Protein AF-0000000080281678 (afdb_homodimer)

Solvent-accessible surface area (backbone atoms only — not comparable to full-atom values): 26215 Å² total; per-residue (Å²): 134,61,71,73,48,58,70,45,34,63,73,30,36,55,50,55,72,66,50,65,72,74,73,66,95,68,79,81,73,90,63,51,73,65,56,53,36,52,50,45,46,53,45,26,66,74,64,28,55,88,56,67,42,64,61,53,45,18,54,74,72,72,48,52,49,71,63,50,48,71,78,35,90,42,66,60,26,49,51,45,43,33,48,44,59,61,64,36,70,52,74,81,80,40,79,96,38,42,70,60,20,51,49,52,50,47,52,52,53,38,48,37,35,68,73,35,60,42,58,71,72,55,80,54,48,56,67,76,76,35,62,32,56,42,40,37,51,28,44,52,50,60,20,40,60,86,52,77,63,52,71,66,56,50,51,48,49,49,52,43,51,50,31,42,35,48,36,49,47,48,41,58,70,43,26,44,58,45,52,67,68,33,43,51,33,43,47,64,60,43,49,64,56,28,58,74,70,64,33,58,67,43,46,52,51,55,70,41,73,65,52,41,47,56,38,78,47,71,67,60,52,50,49,44,53,48,28,43,52,44,7,50,49,50,55,41,66,73,102,132,62,72,72,49,59,71,46,35,62,74,31,36,55,51,55,71,64,49,63,73,74,71,65,95,64,79,81,72,92,63,50,71,65,56,52,36,52,51,46,47,54,45,26,66,74,62,28,56,87,56,67,41,64,60,54,45,17,54,75,70,72,47,52,50,72,62,48,46,70,80,36,90,42,64,61,26,49,50,45,41,32,48,45,60,62,62,36,68,53,73,81,81,41,79,97,37,42,69,58,21,52,50,51,49,47,53,52,51,39,49,37,34,69,73,33,63,43,58,72,73,54,81,54,48,57,66,74,74,34,61,31,56,40,40,36,50,28,43,52,50,60,21,40,60,86,52,78,64,52,71,66,56,48,50,48,49,50,52,44,52,50,30,42,37,46,36,50,45,49,41,58,70,45,26,44,58,45,54,69,68,34,44,51,33,41,47,64,62,43,48,65,56,30,56,74,69,64,34,58,67,44,47,52,51,55,70,40,73,65,51,42,49,54,38,78,48,68,68,58,52,51,50,44,51,48,28,44,52,43,8,50,48,52,56,42,67,72,100

Organism: Amycolatopsis orientalis (NCBI:txid31958)

Nearest PDB structures (foldseek):
  5ojx-assembly1_A-2  TM=7.709E-01  e=8.570E-07  Streptomyces alboniger
  5ojy-assembly1_A-2  TM=7.284E-01  e=4.891E-07  Streptomyces alboniger
  5yej-assembly2_B  TM=8.514E-01  e=2.336E-04  Mycolicibacterium smegmatis MC2 155
  2g7l-assembly1_A-2  TM=6.888E-01  e=4.343E-05  Streptomyces coelicolor
  2hxo-assembly1_B  TM=7.705E-01  e=1.764E-04  Streptomyces coelicolor A3(2)

Secondary structure (DSSP, 8-state):
--HHHHHTSPTTHHHHTT------SSS--SS-HHHHHHHHHHHHHHH-GGG--HHHHHHHHTS-HHHHTTT-S-HHHHHHHHHHHHH-PPPPPPPS-HHHHHHHHHHHHHHHHHH-GGGGGS---SS--SHHHHHHHHHHHHHTGGG---HHHHHHHHHHHHHHHHHHHHHHHH--PPPHHHHHHHHHHHHHHHHHHT-HHHHHHHHSTTTTTS---HHHHHHHHHHHHHHHHHHHHH-/--HHHHHTSPTTHHHHTT------SSS--SS-HHHHHHHHHHHHHHH-GGG--HHHHHHHHTS-HHHHTTT-S-HHHHHHHHHHHHH-PPPPPPPS-HHHHHHHHHHHHHHHHHHSGGGGGS---SS--SHHHHHHHHHHHHHTGGG---HHHHHHHHHHHHHHHHHHHHHHHH--PPPHHHHHHHHHHHHHHHHHHT-HHHHHHHHSTTTTTS---HHHHHHHHHHHHHHHHHHHHH-

InterPro domains:
  IPR001647 DNA-binding HTH domain, TetR-type [PF00440] (36-79)
  IPR001647 DNA-binding HTH domain, TetR-type [PR00455] (36-49)
  IPR001647 DNA-binding HTH domain, TetR-type [PR00455] (57-80)
  IPR001647 DNA-binding HTH domain, TetR-type [PS50977] (30-90)
  IPR004111 Tetracycline repressor TetR, C-terminal [PF02909] (91-235)
  IPR009057 Homedomain-like superfamily [SSF46689] (24-87)
  IPR036271 Tetracyclin repressor-like, C-terminal domain superfamily [SSF48498] (96-238)
  IPR050109 HTH-type, TetR-like transcriptional regulator [PTHR30055] (22-196)

Structure (mmCIF, N/CA/C/O backbone):
data_AF-0000000080281678-model_v1
#
loop_
_entity.id
_entity.type
_entity.pdbx_description
1 polymer 'TetR family transcriptional regulator'
#
loop_
_atom_site.group_PDB
_atom_site.id
_atom_site.type_symbol
_atom_site.label_atom_id
_atom_site.label_alt_id
_atom_site.label_comp_id
_atom_site.label_asym_id
_atom_site.label_entity_id
_atom_site.label_seq_id
_atom_site.pdbx_PDB_ins_code
_atom_site.Cartn_x
_atom_site.Cartn_y
_atom_site.Cartn_z
_atom_site.occupancy
_atom_site.B_iso_or_equiv
_atom_site.auth_seq_id
_atom_site.auth_comp_id
_atom_site.auth_asym_id
_atom_site.auth_atom_id
_atom_site.pdbx_PDB_model_num
ATOM 1 N N . MET A 1 1 ? -5.234 35.219 10.688 1 54.84 1 MET A N 1
ATOM 2 C CA . MET A 1 1 ? -5.789 34.594 9.492 1 54.84 1 MET A CA 1
ATOM 3 C C . MET A 1 1 ? -7.312 34.656 9.508 1 54.84 1 MET A C 1
ATOM 5 O O . MET A 1 1 ? -7.941 34.375 10.531 1 54.84 1 MET A O 1
ATOM 9 N N . ASP A 1 2 ? -7.879 35.188 8.492 1 63.34 2 ASP A N 1
ATOM 10 C CA . ASP A 1 2 ? -9.312 35.438 8.398 1 63.34 2 ASP A CA 1
ATOM 11 C C . ASP A 1 2 ? -10.094 34.156 8.242 1 63.34 2 ASP A C 1
ATOM 13 O O . ASP A 1 2 ? -9.555 33.156 7.762 1 63.34 2 ASP A O 1
ATOM 17 N N . ASP A 1 3 ? -11.25 34.062 8.75 1 61.81 3 ASP A N 1
ATOM 18 C CA . ASP A 1 3 ? -12.195 32.938 8.766 1 61.81 3 ASP A CA 1
ATOM 19 C C . ASP A 1 3 ? -12.367 32.375 7.359 1 61.81 3 ASP A C 1
ATOM 21 O O . ASP A 1 3 ? -12.508 31.156 7.203 1 61.81 3 ASP A O 1
ATOM 25 N N . VAL A 1 4 ? -12.359 33.25 6.367 1 60.53 4 VAL A N 1
ATOM 26 C CA . VAL A 1 4 ? -12.562 32.875 4.973 1 60.53 4 VAL A CA 1
ATOM 27 C C . VAL A 1 4 ? -11.414 31.984 4.504 1 60.53 4 VAL A C 1
ATOM 29 O O . VAL A 1 4 ? -11.625 31 3.781 1 60.53 4 VAL A O 1
ATOM 32 N N . GLU A 1 5 ? -10.25 32.156 5.047 1 74.44 5 GLU A N 1
ATOM 33 C CA . GLU A 1 5 ? -9.078 31.375 4.621 1 74.44 5 GLU A CA 1
ATOM 34 C C . GLU A 1 5 ? -9.078 29.984 5.238 1 74.44 5 GLU A C 1
ATOM 36 O O . GLU A 1 5 ? -8.672 29.016 4.59 1 74.44 5 GLU A O 1
ATOM 41 N N . ILE A 1 6 ? -9.781 29.922 6.273 1 79.5 6 ILE A N 1
ATOM 42 C CA . ILE A 1 6 ? -9.828 28.641 6.969 1 79.5 6 ILE A CA 1
ATOM 43 C C . ILE A 1 6 ? -10.789 27.703 6.25 1 79.5 6 ILE A C 1
ATOM 45 O O . ILE A 1 6 ? -10.555 26.484 6.199 1 79.5 6 ILE A O 1
ATOM 49 N N . GLU A 1 7 ? -11.766 28.297 5.609 1 81.75 7 GLU A N 1
ATOM 50 C CA . GLU A 1 7 ? -12.766 27.516 4.895 1 81.75 7 GLU A CA 1
ATOM 51 C C . GLU A 1 7 ? -12.172 26.859 3.643 1 81.75 7 GLU A C 1
ATOM 53 O O . GLU A 1 7 ? -12.711 25.875 3.135 1 81.75 7 GLU A O 1
ATOM 58 N N . LEU A 1 8 ? -11.086 27.438 3.234 1 87.31 8 LEU A N 1
ATOM 59 C CA . LEU A 1 8 ? -10.469 26.938 2.012 1 87.31 8 LEU A CA 1
ATOM 60 C C . LEU A 1 8 ? -9.508 25.797 2.32 1 87.31 8 LEU A C 1
ATOM 62 O O . LEU A 1 8 ? -9.086 25.078 1.415 1 87.31 8 LEU A O 1
ATOM 66 N N . LEU A 1 9 ? -9.32 25.625 3.582 1 90.25 9 LEU A N 1
ATOM 67 C CA . LEU A 1 9 ? -8.375 24.578 3.967 1 90.25 9 LEU A CA 1
ATOM 68 C C . LEU A 1 9 ? -9.008 23.203 3.816 1 90.25 9 LEU A C 1
ATOM 70 O O . LEU A 1 9 ? -10.219 23.047 3.947 1 90.25 9 LEU A O 1
ATOM 74 N N . PRO A 1 10 ? -8.18 22.234 3.512 1 89.06 10 PRO A N 1
ATOM 75 C CA . PRO A 1 10 ? -8.711 20.875 3.562 1 89.06 10 PRO A CA 1
ATOM 76 C C . PRO A 1 10 ? -9.359 20.531 4.906 1 89.06 10 PRO A C 1
ATOM 78 O O . PRO A 1 10 ? -8.875 20.984 5.953 1 89.06 10 PRO A O 1
ATOM 81 N N . PRO A 1 11 ? -10.391 19.797 4.848 1 88.38 11 PRO A N 1
ATOM 82 C CA . PRO A 1 11 ? -11.102 19.453 6.082 1 88.38 11 PRO A CA 1
ATOM 83 C C . PRO A 1 11 ? -10.172 18.891 7.156 1 88.38 11 PRO A C 1
ATOM 85 O O . PRO A 1 11 ? -9.297 18.078 6.859 1 88.38 11 PRO A O 1
ATOM 88 N N . GLY A 1 12 ? -10.266 19.391 8.359 1 92.38 12 GLY A N 1
ATOM 89 C CA . GLY A 1 12 ? -9.547 18.859 9.5 1 92.38 12 GLY A CA 1
ATOM 90 C C . GLY A 1 12 ? -8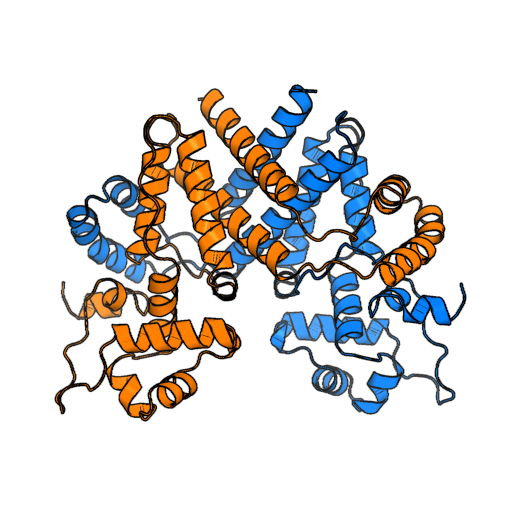.203 19.516 9.727 1 92.38 12 GLY A C 1
ATOM 91 O O . GLY A 1 12 ? -7.609 19.375 10.805 1 92.38 12 GLY A O 1
ATOM 92 N N . THR A 1 13 ? -7.723 20.266 8.742 1 93.75 13 THR A N 1
ATOM 93 C CA . THR A 1 13 ? -6.391 20.844 8.844 1 93.75 13 THR A CA 1
ATOM 94 C C . THR A 1 13 ? -6.328 21.859 9.977 1 93.75 13 THR A C 1
ATOM 96 O O . THR A 1 13 ? -5.477 21.766 10.859 1 93.75 13 THR A O 1
ATOM 99 N N . ALA A 1 14 ? -7.246 22.797 9.945 1 92.75 14 ALA A N 1
ATOM 100 C CA . ALA A 1 14 ? -7.258 23.828 10.969 1 92.75 14 ALA A CA 1
ATOM 101 C C . ALA A 1 14 ? -7.426 23.219 12.359 1 92.75 14 AL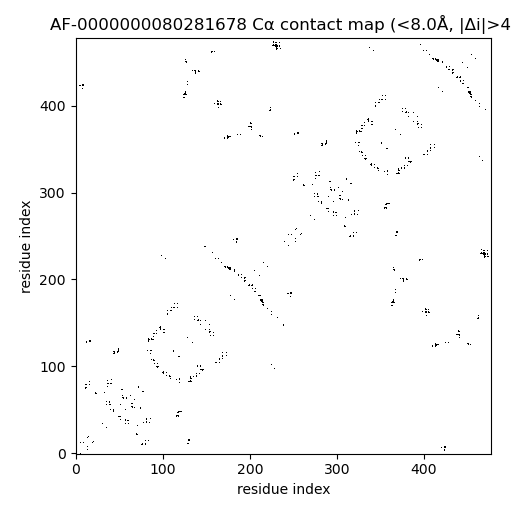A A C 1
ATOM 103 O O . ALA A 1 14 ? -6.758 23.641 13.312 1 92.75 14 ALA A O 1
ATOM 104 N N . LEU A 1 15 ? -8.25 22.219 12.508 1 91.75 15 LEU A N 1
ATOM 105 C CA . LEU A 1 15 ? -8.492 21.562 13.789 1 91.75 15 LEU A CA 1
ATOM 106 C C . LEU A 1 15 ? -7.242 20.828 14.266 1 91.75 15 LEU A C 1
ATOM 108 O O . LEU A 1 15 ? -6.922 20.859 15.453 1 91.75 15 LEU A O 1
ATOM 112 N N . ALA A 1 16 ? -6.566 20.234 13.336 1 94.56 16 ALA A N 1
ATOM 113 C CA . ALA A 1 16 ? -5.348 19.5 13.672 1 94.56 16 ALA A CA 1
ATOM 114 C C . ALA A 1 16 ? -4.285 20.438 14.234 1 94.56 16 ALA A C 1
ATOM 116 O O . ALA A 1 16 ? -3.438 20.031 15.031 1 94.56 16 ALA A O 1
ATOM 117 N N . TRP A 1 17 ? -4.371 21.672 13.82 1 94.62 17 TRP A N 1
ATOM 118 C CA . TRP A 1 17 ? -3.4 22.672 14.273 1 94.62 17 TRP A CA 1
ATOM 119 C C . TRP A 1 17 ? -3.922 23.438 15.484 1 94.62 17 TRP A C 1
ATOM 121 O O . TRP A 1 17 ? -3.318 24.422 15.906 1 94.62 17 TRP A O 1
ATOM 131 N N . GLY A 1 18 ? -5.109 23.047 15.984 1 89.12 18 GLY A N 1
ATOM 132 C CA . GLY A 1 18 ? -5.621 23.578 17.234 1 89.12 18 GLY A CA 1
ATOM 133 C C . GLY A 1 18 ? -6.613 24.719 17.047 1 89.12 18 GLY A C 1
ATOM 134 O O . GLY A 1 18 ? -6.992 25.391 18 1 89.12 18 GLY A O 1
ATOM 135 N N . HIS A 1 19 ? -6.906 24.938 15.805 1 82.5 19 HIS A N 1
ATOM 136 C CA . HIS A 1 19 ? -7.883 26 15.57 1 82.5 19 HIS A CA 1
ATOM 137 C C . HIS A 1 19 ? -9.312 25.469 15.695 1 82.5 19 HIS A C 1
ATOM 139 O O . HIS A 1 19 ? -9.766 24.688 14.859 1 82.5 19 HIS A O 1
ATOM 145 N N . ALA A 1 20 ? -9.75 25.469 16.906 1 67.62 20 ALA A N 1
ATOM 146 C CA . ALA A 1 20 ? -11.109 24.984 17.156 1 67.62 20 ALA A CA 1
ATOM 147 C C . ALA A 1 20 ? -12.141 26.031 16.766 1 67.62 20 ALA A C 1
ATOM 149 O O . ALA A 1 20 ? -11.891 27.234 16.891 1 67.62 20 ALA A O 1
ATOM 150 N N . PRO A 1 21 ? -13.086 25.531 16 1 59.28 21 PRO A N 1
ATOM 151 C CA . PRO A 1 21 ? -14.164 26.5 15.766 1 59.28 21 PRO A CA 1
ATOM 152 C C . PRO A 1 21 ? -14.758 27.047 17.062 1 59.28 21 PRO A C 1
ATOM 154 O O . PRO A 1 21 ? -14.664 26.406 18.109 1 59.28 21 PRO A O 1
ATOM 157 N N . GLU A 1 22 ? -14.977 28.281 17.172 1 56.16 22 GLU A N 1
ATOM 158 C CA . GLU A 1 22 ? -15.672 28.844 18.328 1 56.16 22 GLU A CA 1
ATOM 159 C C . GLU A 1 22 ? -16.875 28 18.719 1 56.16 22 GLU A C 1
ATOM 161 O O . GLU A 1 22 ? -17.672 27.594 17.859 1 56.16 22 GLU A O 1
ATOM 166 N N . PRO A 1 23 ? -16.719 27.375 19.891 1 54.31 23 PRO A N 1
ATOM 167 C CA . PRO A 1 23 ? -17.859 26.578 20.328 1 54.31 23 PRO A CA 1
ATOM 168 C C . PRO A 1 23 ? -19.203 27.281 20.078 1 54.31 23 PRO A C 1
ATOM 170 O O . PRO A 1 23 ? -19.266 28.516 20.125 1 54.31 23 PRO A O 1
ATOM 173 N N . ARG A 1 24 ? -19.938 26.719 19.25 1 52.94 24 ARG A N 1
ATOM 174 C CA . ARG A 1 24 ? -21.281 27.25 19.172 1 52.94 24 ARG A CA 1
ATOM 175 C C . ARG A 1 24 ? -21.859 27.484 20.562 1 52.94 24 ARG A C 1
ATOM 177 O O . ARG A 1 24 ? -21.453 26.828 21.531 1 52.94 24 ARG A O 1
ATOM 184 N N . ARG A 1 25 ? -22.406 28.594 20.688 1 50.5 25 ARG A N 1
ATOM 185 C CA . ARG A 1 25 ? -23.203 29.047 21.828 1 50.5 25 ARG A CA 1
ATOM 186 C C . ARG A 1 25 ? -24.047 27.906 22.391 1 50.5 25 ARG A C 1
ATOM 188 O O . ARG A 1 25 ? -24.672 27.141 21.641 1 50.5 25 ARG A O 1
ATOM 195 N N . GLY A 1 26 ? -23.453 27.062 23.531 1 53.53 26 GLY A N 1
ATOM 196 C CA . GLY A 1 26 ? -24.266 26.125 24.312 1 53.53 26 GLY A CA 1
ATOM 197 C C . GLY A 1 26 ? -23.516 25.531 25.484 1 53.53 26 GLY A C 1
ATOM 198 O O . GLY A 1 26 ? -22.422 25.984 25.828 1 53.53 26 GLY A O 1
ATOM 199 N N . PRO A 1 27 ? -24.281 24.719 26.234 1 56.66 27 PRO A N 1
ATOM 200 C CA . PRO A 1 27 ? -23.734 24.109 27.453 1 56.66 27 PRO A CA 1
ATOM 201 C C . PRO A 1 27 ? -22.344 23.531 27.25 1 56.66 27 PRO A C 1
ATOM 203 O O . PRO A 1 27 ? -21.969 23.203 26.125 1 56.66 27 PRO A O 1
ATOM 206 N N . LYS A 1 28 ? -21.5 23.656 28.328 1 58.59 28 LYS A N 1
ATOM 207 C CA . LYS A 1 28 ? -20.094 23.219 28.312 1 58.59 28 LYS A CA 1
ATOM 208 C C . LYS A 1 28 ? -19.969 21.844 27.656 1 58.59 28 LYS A C 1
ATOM 210 O O . LYS A 1 28 ? -20.703 20.922 28 1 58.59 28 LYS A O 1
ATOM 215 N N . PRO A 1 29 ? -19.203 21.703 26.562 1 63.69 29 PRO A N 1
ATOM 216 C CA . PRO A 1 29 ? -19.062 20.422 25.859 1 63.69 29 PRO A CA 1
ATOM 217 C C . PRO A 1 29 ? -18.5 19.328 26.766 1 63.69 29 PRO A C 1
ATOM 219 O O . PRO A 1 29 ? -17.609 19.578 27.578 1 63.69 29 PRO A O 1
ATOM 222 N N . GLY A 1 30 ? -19.297 18.281 27 1 76.25 30 GLY A N 1
ATOM 223 C CA . GLY A 1 30 ? -18.938 17.141 27.828 1 76.25 30 GLY A CA 1
ATOM 224 C C . GLY A 1 30 ? -17.672 16.453 27.391 1 76.25 30 GLY A C 1
ATOM 225 O O . GLY A 1 30 ? -17 15.789 28.188 1 76.25 30 GLY A O 1
ATOM 226 N N . TYR A 1 31 ? -17.281 16.609 26.188 1 84.94 31 TYR A N 1
ATOM 227 C CA . TYR A 1 31 ? -16.078 15.953 25.703 1 84.94 31 TYR A CA 1
ATOM 228 C C . TYR A 1 31 ? -15.148 16.953 25.016 1 84.94 31 TYR A C 1
ATOM 230 O O . TYR A 1 31 ? -15.609 17.969 24.5 1 84.94 31 TYR A O 1
ATOM 238 N N . SER A 1 32 ? -13.953 16.641 25.156 1 88.75 32 SER A N 1
ATOM 239 C CA . SER A 1 32 ? -12.977 17.375 24.344 1 88.75 32 SER A CA 1
ATOM 240 C C . SER A 1 32 ? -12.742 16.688 23 1 88.75 32 SER A C 1
ATOM 242 O O . SER A 1 32 ? -13.086 15.516 22.828 1 88.75 32 SER A O 1
ATOM 244 N N . LEU A 1 33 ? -12.242 17.391 22.094 1 90.69 33 LEU A N 1
ATOM 245 C CA . LEU A 1 33 ? -11.867 16.812 20.797 1 90.69 33 LEU A CA 1
ATOM 246 C C . LEU A 1 33 ? -10.891 15.664 20.984 1 90.69 33 LEU A C 1
ATOM 248 O O . LEU A 1 33 ? -10.977 14.648 20.281 1 90.69 33 LEU A O 1
ATOM 252 N N . GLU A 1 34 ? -10.047 15.828 21.938 1 93.38 34 GLU A N 1
ATOM 253 C CA . GLU A 1 34 ? -9.062 14.797 22.234 1 93.38 34 GLU A CA 1
ATOM 254 C C . GLU A 1 34 ? -9.734 13.508 22.703 1 93.38 34 GLU A C 1
ATOM 256 O O . GLU A 1 34 ? -9.344 12.414 22.297 1 93.38 34 GLU A O 1
ATOM 261 N N . GLN A 1 35 ? -10.688 13.633 23.438 1 94.06 35 GLN A N 1
ATOM 262 C CA . GLN A 1 35 ? -11.414 12.469 23.922 1 94.06 35 GLN A CA 1
ATOM 263 C C . GLN A 1 35 ? -12.164 11.773 22.797 1 94.06 35 GLN A C 1
ATOM 265 O O . GLN A 1 35 ? -12.242 10.539 22.766 1 94.06 35 GLN A O 1
ATOM 270 N N . ILE A 1 36 ? -12.68 12.57 21.922 1 94.75 36 ILE A N 1
ATOM 271 C CA . ILE A 1 36 ? -13.391 12.031 20.781 1 94.75 36 ILE A CA 1
ATOM 272 C C . ILE A 1 36 ? -12.414 11.273 19.875 1 94.75 36 ILE A C 1
ATOM 274 O O . ILE A 1 36 ? -12.703 10.148 19.453 1 94.75 36 ILE A O 1
ATOM 278 N N . VAL A 1 37 ? -11.312 11.836 19.688 1 96.75 37 VAL A N 1
ATOM 279 C CA . VAL A 1 37 ? -10.281 11.234 18.844 1 96.75 37 VAL A CA 1
ATOM 280 C C . VAL A 1 37 ? -9.781 9.945 19.484 1 96.75 37 VAL A C 1
ATOM 282 O O . VAL A 1 37 ? -9.625 8.922 18.797 1 96.75 37 VAL A O 1
ATOM 285 N N . ASP A 1 38 ? -9.625 9.961 20.766 1 97.19 38 ASP A N 1
ATOM 286 C CA . ASP A 1 38 ? -9.172 8.773 21.484 1 97.19 38 ASP A CA 1
ATOM 287 C C . ASP A 1 38 ? -10.188 7.641 21.375 1 97.19 38 ASP A C 1
ATOM 289 O O . ASP A 1 38 ? -9.812 6.48 21.188 1 97.19 38 ASP A O 1
ATOM 293 N N . ALA A 1 39 ? -11.398 8 21.438 1 96.75 39 ALA A N 1
ATOM 294 C CA . ALA A 1 39 ? -12.461 7.012 21.312 1 96.75 39 ALA A CA 1
ATOM 295 C C . ALA A 1 39 ? -12.477 6.41 19.906 1 96.75 39 ALA A C 1
ATOM 297 O O . ALA A 1 39 ? -12.68 5.207 19.734 1 96.75 39 ALA A O 1
ATOM 298 N N . ALA A 1 40 ? -12.305 7.242 18.969 1 97.5 40 ALA A N 1
ATOM 299 C CA . ALA A 1 40 ? -12.281 6.793 17.578 1 97.5 40 ALA A CA 1
ATOM 300 C C . ALA A 1 40 ? -11.102 5.859 17.312 1 97.5 40 ALA A C 1
ATOM 302 O O . ALA A 1 40 ? -11.25 4.844 16.641 1 97.5 40 ALA A O 1
ATOM 303 N N . ILE A 1 41 ? -9.93 6.168 17.844 1 98 41 ILE A N 1
ATOM 304 C CA . ILE A 1 41 ? -8.742 5.324 17.703 1 98 41 ILE A CA 1
ATOM 305 C C . ILE A 1 41 ? -8.992 3.967 18.344 1 98 41 ILE A C 1
ATOM 307 O O . ILE A 1 41 ? -8.695 2.926 17.766 1 98 41 ILE A O 1
ATOM 311 N N . ALA A 1 42 ? -9.578 3.998 19.516 1 97.44 42 ALA A N 1
ATOM 312 C CA . ALA A 1 42 ? -9.875 2.752 20.203 1 97.44 42 ALA A CA 1
ATOM 313 C C . ALA A 1 42 ? -10.828 1.883 19.391 1 97.44 42 ALA A C 1
ATOM 315 O O . ALA A 1 42 ? -10.656 0.665 19.312 1 97.44 42 ALA A O 1
ATOM 316 N N . GLN A 1 43 ? -11.781 2.514 18.812 1 97.12 43 GLN A N 1
ATOM 317 C CA . GLN A 1 43 ? -12.727 1.775 17.984 1 97.12 43 GLN A CA 1
ATOM 318 C C . GLN A 1 43 ? -12.039 1.19 16.75 1 97.12 43 GLN A C 1
ATOM 320 O O . GLN A 1 43 ? -12.25 0.026 16.406 1 97.12 43 GLN A O 1
ATOM 325 N N . ALA A 1 44 ? -11.25 1.97 16.125 1 97.06 44 ALA A N 1
ATOM 326 C CA . ALA A 1 44 ? -10.539 1.508 14.938 1 97.06 44 ALA A CA 1
ATOM 327 C C . ALA A 1 44 ? -9.578 0.371 15.281 1 97.06 44 ALA A C 1
ATOM 329 O O . ALA A 1 44 ? -9.453 -0.596 14.523 1 97.06 44 ALA A O 1
ATOM 330 N N . ASP A 1 45 ? -8.922 0.474 16.438 1 97.44 45 ASP A N 1
ATOM 331 C CA . ASP A 1 45 ? -8.008 -0.57 16.875 1 97.44 45 ASP A CA 1
ATOM 332 C C . ASP A 1 45 ? -8.75 -1.886 17.109 1 97.44 45 ASP A C 1
ATOM 334 O O . ASP A 1 45 ? -8.219 -2.961 16.812 1 97.44 45 ASP A O 1
ATOM 338 N N . ALA A 1 46 ? -9.977 -1.787 17.547 1 96.06 46 ALA A N 1
ATOM 339 C CA . ALA A 1 46 ? -10.758 -2.965 17.938 1 96.06 46 ALA A CA 1
ATOM 340 C C . ALA A 1 46 ? -11.508 -3.533 16.734 1 96.06 46 ALA A C 1
ATOM 342 O O . ALA A 1 46 ? -11.617 -4.754 16.578 1 96.06 46 ALA A O 1
ATOM 343 N N . GLU A 1 47 ? -12.008 -2.588 15.867 1 95.44 47 GLU A N 1
ATOM 344 C CA . GLU A 1 47 ? -13 -3.025 14.891 1 95.44 47 GLU A CA 1
ATOM 345 C C . GLU A 1 47 ? -12.539 -2.707 13.469 1 95.44 47 GLU A C 1
ATOM 347 O O . GLU A 1 47 ? -13.195 -3.104 12.5 1 95.44 47 GLU A O 1
ATOM 352 N N . GLY A 1 48 ? -11.477 -1.984 13.312 1 94.56 48 GLY A N 1
ATOM 353 C CA . GLY A 1 48 ? -10.969 -1.648 11.992 1 94.56 48 GLY A CA 1
ATOM 354 C C . GLY A 1 48 ? -11.469 -0.309 11.484 1 94.56 48 GLY A C 1
ATOM 355 O O . GLY A 1 48 ? -12.375 0.288 12.07 1 94.56 48 GLY A O 1
ATOM 356 N N . TYR A 1 49 ? -10.93 0.059 10.336 1 91.88 49 TYR A N 1
ATOM 357 C CA . TYR A 1 49 ? -11.203 1.349 9.711 1 91.88 49 TYR A CA 1
ATOM 358 C C . TYR A 1 49 ? -12.656 1.443 9.266 1 91.88 49 TYR A C 1
ATOM 360 O O . TYR A 1 49 ? -13.289 2.49 9.422 1 91.88 49 TYR A O 1
ATOM 368 N N . ALA A 1 50 ? -13.172 0.447 8.727 1 87.81 50 ALA A N 1
ATOM 369 C CA . ALA A 1 50 ? -14.508 0.426 8.148 1 87.81 50 ALA A CA 1
ATOM 370 C C . ALA A 1 50 ? -15.57 0.668 9.211 1 87.81 50 ALA A C 1
ATOM 372 O O . ALA A 1 50 ? -16.688 1.081 8.898 1 87.81 50 ALA A O 1
ATOM 373 N N . ALA A 1 51 ? -15.203 0.518 10.414 1 91.69 51 ALA A N 1
ATOM 374 C CA . ALA A 1 51 ? -16.156 0.645 11.508 1 91.69 51 ALA A CA 1
ATOM 375 C C . ALA A 1 51 ? -16.297 2.1 11.953 1 91.69 51 ALA A C 1
ATOM 377 O O . ALA A 1 51 ? -17.219 2.443 12.695 1 91.69 51 ALA A O 1
ATOM 378 N N . LEU A 1 52 ? -15.43 2.914 11.523 1 93.69 52 LEU A N 1
ATOM 379 C CA . LEU A 1 52 ? -15.422 4.305 11.969 1 93.69 52 LEU A CA 1
ATOM 380 C C . LEU A 1 52 ? -16.531 5.098 11.297 1 93.69 52 LEU A C 1
ATOM 382 O O . LEU A 1 52 ? -16.578 5.203 10.07 1 93.69 52 LEU A O 1
ATOM 386 N N . SER A 1 53 ? -17.438 5.562 12.047 1 94.12 53 SER A N 1
ATOM 387 C CA . SER A 1 53 ? -18.5 6.461 11.609 1 94.12 53 SER A CA 1
ATOM 388 C C . SER A 1 53 ? -18.922 7.41 12.727 1 94.12 53 SER A C 1
ATOM 390 O O . SER A 1 53 ? -18.672 7.141 13.898 1 94.12 53 SER A O 1
ATOM 392 N N . MET A 1 54 ? -19.5 8.539 12.258 1 93.94 54 MET A N 1
ATOM 393 C CA . MET A 1 54 ? -19.938 9.508 13.258 1 93.94 54 MET A CA 1
ATOM 394 C C . MET A 1 54 ? -20.953 8.883 14.211 1 93.94 54 MET A C 1
ATOM 396 O O . MET A 1 54 ? -20.812 8.977 15.43 1 93.94 54 MET A O 1
ATOM 400 N N . PRO A 1 55 ? -21.906 8.094 13.711 1 94.88 55 PRO A N 1
ATOM 401 C CA . PRO A 1 55 ? -22.859 7.461 14.625 1 94.88 55 PRO A CA 1
ATOM 402 C C . PRO A 1 55 ? -22.219 6.426 15.531 1 94.88 55 PRO A C 1
ATOM 404 O O . PRO A 1 55 ? -22.531 6.352 16.719 1 94.88 55 PRO A O 1
ATOM 407 N N . SER A 1 56 ? -21.297 5.664 15.047 1 95.19 56 SER A N 1
ATOM 408 C CA . SER A 1 56 ? -20.672 4.621 15.852 1 95.19 56 SER A CA 1
ATOM 409 C C . SER A 1 56 ? -19.828 5.223 16.969 1 95.19 56 SER A C 1
ATOM 411 O O . SER A 1 56 ? -19.797 4.703 18.078 1 95.19 56 SER A O 1
ATOM 413 N N . ILE A 1 57 ? -19.141 6.301 16.703 1 95 57 ILE A N 1
ATOM 414 C CA . ILE A 1 57 ? -18.297 6.957 17.688 1 95 57 ILE A CA 1
ATOM 415 C C . ILE A 1 57 ? -19.156 7.613 18.766 1 95 57 ILE A C 1
ATOM 417 O O . ILE A 1 57 ? -18.844 7.543 19.953 1 95 57 ILE A O 1
ATOM 421 N N . ALA A 1 58 ? -20.234 8.266 18.328 1 95 58 ALA A N 1
ATOM 422 C CA . ALA A 1 58 ? -21.172 8.859 19.266 1 95 58 ALA A CA 1
ATOM 423 C C . ALA A 1 58 ? -21.703 7.812 20.234 1 95 58 ALA A C 1
ATOM 425 O O . ALA A 1 58 ? -21.75 8.047 21.453 1 95 58 ALA A O 1
ATOM 426 N N . LYS A 1 59 ? -22.031 6.684 19.688 1 95.06 59 LYS A N 1
ATOM 427 C CA . LYS A 1 59 ? -22.531 5.578 20.5 1 95.06 59 LYS A CA 1
ATOM 428 C C . LYS A 1 59 ? -21.484 5.137 21.516 1 95.06 59 LYS A C 1
ATOM 430 O O . LYS A 1 59 ? -21.812 4.918 22.688 1 95.06 59 LYS A O 1
ATOM 435 N N . ARG A 1 60 ? -20.297 5.047 21.109 1 93.56 60 ARG A N 1
ATOM 436 C CA . ARG A 1 60 ? -19.219 4.637 22 1 93.56 60 ARG A CA 1
ATOM 437 C C . ARG A 1 60 ? -19.031 5.633 23.141 1 93.56 60 ARG A C 1
ATOM 439 O O . ARG A 1 60 ? -18.672 5.25 24.25 1 93.56 60 ARG A O 1
ATOM 446 N N . LEU A 1 61 ? -19.281 6.895 22.875 1 93.94 61 LEU A N 1
ATOM 447 C CA . LEU A 1 61 ? -19.094 7.973 23.844 1 93.94 61 LEU A CA 1
ATOM 448 C C . LEU A 1 61 ? -20.344 8.172 24.688 1 93.94 61 LEU A C 1
ATOM 450 O O . LEU A 1 61 ? -20.344 8.93 25.656 1 93.94 61 LEU A O 1
ATOM 454 N N . GLY A 1 62 ? -21.406 7.555 24.281 1 93.44 62 GLY A N 1
ATOM 455 C CA . GLY A 1 62 ? -22.672 7.699 25.016 1 93.44 62 GLY A CA 1
ATOM 456 C C . GLY A 1 62 ? -23.359 9.016 24.75 1 93.44 62 GLY A C 1
ATOM 457 O O . GLY A 1 62 ? -24.016 9.57 25.625 1 93.44 62 GLY A O 1
ATOM 458 N N . ILE A 1 63 ? -23.141 9.57 23.578 1 92.06 63 ILE A N 1
ATOM 459 C CA . ILE A 1 63 ? -23.797 10.812 23.203 1 92.06 63 ILE A CA 1
ATOM 460 C C . ILE A 1 63 ? -24.516 10.625 21.875 1 92.06 63 ILE A C 1
ATOM 462 O O . ILE A 1 63 ? -24.406 9.57 21.234 1 92.06 63 ILE A O 1
ATOM 466 N N . THR A 1 64 ? -25.312 11.656 21.484 1 89.94 64 THR A N 1
ATOM 467 C CA . THR A 1 64 ? -26.016 11.594 20.219 1 89.94 64 THR A CA 1
ATOM 468 C C . THR A 1 64 ? -25.109 12.031 19.078 1 89.94 64 THR A C 1
ATOM 470 O O . THR A 1 64 ? -24.156 12.789 19.281 1 89.94 64 THR A O 1
ATOM 473 N N . ALA A 1 65 ? -25.422 11.539 17.844 1 88.94 65 ALA A N 1
ATOM 474 C CA . ALA A 1 65 ? -24.672 11.961 16.656 1 88.94 65 ALA A CA 1
ATOM 475 C C . ALA A 1 65 ? -24.719 13.477 16.484 1 88.94 65 ALA A C 1
ATOM 477 O O . ALA A 1 65 ? -23.734 14.102 16.109 1 88.94 65 ALA A O 1
ATOM 478 N N . ASN A 1 66 ? -25.797 14.07 16.828 1 88.06 66 ASN A N 1
ATOM 479 C CA . ASN A 1 66 ? -25.969 15.516 16.719 1 88.06 66 ASN A CA 1
ATOM 480 C C . ASN A 1 66 ? -25 16.266 17.625 1 88.06 66 ASN A C 1
ATOM 482 O O . ASN A 1 66 ? -24.453 17.297 17.234 1 88.06 66 ASN A O 1
ATOM 486 N N . ALA A 1 67 ? -24.797 15.734 18.75 1 88.38 67 ALA A N 1
ATOM 487 C CA . ALA A 1 67 ? -23.844 16.344 19.688 1 88.38 67 ALA A CA 1
ATOM 488 C C . ALA A 1 67 ? -22.422 16.281 19.141 1 88.38 67 ALA A C 1
ATOM 490 O O . ALA A 1 67 ? -21.641 17.219 19.328 1 88.38 67 ALA A O 1
ATOM 491 N N . LEU A 1 68 ? -22.078 15.172 18.484 1 90.56 68 LEU A N 1
ATOM 492 C CA . LEU A 1 68 ? -20.734 15.008 17.922 1 90.56 68 LEU A CA 1
ATOM 493 C C . LEU A 1 68 ? -20.484 16.016 16.812 1 90.56 68 LEU A C 1
ATOM 495 O O . LEU A 1 68 ? -19.375 16.516 16.656 1 90.56 68 LEU A O 1
ATOM 499 N N . TYR A 1 69 ? -21.516 16.359 16.141 1 89.25 69 TYR A N 1
ATOM 500 C CA . TYR A 1 69 ? -21.422 17.266 15 1 89.25 69 TYR A CA 1
ATOM 501 C C . TYR A 1 69 ? -21.156 18.688 15.461 1 89.25 69 TYR A C 1
ATOM 503 O O . TYR A 1 69 ? -20.797 19.547 14.656 1 89.25 69 TYR A O 1
ATOM 511 N N . ARG A 1 70 ? -21.281 18.938 16.75 1 87 70 ARG A N 1
ATOM 512 C CA . ARG A 1 70 ? -20.906 20.219 17.312 1 87 70 ARG A CA 1
ATOM 513 C C . ARG A 1 70 ? -19.391 20.375 17.344 1 87 70 ARG A C 1
ATOM 515 O O . ARG A 1 70 ? -18.875 21.5 17.359 1 87 70 ARG A O 1
ATOM 522 N N . TYR A 1 71 ? -18.734 19.234 17.375 1 88.06 71 TYR A N 1
ATOM 523 C CA . TYR A 1 71 ? -17.281 19.234 17.453 1 88.06 71 TYR A CA 1
ATOM 524 C C . TYR A 1 71 ? -16.656 19.078 16.062 1 88.06 71 TYR A C 1
ATOM 526 O O . TYR A 1 71 ? -15.586 19.641 15.805 1 88.06 71 TYR A O 1
ATOM 534 N N . LEU A 1 72 ? -17.281 18.266 15.258 1 91.06 72 LEU A N 1
ATOM 535 C CA . LEU A 1 72 ? -16.766 17.906 13.938 1 91.06 72 LEU A CA 1
ATOM 536 C C . LEU A 1 72 ? -17.844 18.125 12.867 1 91.06 72 LEU A C 1
ATOM 538 O O . LEU A 1 72 ? -18.984 17.672 13.031 1 91.06 72 LEU A O 1
ATOM 542 N N . SER A 1 73 ? -17.422 18.641 11.758 1 87.81 73 SER A N 1
ATOM 543 C CA . SER A 1 73 ? -18.406 18.969 10.727 1 87.81 73 SER A CA 1
ATOM 544 C C . SER A 1 73 ? -18.609 17.812 9.766 1 87.81 73 SER A C 1
ATOM 546 O O . SER A 1 73 ? -19.578 17.797 9 1 87.81 73 SER A O 1
ATOM 548 N N . SER A 1 74 ? -17.641 16.875 9.805 1 90.69 74 SER A N 1
ATOM 549 C CA . SER A 1 74 ? -17.734 15.773 8.852 1 90.69 74 SER A CA 1
ATOM 550 C C . SER A 1 74 ? -16.906 14.57 9.305 1 90.69 74 SER A C 1
ATOM 552 O O . SER A 1 74 ? -16.031 14.703 10.156 1 90.69 74 SER A O 1
ATOM 554 N N . LYS A 1 75 ? -17.203 13.477 8.711 1 92.38 75 LYS A N 1
ATOM 555 C CA . LYS A 1 75 ? -16.391 12.273 8.922 1 92.38 75 LYS A CA 1
ATOM 556 C C . LYS A 1 75 ? -14.953 12.492 8.469 1 92.38 75 LYS A C 1
ATOM 558 O O . LYS A 1 75 ? -14.023 11.977 9.086 1 92.38 75 LYS A O 1
ATOM 563 N N . GLU A 1 76 ? -14.82 13.273 7.496 1 92.5 76 GLU A N 1
ATOM 564 C CA . GLU A 1 76 ? -13.484 13.539 6.973 1 92.5 76 GLU A CA 1
ATOM 565 C C . GLU A 1 76 ? -12.625 14.281 7.996 1 92.5 76 GLU A C 1
ATOM 567 O O . GLU A 1 76 ? -11.453 13.961 8.18 1 92.5 76 GLU A O 1
ATOM 572 N N . GLU A 1 77 ? -13.234 15.203 8.641 1 93.25 77 GLU A N 1
ATOM 573 C CA . GLU A 1 77 ? -12.516 15.922 9.688 1 93.25 77 GLU A CA 1
ATOM 574 C C . GLU A 1 77 ? -12.086 14.977 10.805 1 93.25 77 GLU A C 1
ATOM 576 O O . GLU A 1 77 ? -10.945 15.039 11.273 1 93.25 77 GLU A O 1
ATOM 581 N N . LEU A 1 78 ? -13.016 14.141 11.156 1 94.06 78 LEU A N 1
ATOM 582 C CA . LEU A 1 78 ? -12.711 13.156 12.188 1 94.06 78 LEU A CA 1
ATOM 583 C C . LEU A 1 78 ? -11.539 12.273 11.766 1 94.06 78 LEU A C 1
ATOM 585 O O . LEU A 1 78 ? -10.602 12.07 12.531 1 94.06 78 LEU A O 1
ATOM 589 N N . LEU A 1 79 ? -11.539 11.828 10.562 1 95.06 79 LEU A N 1
ATOM 590 C CA . LEU A 1 79 ? -10.516 10.906 10.07 1 95.06 79 LEU A CA 1
ATOM 591 C C . LEU A 1 79 ? -9.148 11.57 10.047 1 95.06 79 LEU A C 1
ATOM 593 O O . LEU A 1 79 ? -8.141 10.938 10.359 1 95.06 79 LEU A O 1
ATOM 597 N N . VAL A 1 80 ? -9.125 12.789 9.672 1 95.62 80 VAL A N 1
ATOM 598 C CA . VAL A 1 80 ? -7.867 13.531 9.648 1 95.62 80 VAL A CA 1
ATOM 599 C C . VAL A 1 80 ? -7.289 13.625 11.055 1 95.62 80 VAL A C 1
ATOM 601 O O . VAL A 1 80 ? -6.102 13.367 11.266 1 95.62 80 VAL A O 1
ATOM 604 N N . LEU A 1 81 ? -8.148 13.898 12.016 1 96.19 81 LEU A N 1
ATOM 605 C CA . LEU A 1 81 ? -7.695 14.047 13.391 1 96.19 81 LEU A CA 1
ATOM 606 C C . LEU A 1 81 ? -7.273 12.703 13.977 1 96.19 81 LEU A C 1
ATOM 608 O O . LEU A 1 81 ? -6.273 12.625 14.695 1 96.19 81 LEU A O 1
ATOM 612 N N . VAL A 1 82 ? -8.008 11.719 13.672 1 97 82 VAL A N 1
ATOM 613 C CA . VAL A 1 82 ? -7.719 10.375 14.156 1 97 82 VAL A CA 1
ATOM 614 C C . VAL A 1 82 ? -6.387 9.891 13.586 1 97 82 VAL A C 1
ATOM 616 O O . VAL A 1 82 ? -5.543 9.367 14.312 1 97 82 VAL A O 1
ATOM 619 N N . ALA A 1 83 ? -6.164 10.094 12.32 1 96.81 83 ALA A N 1
ATOM 620 C CA . ALA A 1 83 ? -4.902 9.727 11.68 1 96.81 83 ALA A CA 1
ATOM 621 C C . ALA A 1 83 ? -3.736 10.508 12.273 1 96.81 83 ALA A C 1
ATOM 623 O O . ALA A 1 83 ? -2.686 9.938 12.57 1 96.81 83 ALA A O 1
ATOM 624 N N . GLU A 1 84 ? -3.957 11.75 12.406 1 97.25 84 GLU A N 1
ATOM 625 C CA . GLU A 1 84 ? -2.936 12.633 12.961 1 97.25 84 GLU A CA 1
ATOM 626 C C . GLU A 1 84 ? -2.48 12.148 14.336 1 97.25 84 GLU A C 1
ATOM 628 O O . GLU A 1 84 ? -1.279 12.07 14.602 1 97.25 84 GLU A O 1
ATOM 633 N N . ALA A 1 85 ? -3.443 11.812 15.109 1 97.44 85 ALA A N 1
ATOM 634 C CA . ALA A 1 85 ? -3.148 11.352 16.469 1 97.44 85 ALA A CA 1
ATOM 635 C C . ALA A 1 85 ? -2.508 9.961 16.438 1 97.44 85 ALA A C 1
ATOM 637 O O . ALA A 1 85 ? -1.583 9.688 17.219 1 97.44 85 ALA A O 1
ATOM 638 N N . ALA A 1 86 ? -2.943 9.117 15.617 1 97.88 86 ALA A N 1
ATOM 639 C CA . ALA A 1 86 ? -2.467 7.734 15.57 1 97.88 86 ALA A CA 1
ATOM 640 C C . ALA A 1 86 ? -1.05 7.664 15.008 1 97.88 86 ALA A C 1
ATOM 642 O O . ALA A 1 86 ? -0.234 6.859 15.469 1 97.88 86 ALA A O 1
ATOM 643 N N . TRP A 1 87 ? -0.744 8.422 13.992 1 97.56 87 TRP A N 1
ATOM 644 C CA . TRP A 1 87 ? 0.623 8.492 13.484 1 97.56 87 TRP A CA 1
ATOM 645 C C . TRP A 1 87 ? 1.577 8.992 14.57 1 97.56 87 TRP A C 1
ATOM 647 O O . TRP A 1 87 ? 2.703 8.5 14.68 1 97.56 87 TRP A O 1
ATOM 657 N N . GLY A 1 88 ? 1.102 10.008 15.352 1 97.81 88 GLY A N 1
ATOM 658 C CA . GLY A 1 88 ? 1.938 10.562 16.406 1 97.81 88 GLY A CA 1
ATOM 659 C C . GLY A 1 88 ? 3.15 11.305 15.883 1 97.81 88 GLY A C 1
ATOM 660 O O . GLY A 1 88 ? 3.305 11.469 14.672 1 97.81 88 GLY A O 1
ATOM 661 N N . PRO A 1 89 ? 3.967 11.781 16.781 1 97.69 89 PRO A N 1
ATOM 662 C CA . PRO A 1 89 ? 5.164 12.523 16.391 1 97.69 89 PRO A CA 1
ATOM 663 C C . PRO A 1 89 ? 6.258 11.625 15.812 1 97.69 89 PRO A C 1
ATOM 665 O O . PRO A 1 89 ? 6.273 10.422 16.078 1 97.69 89 PRO A O 1
ATOM 668 N N . PRO A 1 90 ? 7.105 12.195 15.008 1 97.88 90 PRO A N 1
ATOM 669 C CA . PRO A 1 90 ? 8.25 11.43 14.516 1 97.88 90 PRO A CA 1
ATOM 670 C C . PRO A 1 90 ? 9.242 11.07 15.617 1 97.88 90 PRO A C 1
ATOM 672 O O . PRO A 1 90 ? 9.133 11.578 16.734 1 97.88 90 PRO A O 1
ATOM 675 N N . PRO A 1 91 ? 10.164 10.156 15.305 1 97.62 91 PRO A N 1
ATOM 676 C CA . PRO A 1 91 ? 11.195 9.828 16.297 1 97.62 91 PRO A CA 1
ATOM 677 C C . PRO A 1 91 ? 12.164 10.984 16.547 1 97.62 91 PRO A C 1
ATOM 679 O O . PRO A 1 91 ? 12.148 11.969 15.805 1 97.62 91 PRO A O 1
ATOM 682 N N . GLU A 1 92 ? 12.898 10.797 17.594 1 95 92 GLU A N 1
ATOM 683 C CA . GLU A 1 92 ? 13.977 11.758 17.828 1 95 92 GLU A CA 1
ATOM 684 C C . GLU A 1 92 ? 14.953 11.789 16.656 1 95 92 GLU A C 1
ATOM 686 O O . GLU A 1 92 ? 15.312 10.742 16.109 1 95 92 GLU A O 1
ATOM 691 N N . PRO A 1 93 ? 15.336 12.961 16.281 1 90.38 93 PRO A N 1
ATOM 692 C CA . PRO A 1 93 ? 16.266 13.07 15.164 1 90.38 93 PRO A CA 1
ATOM 693 C C . PRO A 1 93 ? 17.594 12.367 15.422 1 90.38 93 PRO A C 1
ATOM 695 O O . PRO A 1 93 ? 18.094 12.391 16.547 1 90.38 93 PRO A O 1
ATOM 698 N N . VAL A 1 94 ? 18.016 11.641 14.445 1 87.69 94 VAL A N 1
ATOM 699 C CA . VAL A 1 94 ? 19.344 11.031 14.445 1 87.69 94 VAL A CA 1
ATOM 700 C C . VAL A 1 94 ? 20.312 11.898 13.633 1 87.69 94 VAL A C 1
ATOM 702 O O . VAL A 1 94 ? 20.016 12.266 12.492 1 87.69 94 VAL A O 1
ATOM 705 N N . SER A 1 95 ? 21.453 12.328 14.242 1 81.62 95 SER A N 1
ATOM 706 C CA . SER A 1 95 ? 22.375 13.227 13.562 1 81.62 95 SER A CA 1
ATOM 707 C C . SER A 1 95 ? 23.594 12.469 13.039 1 81.62 95 SER A C 1
ATOM 709 O O . SER A 1 95 ? 24 11.461 13.617 1 81.62 95 SER A O 1
ATOM 711 N N . GLY A 1 96 ? 24.047 12.938 11.922 1 84.38 96 GLY A N 1
ATOM 712 C CA . GLY A 1 96 ? 25.359 12.594 11.43 1 84.38 96 GLY A CA 1
ATOM 713 C C . GLY A 1 96 ? 25.359 11.367 10.531 1 84.38 96 GLY A C 1
ATOM 714 O O . GLY A 1 96 ? 26.297 11.148 9.766 1 84.38 96 GLY A O 1
ATOM 715 N N . ASP A 1 97 ? 24.422 10.492 10.523 1 94.19 97 ASP A N 1
ATOM 716 C CA . ASP A 1 97 ? 24.344 9.305 9.68 1 94.19 97 ASP A CA 1
ATOM 717 C C . ASP A 1 97 ? 22.969 9.172 9.039 1 94.19 97 ASP A C 1
ATOM 719 O O . ASP A 1 97 ? 22.016 8.703 9.672 1 94.19 97 ASP A O 1
ATOM 723 N N . TRP A 1 98 ? 22.938 9.641 7.75 1 97.44 98 TRP A N 1
ATOM 724 C CA . TRP A 1 98 ? 21.641 9.664 7.074 1 97.44 98 TRP A CA 1
ATOM 725 C C . TRP A 1 98 ? 21.031 8.273 7.039 1 97.44 98 TRP A C 1
ATOM 727 O O . TRP A 1 98 ? 19.812 8.125 7.168 1 97.44 98 TRP A O 1
ATOM 737 N N . ARG A 1 99 ? 21.844 7.246 6.84 1 97.94 99 ARG A N 1
ATOM 738 C CA . ARG A 1 99 ? 21.344 5.879 6.75 1 97.94 99 ARG A CA 1
ATOM 739 C C . ARG A 1 99 ? 20.703 5.445 8.062 1 97.94 99 ARG A C 1
ATOM 741 O O . ARG A 1 99 ? 19.625 4.844 8.062 1 97.94 99 ARG A O 1
ATOM 748 N N . ALA A 1 100 ? 21.312 5.746 9.164 1 97.69 100 ALA A N 1
ATOM 749 C CA . ALA A 1 100 ? 20.75 5.461 10.477 1 97.69 100 ALA A CA 1
ATOM 750 C C . ALA A 1 100 ? 19.469 6.254 10.703 1 97.69 100 ALA A C 1
ATOM 752 O O . ALA A 1 100 ? 18.484 5.727 11.234 1 97.69 100 ALA A O 1
ATOM 753 N N . ALA A 1 101 ? 19.484 7.535 10.297 1 98.06 101 ALA A N 1
ATOM 754 C CA . ALA A 1 101 ? 18.328 8.398 10.477 1 98.06 101 ALA A CA 1
ATOM 755 C C . ALA A 1 101 ? 17.109 7.852 9.727 1 98.06 101 ALA A C 1
ATOM 757 O O . ALA A 1 101 ? 16.031 7.742 10.297 1 98.06 101 ALA A O 1
ATOM 758 N N . VAL A 1 102 ? 17.312 7.457 8.469 1 98.31 102 VAL A N 1
ATOM 759 C CA . VAL A 1 102 ? 16.203 6.957 7.648 1 98.31 102 VAL A CA 1
ATOM 760 C C . VAL A 1 102 ? 15.758 5.594 8.156 1 98.31 102 VAL A C 1
ATOM 762 O O . VAL A 1 102 ? 14.562 5.273 8.133 1 98.31 102 VAL A O 1
ATOM 765 N N . THR A 1 103 ? 16.703 4.766 8.648 1 98.31 103 THR A N 1
ATOM 766 C CA . THR A 1 103 ? 16.359 3.463 9.211 1 98.31 103 THR A CA 1
ATOM 767 C C . THR A 1 103 ? 15.453 3.613 10.422 1 98.31 103 THR A C 1
ATOM 769 O O . THR A 1 103 ? 14.414 2.955 10.516 1 98.31 103 THR A O 1
ATOM 772 N N . VAL A 1 104 ? 15.781 4.504 11.328 1 98.12 104 VAL A N 1
ATOM 773 C CA . VAL A 1 104 ? 14.977 4.742 12.523 1 98.12 104 VAL A CA 1
ATOM 774 C C . VAL A 1 104 ? 13.602 5.285 12.125 1 98.12 104 VAL A C 1
ATOM 776 O O . VAL A 1 104 ? 12.578 4.863 12.672 1 98.12 104 VAL A O 1
ATOM 779 N N . TRP A 1 105 ? 13.609 6.207 11.18 1 98.38 105 TRP A N 1
ATOM 780 C CA . TRP A 1 105 ? 12.383 6.781 10.648 1 98.38 105 TRP A CA 1
ATOM 781 C C . TRP A 1 105 ? 11.445 5.691 10.141 1 98.38 105 TRP A C 1
ATOM 783 O O . TRP A 1 105 ? 10.289 5.613 10.555 1 98.38 105 TRP A O 1
ATOM 793 N N . ALA A 1 106 ? 11.977 4.781 9.289 1 98.5 106 ALA A N 1
ATOM 794 C CA . ALA A 1 106 ? 11.195 3.715 8.672 1 98.5 106 ALA A CA 1
ATOM 795 C C . ALA A 1 106 ? 10.695 2.725 9.719 1 98.5 106 ALA A C 1
ATOM 797 O O . ALA A 1 106 ? 9.523 2.34 9.711 1 98.5 106 ALA A O 1
ATOM 798 N N . ARG A 1 107 ? 11.531 2.352 10.625 1 97.94 107 ARG A N 1
ATOM 799 C CA . ARG A 1 107 ? 11.18 1.367 11.648 1 97.94 107 ARG A CA 1
ATOM 800 C C . ARG A 1 107 ? 10.125 1.92 12.602 1 97.94 107 ARG A C 1
ATOM 802 O O . ARG A 1 107 ? 9.211 1.201 13.008 1 97.94 107 ARG A O 1
ATOM 809 N N . THR A 1 108 ? 10.273 3.172 12.969 1 98.44 108 THR A N 1
ATOM 810 C CA . THR A 1 108 ? 9.297 3.799 13.852 1 98.44 108 THR A CA 1
ATOM 811 C C . THR A 1 108 ? 7.934 3.893 13.18 1 98.44 108 THR A C 1
ATOM 813 O O . THR A 1 108 ? 6.906 3.617 13.797 1 98.44 108 THR A O 1
ATOM 816 N N . LEU A 1 109 ? 7.965 4.277 11.938 1 98.31 109 LEU A N 1
ATOM 817 C CA . LEU A 1 109 ? 6.707 4.359 11.195 1 98.31 109 LEU A CA 1
ATOM 818 C C . LEU A 1 109 ? 6.059 2.986 11.07 1 98.31 109 LEU A C 1
ATOM 820 O O . LEU A 1 109 ? 4.844 2.854 11.211 1 98.31 109 LEU A O 1
ATOM 824 N N . LEU A 1 110 ? 6.855 1.954 10.797 1 97.81 110 LEU A N 1
ATOM 825 C CA . LEU A 1 110 ? 6.348 0.589 10.719 1 97.81 110 LEU A CA 1
ATOM 826 C C . LEU A 1 110 ? 5.734 0.156 12.047 1 97.81 110 LEU A C 1
ATOM 828 O O . LEU A 1 110 ? 4.695 -0.506 12.07 1 97.81 110 LEU A O 1
ATOM 832 N N . GLU A 1 111 ? 6.348 0.551 13.125 1 97.56 111 GLU A N 1
ATOM 833 C CA . GLU A 1 111 ? 5.82 0.234 14.453 1 97.56 111 GLU A CA 1
ATOM 834 C C . GLU A 1 111 ? 4.465 0.899 14.68 1 97.56 111 GLU A C 1
ATOM 836 O O . GLU A 1 111 ? 3.578 0.314 15.305 1 97.56 111 GLU A O 1
ATOM 841 N N . ARG A 1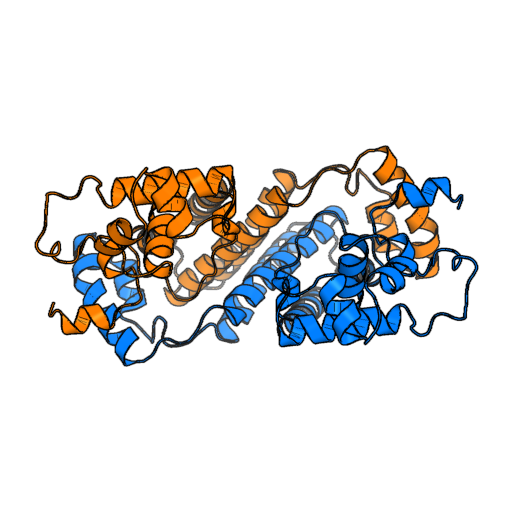 112 ? 4.285 2.119 14.156 1 98.06 112 ARG A N 1
ATOM 842 C CA . ARG A 1 112 ? 2.99 2.785 14.258 1 98.06 112 ARG A CA 1
ATOM 843 C C . ARG A 1 112 ? 1.916 2.002 13.508 1 98.06 112 ARG A C 1
ATOM 845 O O . ARG A 1 112 ? 0.8 1.838 14 1 98.06 112 ARG A O 1
ATOM 852 N N . CYS A 1 113 ? 2.289 1.521 12.344 1 97.5 113 CYS A N 1
ATOM 853 C CA . CYS A 1 113 ? 1.357 0.734 11.547 1 97.5 113 CYS A CA 1
ATOM 854 C C . CYS A 1 113 ? 1.009 -0.574 12.242 1 97.5 113 CYS A C 1
ATOM 856 O O . CYS A 1 113 ? -0.108 -1.077 12.109 1 97.5 113 CYS A O 1
ATOM 858 N N . ARG A 1 114 ? 1.987 -1.164 12.977 1 95.5 114 ARG A N 1
ATOM 859 C CA . ARG A 1 114 ? 1.729 -2.387 13.734 1 95.5 114 ARG A CA 1
ATOM 860 C C . ARG A 1 114 ? 0.794 -2.117 14.906 1 95.5 114 ARG A C 1
ATOM 862 O O . ARG A 1 114 ? -0.076 -2.936 15.211 1 95.5 114 ARG A O 1
ATOM 869 N N . ARG A 1 115 ? 0.97 -0.989 15.516 1 97 115 ARG A N 1
ATOM 870 C CA . ARG A 1 115 ? 0.156 -0.606 16.656 1 97 115 ARG A CA 1
ATOM 871 C C . ARG A 1 115 ? -1.272 -0.283 16.234 1 97 115 ARG A C 1
ATOM 873 O O . ARG A 1 115 ? -2.227 -0.605 16.953 1 97 115 ARG A O 1
ATOM 880 N N . HIS A 1 116 ? -1.384 0.389 15.094 1 98 116 HIS A N 1
ATOM 881 C CA . HIS A 1 116 ? -2.662 0.769 14.508 1 98 116 HIS A CA 1
ATOM 882 C C . HIS A 1 116 ? -2.775 0.278 13.062 1 98 116 HIS A C 1
ATOM 884 O O . HIS A 1 116 ? -2.689 1.071 12.125 1 98 116 HIS A O 1
ATOM 890 N N . PRO A 1 117 ? -3.084 -0.959 12.883 1 96.44 117 PRO A N 1
ATOM 891 C CA . PRO A 1 117 ? -3.02 -1.552 11.547 1 96.44 117 PRO A CA 1
ATOM 892 C C . PRO A 1 117 ? -3.982 -0.893 10.562 1 96.44 117 PRO A C 1
ATOM 894 O O . PRO A 1 117 ? -3.738 -0.902 9.352 1 96.44 117 PRO A O 1
ATOM 897 N N . TRP A 1 118 ? -5.031 -0.278 11.07 1 96.25 118 TRP A N 1
ATOM 898 C CA . TRP A 1 118 ? -6.047 0.353 10.234 1 96.25 118 TRP A CA 1
ATOM 899 C C . TRP A 1 118 ? -5.504 1.622 9.586 1 96.25 118 TRP A C 1
ATOM 901 O O . TRP A 1 118 ? -6.121 2.172 8.672 1 96.25 118 TRP A O 1
ATOM 911 N N . LEU A 1 119 ? -4.32 2.158 9.961 1 96.88 119 LEU A N 1
ATOM 912 C CA . LEU A 1 119 ? -3.732 3.385 9.43 1 96.88 119 LEU A CA 1
ATOM 913 C C . LEU A 1 119 ? -3.463 3.256 7.938 1 96.88 119 LEU A C 1
ATOM 915 O O . LEU A 1 119 ? -3.66 4.211 7.184 1 96.88 119 LEU A O 1
ATOM 919 N N . ILE A 1 120 ? -3.061 2.084 7.52 1 94.94 120 ILE A N 1
ATOM 920 C CA . ILE A 1 120 ? -2.645 1.906 6.133 1 94.94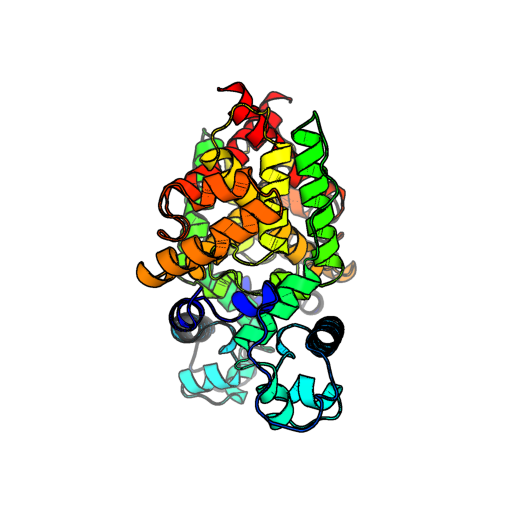 120 ILE A CA 1
ATOM 921 C C . ILE A 1 120 ? -3.875 1.77 5.238 1 94.94 120 ILE A C 1
ATOM 923 O O . ILE A 1 120 ? -3.76 1.775 4.008 1 94.94 120 ILE A O 1
ATOM 927 N N . ASP A 1 121 ? -5.043 1.691 5.828 1 93.25 121 ASP A N 1
ATOM 928 C CA . ASP A 1 121 ? -6.289 1.64 5.07 1 93.25 121 ASP A CA 1
ATOM 929 C C . ASP A 1 121 ? -6.801 3.043 4.758 1 93.25 121 ASP A C 1
ATOM 931 O O . ASP A 1 121 ? -7.703 3.213 3.936 1 93.25 121 ASP A O 1
ATOM 935 N N . LEU A 1 122 ? -6.23 4.07 5.41 1 92.5 122 LEU A N 1
ATOM 936 C CA . LEU A 1 122 ? -6.621 5.445 5.137 1 92.5 122 LEU A CA 1
ATOM 937 C C . LEU A 1 122 ? -6.004 5.938 3.832 1 92.5 122 LEU A C 1
ATOM 939 O O . LEU A 1 122 ? -4.781 5.891 3.662 1 92.5 122 LEU A O 1
ATOM 943 N N . PRO A 1 123 ? -6.801 6.43 2.949 1 87.5 123 PRO A N 1
ATOM 944 C CA . PRO A 1 123 ? -6.242 6.938 1.693 1 87.5 123 PRO A CA 1
ATOM 945 C C . PRO A 1 123 ? -5.418 8.211 1.885 1 87.5 123 PRO A C 1
ATOM 947 O O . PRO A 1 123 ? -5.766 9.055 2.713 1 87.5 123 PRO A O 1
ATOM 950 N N . VAL A 1 124 ? -4.359 8.273 1.181 1 89.81 124 VAL A N 1
ATOM 951 C CA . VAL A 1 124 ? -3.578 9.5 1.088 1 89.81 124 VAL A CA 1
ATOM 952 C C . VAL A 1 124 ? -4.129 10.375 -0.037 1 89.81 124 VAL A C 1
ATOM 954 O O . VAL A 1 124 ? -3.896 10.102 -1.217 1 89.81 124 VAL A O 1
ATOM 957 N N . ARG A 1 125 ? -4.715 11.469 0.296 1 88 125 ARG A N 1
ATOM 958 C CA . ARG A 1 125 ? -5.457 12.234 -0.702 1 88 125 ARG A CA 1
ATOM 959 C C . ARG A 1 125 ? -4.676 13.469 -1.142 1 88 125 ARG A C 1
ATOM 961 O O . ARG A 1 125 ? -4.977 14.062 -2.18 1 88 125 ARG A O 1
ATOM 968 N N . ARG A 1 126 ? -3.719 13.82 -0.323 1 87.69 126 ARG A N 1
ATOM 969 C CA . ARG A 1 126 ? -2.947 15.039 -0.582 1 87.69 126 ARG A CA 1
ATOM 970 C C . ARG A 1 126 ? -1.628 15.016 0.184 1 87.69 126 ARG A C 1
ATOM 972 O O . ARG A 1 126 ? -1.381 14.117 0.986 1 87.69 126 ARG A O 1
ATOM 979 N N . ALA A 1 127 ? -0.887 15.977 -0.131 1 87.81 127 ALA A N 1
ATOM 980 C CA . ALA A 1 127 ? 0.344 16.172 0.631 1 87.81 127 ALA A CA 1
ATOM 981 C C . ALA A 1 127 ? 0.041 16.422 2.104 1 87.81 127 ALA A C 1
ATOM 983 O O . ALA A 1 127 ? -1.025 16.953 2.443 1 87.81 127 ALA A O 1
ATOM 984 N N . PRO A 1 128 ? 0.981 16.047 2.93 1 91.69 128 PRO A N 1
ATOM 985 C CA . PRO A 1 128 ? 0.779 16.266 4.363 1 91.69 128 PRO A CA 1
ATOM 986 C C . PRO A 1 128 ? 0.479 17.734 4.691 1 91.69 128 PRO A C 1
ATOM 988 O O . PRO A 1 128 ? 1.059 18.641 4.082 1 91.69 128 PRO A O 1
ATOM 991 N N . SER A 1 129 ? -0.45 17.938 5.648 1 92.88 129 SER A N 1
ATOM 992 C CA . SER A 1 129 ? -0.81 19.297 6.023 1 92.88 129 SER A CA 1
ATOM 993 C C . SER A 1 129 ? -1.029 19.406 7.531 1 92.88 129 SER A C 1
ATOM 995 O O . SER A 1 129 ? -1.34 20.5 8.031 1 92.88 129 SER A O 1
ATOM 997 N N . THR A 1 130 ? -0.864 18.359 8.234 1 96.06 130 THR A N 1
ATOM 998 C CA . THR A 1 130 ? -1.106 18.359 9.672 1 96.06 130 THR A CA 1
ATOM 999 C C . THR A 1 130 ? 0.21 18.297 10.445 1 96.06 130 THR A C 1
ATOM 1001 O O . THR A 1 130 ? 1.25 17.953 9.883 1 96.06 130 THR A O 1
ATOM 1004 N N . PRO A 1 131 ? 0.201 18.625 11.688 1 96.56 131 PRO A N 1
ATOM 1005 C CA . PRO A 1 131 ? 1.44 18.828 12.445 1 96.56 131 PRO A CA 1
ATOM 1006 C C . PRO A 1 131 ? 2.326 17.594 12.469 1 96.56 131 PRO A C 1
ATOM 1008 O O . PRO A 1 131 ? 3.512 17.672 12.133 1 96.56 131 PRO A O 1
ATOM 1011 N N . ASN A 1 132 ? 1.817 16.453 12.852 1 97.5 132 ASN A N 1
ATOM 1012 C CA . ASN A 1 132 ? 2.641 15.258 12.969 1 97.5 132 ASN A CA 1
ATOM 1013 C C . ASN A 1 132 ? 3.158 14.797 11.609 1 97.5 132 ASN A C 1
ATOM 1015 O O . ASN A 1 132 ? 4.332 14.461 11.469 1 97.5 132 ASN A O 1
ATOM 1019 N N . LEU A 1 133 ? 2.314 14.789 10.617 1 96.62 133 LEU A N 1
ATOM 1020 C CA . LEU A 1 133 ? 2.75 14.352 9.297 1 96.62 133 LEU A CA 1
ATOM 1021 C C . LEU A 1 133 ? 3.848 15.266 8.758 1 96.62 133 LEU A C 1
ATOM 1023 O O . LEU A 1 133 ? 4.832 14.789 8.188 1 96.62 133 LEU A O 1
ATOM 1027 N N . LEU A 1 134 ? 3.682 16.547 8.984 1 96.75 134 LEU A N 1
ATOM 1028 C CA . LEU A 1 134 ? 4.715 17.484 8.562 1 96.75 134 LEU A CA 1
ATOM 1029 C C . LEU A 1 134 ? 5.973 17.328 9.414 1 96.75 134 LEU A C 1
ATOM 1031 O O . LEU A 1 134 ? 7.09 17.5 8.922 1 96.75 134 LEU A O 1
ATOM 1035 N N . GLY A 1 135 ? 5.793 17.016 10.672 1 97.62 135 GLY A N 1
ATOM 1036 C CA . GLY A 1 135 ? 6.926 16.688 11.531 1 97.62 135 GLY A CA 1
ATOM 1037 C C . GLY A 1 135 ? 7.727 15.5 11.039 1 97.62 135 GLY A C 1
ATOM 1038 O O . GLY A 1 135 ? 8.961 15.492 11.133 1 97.62 135 GLY A O 1
ATOM 1039 N N . TRP A 1 136 ? 7.039 14.523 10.594 1 98.06 136 TRP A N 1
ATOM 1040 C CA . TRP A 1 136 ? 7.699 13.359 10.016 1 98.06 136 TRP A CA 1
ATOM 1041 C C . TRP A 1 136 ? 8.531 13.75 8.797 1 98.06 136 TRP A C 1
ATOM 1043 O O . TRP A 1 136 ? 9.664 13.289 8.633 1 98.06 136 TRP A O 1
ATOM 1053 N N . LEU A 1 137 ? 7.945 14.562 7.934 1 96.75 137 LEU A N 1
ATOM 1054 C CA . LEU A 1 137 ? 8.703 15.016 6.77 1 96.75 137 LEU A CA 1
ATOM 1055 C C . LEU A 1 137 ? 9.906 15.844 7.191 1 96.75 137 LEU A C 1
ATOM 1057 O O . LEU A 1 137 ? 11.008 15.664 6.66 1 96.75 137 LEU A O 1
ATOM 1061 N N . GLU A 1 138 ? 9.734 16.734 8.133 1 97 138 GLU A N 1
ATOM 1062 C CA . GLU A 1 138 ? 10.836 17.531 8.672 1 97 138 GLU A CA 1
ATOM 1063 C C . GLU A 1 138 ? 11.953 16.641 9.203 1 97 138 GLU A C 1
ATOM 1065 O O . GLU A 1 138 ? 13.133 16.906 8.953 1 97 138 GLU A O 1
ATOM 1070 N N . ASN A 1 139 ? 11.531 15.68 9.938 1 97.69 139 ASN A N 1
ATOM 1071 C CA . ASN A 1 139 ? 12.477 14.734 10.516 1 97.69 139 ASN A CA 1
ATOM 1072 C C . ASN A 1 139 ? 13.297 14.031 9.438 1 97.69 139 ASN A C 1
ATOM 1074 O O . ASN A 1 139 ? 14.516 13.906 9.57 1 97.69 139 ASN A O 1
ATOM 1078 N N . PHE A 1 140 ? 12.656 13.602 8.406 1 97.81 140 PHE A N 1
ATOM 1079 C CA . PHE A 1 140 ? 13.328 12.93 7.305 1 97.81 140 PHE A CA 1
ATOM 1080 C C . PHE A 1 140 ? 14.312 13.867 6.617 1 97.81 140 PHE A C 1
ATOM 1082 O O . PHE A 1 140 ? 15.453 13.492 6.348 1 97.81 140 PHE A O 1
ATOM 1089 N N . LEU A 1 141 ? 13.875 15.062 6.324 1 96.25 141 LEU A N 1
ATOM 1090 C CA . LEU A 1 141 ? 14.719 16.062 5.691 1 96.25 141 LEU A CA 1
ATOM 1091 C C . LEU A 1 141 ? 15.938 16.375 6.555 1 96.25 141 LEU A C 1
ATOM 1093 O O . LEU A 1 141 ? 17.047 16.5 6.043 1 96.25 141 LEU A O 1
ATOM 1097 N N . ALA A 1 142 ? 15.727 16.5 7.805 1 96.5 142 ALA A N 1
ATOM 1098 C CA . ALA A 1 142 ? 16.812 16.781 8.734 1 96.5 142 ALA A CA 1
ATOM 1099 C C . ALA A 1 142 ? 17.828 15.633 8.758 1 96.5 142 ALA A C 1
ATOM 1101 O O . ALA A 1 142 ? 19.031 15.867 8.773 1 96.5 142 ALA A O 1
ATOM 1102 N N . GLY A 1 143 ? 17.312 14.469 8.789 1 97.12 143 GLY A N 1
ATOM 1103 C CA . GLY A 1 143 ? 18.172 13.297 8.812 1 97.12 143 GLY A CA 1
ATOM 1104 C C . GLY A 1 143 ? 19.047 13.188 7.574 1 97.12 143 GLY A C 1
ATOM 1105 O O . GLY A 1 143 ? 20.125 12.602 7.625 1 97.12 143 GLY A O 1
ATOM 1106 N N . MET A 1 144 ? 18.594 13.766 6.496 1 96.69 144 MET A N 1
ATOM 1107 C CA . MET A 1 144 ? 19.297 13.656 5.223 1 96.69 144 MET A CA 1
ATOM 1108 C C . MET A 1 144 ? 20 14.977 4.875 1 96.69 144 MET A C 1
ATOM 1110 O O . MET A 1 144 ? 20.453 15.156 3.746 1 96.69 144 MET A O 1
ATOM 1114 N N . ALA A 1 145 ? 20.062 15.875 5.762 1 93.88 145 ALA A N 1
ATOM 1115 C CA . ALA A 1 145 ? 20.516 17.234 5.504 1 93.88 145 ALA A CA 1
ATOM 1116 C C . ALA A 1 145 ? 21.938 17.25 4.949 1 93.88 145 ALA A C 1
ATOM 1118 O O . ALA A 1 145 ? 22.266 18.062 4.094 1 93.88 145 ALA A O 1
ATOM 1119 N N . ASP A 1 146 ? 22.734 16.344 5.344 1 93.25 146 ASP A N 1
ATOM 1120 C CA . ASP A 1 146 ? 24.141 16.359 4.957 1 93.25 146 ASP A CA 1
ATOM 1121 C C . ASP A 1 146 ? 24.391 15.453 3.752 1 93.25 146 ASP A C 1
ATOM 1123 O O . ASP A 1 146 ? 25.547 15.211 3.379 1 93.25 146 ASP A O 1
ATOM 1127 N N . SER A 1 147 ? 23.344 14.977 3.156 1 94.81 147 SER A N 1
ATOM 1128 C CA . SER A 1 147 ? 23.469 14.031 2.055 1 94.81 147 SER A CA 1
ATOM 1129 C C . SER A 1 147 ? 23.922 14.734 0.776 1 94.81 147 SER A C 1
ATOM 1131 O O . SER A 1 147 ? 24.391 14.078 -0.164 1 94.81 147 SER A O 1
ATOM 1133 N N . GLY A 1 148 ? 23.703 16.062 0.668 1 94.81 148 GLY A N 1
ATOM 1134 C CA . GLY A 1 148 ? 24.016 16.797 -0.549 1 94.81 148 GLY A CA 1
ATOM 1135 C C . GLY A 1 148 ? 22.906 16.719 -1.579 1 94.81 148 GLY A C 1
ATOM 1136 O O . GLY A 1 148 ? 22.969 17.375 -2.623 1 94.81 148 GLY A O 1
ATOM 1137 N N . LEU A 1 149 ? 21.844 16.031 -1.285 1 95.81 149 LEU A N 1
ATOM 1138 C CA . LEU A 1 149 ? 20.719 15.922 -2.213 1 95.81 149 LEU A CA 1
ATOM 1139 C C . LEU A 1 149 ? 19.844 17.172 -2.148 1 95.81 149 LEU A C 1
ATOM 1141 O O . LEU A 1 149 ? 19.797 17.859 -1.127 1 95.81 149 LEU A O 1
ATOM 1145 N N . SER A 1 150 ? 19.141 17.453 -3.271 1 92.81 150 SER A N 1
ATOM 1146 C CA . SER A 1 150 ? 18.156 18.531 -3.277 1 92.81 150 SER A CA 1
ATOM 1147 C C . SER A 1 150 ? 16.953 18.188 -2.395 1 92.81 150 SER A C 1
ATOM 1149 O O . SER A 1 150 ? 16.688 17.016 -2.119 1 92.81 150 SER A O 1
ATOM 1151 N N . ALA A 1 151 ? 16.234 19.172 -1.96 1 90.62 151 ALA A N 1
ATOM 1152 C CA . ALA A 1 151 ? 15.023 18.969 -1.176 1 90.62 151 ALA A CA 1
ATOM 1153 C C . ALA A 1 151 ? 14.016 18.109 -1.94 1 90.62 151 ALA A C 1
ATOM 1155 O O . ALA A 1 151 ? 13.305 17.297 -1.345 1 90.62 151 ALA A O 1
ATOM 1156 N N . GLN A 1 152 ? 13.992 18.297 -3.193 1 89.31 152 GLN A N 1
ATOM 1157 C CA . GLN A 1 152 ? 13.102 17.516 -4.039 1 89.31 152 GLN A CA 1
ATOM 1158 C C . GLN A 1 152 ? 13.484 16.031 -4.023 1 89.31 152 GLN A C 1
ATOM 1160 O O . GLN A 1 152 ? 12.625 15.164 -3.889 1 89.31 152 GLN A O 1
ATOM 1165 N N . ASP A 1 153 ? 14.766 15.805 -4.148 1 94.56 153 ASP A N 1
ATOM 1166 C CA . ASP A 1 153 ? 15.242 14.422 -4.125 1 94.56 153 ASP A CA 1
ATOM 1167 C C . ASP A 1 153 ? 15 13.781 -2.762 1 94.56 153 ASP A C 1
ATOM 1169 O O . ASP A 1 153 ? 14.578 12.625 -2.684 1 94.56 153 ASP A O 1
ATOM 1173 N N . VAL A 1 154 ? 15.25 14.562 -1.708 1 96.38 154 VAL A N 1
ATOM 1174 C CA . VAL A 1 154 ? 15.047 14.023 -0.366 1 96.38 154 VAL A CA 1
ATOM 1175 C C . VAL A 1 154 ? 13.562 13.75 -0.135 1 96.38 154 VAL A C 1
ATOM 1177 O O . VAL A 1 154 ? 13.195 12.734 0.456 1 96.38 154 VAL A O 1
ATOM 1180 N N . THR A 1 155 ? 12.68 14.617 -0.602 1 93.94 155 THR A N 1
ATOM 1181 C CA . THR A 1 155 ? 11.242 14.398 -0.504 1 93.94 155 THR A CA 1
ATOM 1182 C C . THR A 1 155 ? 10.836 13.148 -1.275 1 93.94 155 THR A C 1
ATOM 1184 O O . THR A 1 155 ? 10.008 12.359 -0.802 1 93.94 155 THR A O 1
ATOM 1187 N N . GLY A 1 156 ? 11.422 12.977 -2.447 1 95.06 156 GLY A N 1
ATOM 1188 C CA . GLY A 1 156 ? 11.18 11.75 -3.193 1 95.06 156 GLY A CA 1
ATOM 1189 C C . GLY A 1 156 ? 11.594 10.5 -2.436 1 95.06 156 GLY A C 1
ATOM 1190 O O . GLY A 1 156 ? 10.891 9.484 -2.467 1 95.06 156 GLY A O 1
ATOM 1191 N N . CYS A 1 157 ? 12.727 10.57 -1.75 1 97.88 157 CYS A N 1
ATOM 1192 C CA . CYS A 1 157 ? 13.18 9.461 -0.918 1 97.88 157 CYS A CA 1
ATOM 1193 C C . CYS A 1 157 ? 12.195 9.195 0.214 1 97.88 157 CYS A C 1
ATOM 1195 O O . CYS A 1 157 ? 11.922 8.039 0.537 1 97.88 157 CYS A O 1
ATOM 1197 N N . ALA A 1 158 ? 11.672 10.25 0.793 1 97.06 158 ALA A N 1
ATOM 1198 C CA . ALA A 1 158 ? 10.703 10.102 1.872 1 97.06 158 ALA A CA 1
ATOM 1199 C C . ALA A 1 158 ? 9.445 9.383 1.381 1 97.06 158 ALA A C 1
ATOM 1201 O O . ALA A 1 158 ? 8.922 8.5 2.059 1 97.06 158 ALA A O 1
ATOM 1202 N N . VAL A 1 159 ? 8.945 9.758 0.217 1 95.81 159 VAL A N 1
ATOM 1203 C CA . VAL A 1 159 ? 7.77 9.141 -0.382 1 95.81 159 VAL A CA 1
ATOM 1204 C C . VAL A 1 159 ? 8.039 7.656 -0.636 1 95.81 159 VAL A C 1
ATOM 1206 O O . VAL A 1 159 ? 7.191 6.809 -0.339 1 95.81 159 VAL A O 1
ATOM 1209 N N . LEU A 1 160 ? 9.188 7.371 -1.158 1 97.75 160 LEU A N 1
ATOM 1210 C CA . LEU A 1 160 ? 9.586 6 -1.449 1 97.75 160 LEU A CA 1
ATOM 1211 C C . LEU A 1 160 ? 9.609 5.16 -0.177 1 97.75 160 LEU A C 1
ATOM 1213 O O . LEU A 1 160 ? 9.031 4.07 -0.133 1 97.75 160 LEU A O 1
ATOM 1217 N N . VAL A 1 161 ? 10.258 5.652 0.872 1 98.62 161 VAL A N 1
ATOM 1218 C CA . VAL A 1 161 ? 10.375 4.914 2.125 1 98.62 161 VAL A CA 1
ATOM 1219 C C . VAL A 1 161 ? 9 4.766 2.773 1 98.62 161 VAL A C 1
ATOM 1221 O O . VAL A 1 161 ? 8.656 3.697 3.283 1 98.62 161 VAL A O 1
ATOM 1224 N N . ASP A 1 162 ? 8.242 5.824 2.729 1 97.62 162 ASP A N 1
ATOM 1225 C CA . ASP A 1 162 ? 6.879 5.77 3.26 1 97.62 162 ASP A CA 1
ATOM 1226 C C . ASP A 1 162 ? 6.055 4.699 2.547 1 97.62 162 ASP A C 1
ATOM 1228 O O . ASP A 1 162 ? 5.363 3.912 3.191 1 97.62 162 ASP A O 1
ATOM 1232 N N . GLY A 1 163 ? 6.113 4.727 1.232 1 97.38 163 GLY A N 1
ATOM 1233 C CA . GLY A 1 163 ? 5.414 3.719 0.454 1 97.38 163 GLY A CA 1
ATOM 1234 C C . GLY A 1 163 ? 5.828 2.303 0.802 1 97.38 163 GLY A C 1
ATOM 1235 O O . GLY A 1 163 ? 4.984 1.413 0.919 1 97.38 163 GLY A O 1
ATOM 1236 N N . TRP A 1 164 ? 7.094 2.125 0.942 1 97.81 164 TRP A N 1
ATOM 1237 C CA . TRP A 1 164 ? 7.602 0.812 1.331 1 97.81 164 TRP A CA 1
ATOM 1238 C C . TRP A 1 164 ? 7.051 0.397 2.689 1 97.81 164 TRP A C 1
ATOM 1240 O O . TRP A 1 164 ? 6.633 -0.75 2.873 1 97.81 164 TRP A O 1
ATOM 1250 N N . VAL A 1 165 ? 7.059 1.287 3.662 1 98.19 165 VAL A N 1
ATOM 1251 C CA . VAL A 1 165 ? 6.555 0.988 5 1 98.19 165 VAL A CA 1
ATOM 1252 C C . VAL A 1 165 ? 5.094 0.553 4.918 1 98.19 165 VAL A C 1
ATOM 1254 O O . VAL A 1 165 ? 4.707 -0.456 5.512 1 98.19 165 VAL A O 1
ATOM 1257 N N . ARG A 1 166 ? 4.344 1.276 4.184 1 96.81 166 ARG A N 1
ATOM 1258 C CA . ARG A 1 166 ? 2.918 0.977 4.082 1 96.81 166 ARG A CA 1
ATOM 1259 C C . ARG A 1 166 ? 2.688 -0.373 3.414 1 96.81 166 ARG A C 1
ATOM 1261 O O . ARG A 1 166 ? 1.866 -1.169 3.875 1 96.81 166 ARG A O 1
ATOM 1268 N N . SER A 1 167 ? 3.398 -0.629 2.355 1 96 167 SER A N 1
ATOM 1269 C CA . SER A 1 167 ? 3.262 -1.912 1.674 1 96 167 SER A CA 1
ATOM 1270 C C . SER A 1 167 ? 3.723 -3.062 2.562 1 96 167 SER A C 1
ATOM 1272 O O . SER A 1 167 ? 3.078 -4.113 2.609 1 96 167 SER A O 1
ATOM 1274 N N . THR A 1 168 ? 4.801 -2.889 3.26 1 96.12 168 THR A N 1
ATOM 1275 C CA . THR A 1 168 ? 5.324 -3.91 4.16 1 96.12 168 THR A CA 1
ATOM 1276 C C . THR A 1 168 ? 4.355 -4.164 5.312 1 96.12 168 THR A C 1
ATOM 1278 O O . THR A 1 168 ? 4.105 -5.312 5.68 1 96.12 168 THR A O 1
ATOM 1281 N N . ALA A 1 169 ? 3.836 -3.107 5.859 1 95.88 169 ALA A N 1
ATOM 1282 C CA . ALA A 1 169 ? 2.855 -3.238 6.934 1 95.88 169 ALA A CA 1
ATOM 1283 C C . ALA A 1 169 ? 1.639 -4.035 6.473 1 95.88 169 ALA A C 1
ATOM 1285 O O . ALA A 1 169 ? 1.106 -4.859 7.219 1 95.88 169 ALA A O 1
ATOM 1286 N N . SER A 1 170 ? 1.219 -3.738 5.293 1 94.88 170 SER A N 1
ATOM 1287 C CA . SER A 1 170 ? 0.083 -4.465 4.734 1 94.88 170 SER A CA 1
ATOM 1288 C C . SER A 1 170 ? 0.38 -5.957 4.629 1 94.88 170 SER A C 1
ATOM 1290 O O . SER A 1 170 ? -0.454 -6.789 4.996 1 94.88 170 SER A O 1
ATOM 1292 N N . LEU A 1 171 ? 1.545 -6.332 4.129 1 93 171 LEU A N 1
ATOM 1293 C CA . LEU A 1 171 ? 1.932 -7.734 4.008 1 93 171 LEU A CA 1
ATOM 1294 C C . LEU A 1 171 ? 2.031 -8.391 5.379 1 93 171 LEU A C 1
ATOM 1296 O O . LEU A 1 171 ? 1.541 -9.508 5.574 1 93 171 LEU A O 1
ATOM 1300 N N . LEU A 1 172 ? 2.619 -7.715 6.297 1 91.62 172 LEU A N 1
ATOM 1301 C CA . LEU A 1 172 ? 2.77 -8.25 7.648 1 91.62 172 LEU A CA 1
ATOM 1302 C C . LEU A 1 172 ? 1.407 -8.492 8.289 1 91.62 172 LEU A C 1
ATOM 1304 O O . LEU A 1 172 ? 1.235 -9.453 9.047 1 91.62 172 LEU A O 1
ATOM 1308 N N . ARG A 1 173 ? 0.528 -7.656 7.961 1 89.88 173 ARG A N 1
ATOM 1309 C CA . ARG A 1 173 ? -0.822 -7.766 8.508 1 89.88 173 ARG A CA 1
ATOM 1310 C C . ARG A 1 173 ? -1.592 -8.898 7.836 1 89.88 173 ARG A C 1
ATOM 1312 O O . ARG A 1 173 ? -2.311 -9.648 8.5 1 89.88 173 ARG A O 1
ATOM 1319 N N . ASP A 1 174 ? -1.447 -9.023 6.555 1 89.56 174 ASP A N 1
ATOM 1320 C CA . ASP A 1 174 ? -2.42 -9.789 5.781 1 89.56 174 ASP A CA 1
ATOM 1321 C C . ASP A 1 174 ? -1.883 -11.18 5.453 1 89.56 174 ASP A C 1
ATOM 1323 O O . ASP A 1 174 ? -2.656 -12.125 5.262 1 89.56 174 ASP A O 1
ATOM 1327 N N . VAL A 1 175 ? -0.593 -11.305 5.305 1 87.12 175 VAL A N 1
ATOM 1328 C CA . VAL A 1 175 ? -0.022 -12.594 4.941 1 87.12 175 VAL A CA 1
ATOM 1329 C C . VAL A 1 175 ? 0.084 -13.477 6.184 1 87.12 175 VAL A C 1
ATOM 1331 O O . VAL A 1 175 ? 0.71 -13.094 7.172 1 87.12 175 VAL A O 1
ATOM 1334 N N . ASN A 1 176 ? -0.532 -14.57 6.066 1 79.25 176 ASN A N 1
ATOM 1335 C CA . ASN A 1 176 ? -0.505 -15.523 7.164 1 79.25 176 ASN A CA 1
ATOM 1336 C C . ASN A 1 176 ? 0.261 -16.797 6.789 1 79.25 176 ASN A C 1
ATOM 1338 O O . ASN A 1 176 ? 0.354 -17.141 5.609 1 79.25 176 ASN A O 1
ATOM 1342 N N . ALA A 1 177 ? 0.775 -17.375 7.902 1 75.94 177 ALA A N 1
ATOM 1343 C CA . ALA A 1 177 ? 1.347 -18.719 7.703 1 75.94 177 ALA A CA 1
ATOM 1344 C C . ALA A 1 177 ? 0.275 -19.703 7.27 1 75.94 177 ALA A C 1
ATOM 1346 O O . ALA A 1 177 ? -0.86 -19.656 7.75 1 75.94 177 ALA A O 1
ATOM 1347 N N . SER A 1 178 ? 0.682 -20.453 6.3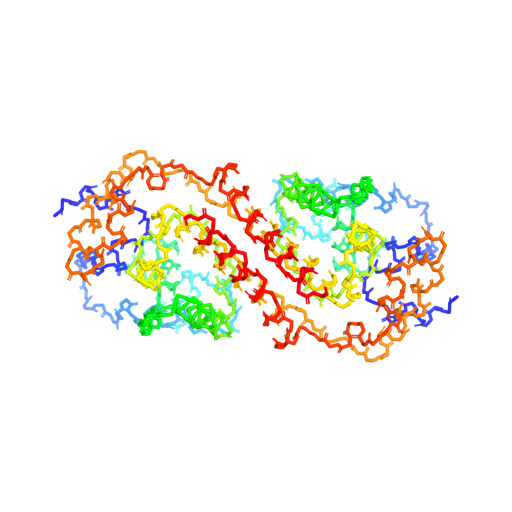01 1 82.06 178 SER A N 1
ATOM 1348 C CA . SER A 1 178 ? -0.211 -21.531 5.871 1 82.06 178 SER A CA 1
ATOM 1349 C C . SER A 1 178 ? 0.002 -22.797 6.703 1 82.06 178 SER A C 1
ATOM 1351 O O . SER A 1 178 ? 1.136 -23.125 7.051 1 82.06 178 SER A O 1
ATOM 1353 N N . PRO A 1 179 ? -1.081 -23.438 6.988 1 84.38 179 PRO A N 1
ATOM 1354 C CA . PRO A 1 179 ? -0.909 -24.734 7.668 1 84.38 179 PRO A CA 1
ATOM 1355 C C . PRO A 1 179 ? -0.052 -25.703 6.867 1 84.38 179 PRO A C 1
ATOM 1357 O O . PRO A 1 179 ? -0.13 -25.75 5.637 1 84.38 179 PRO A O 1
ATOM 1360 N N . PRO A 1 180 ? 0.69 -26.453 7.664 1 83.69 180 PRO A N 1
ATOM 1361 C CA . PRO A 1 180 ? 1.62 -27.359 6.988 1 83.69 180 PRO A CA 1
ATOM 1362 C C . PRO A 1 180 ? 0.924 -28.281 5.992 1 83.69 180 PRO A C 1
ATOM 1364 O O . PRO A 1 180 ? 1.471 -28.562 4.922 1 83.69 180 PRO A O 1
ATOM 1367 N N . ASP A 1 181 ? -0.212 -28.703 6.316 1 86.5 181 ASP A N 1
ATOM 1368 C CA . ASP A 1 181 ? -0.933 -29.609 5.418 1 86.5 181 ASP A CA 1
ATOM 1369 C C . ASP A 1 181 ? -1.343 -28.875 4.137 1 86.5 181 ASP A C 1
ATOM 1371 O O . ASP A 1 181 ? -1.338 -29.469 3.055 1 86.5 181 ASP A O 1
ATOM 1375 N N . GLN A 1 182 ? -1.686 -27.672 4.266 1 87.69 182 GLN A N 1
ATOM 1376 C CA . GLN A 1 182 ? -2.031 -26.875 3.092 1 87.69 182 GLN A CA 1
ATOM 1377 C C . GLN A 1 182 ? -0.806 -26.625 2.221 1 87.69 182 GLN A C 1
ATOM 1379 O O . GLN A 1 182 ? -0.893 -26.656 0.991 1 87.69 182 GLN A O 1
ATOM 1384 N N . VAL A 1 183 ? 0.281 -26.375 2.891 1 85.75 183 VAL A N 1
ATOM 1385 C CA . VAL A 1 183 ? 1.53 -26.141 2.178 1 85.75 183 VAL A CA 1
ATOM 1386 C C . VAL A 1 183 ? 1.907 -27.375 1.363 1 85.75 183 VAL A C 1
ATOM 1388 O O . VAL A 1 183 ? 2.266 -27.266 0.189 1 85.75 183 VAL A O 1
ATOM 1391 N N . ARG A 1 184 ? 1.809 -28.469 1.922 1 85.56 184 ARG A N 1
ATOM 1392 C CA . ARG A 1 184 ? 2.133 -29.734 1.254 1 85.56 184 ARG A CA 1
ATOM 1393 C C . ARG A 1 184 ? 1.196 -29.984 0.078 1 85.56 184 ARG A C 1
ATOM 1395 O O . ARG A 1 184 ? 1.642 -30.375 -1.005 1 85.56 184 ARG A O 1
ATOM 1402 N N . ALA A 1 185 ? -0.026 -29.781 0.336 1 88.62 185 ALA A N 1
ATOM 1403 C CA . ALA A 1 185 ? -1.018 -29.984 -0.716 1 88.62 185 ALA A CA 1
ATOM 1404 C C . ALA A 1 185 ? -0.774 -29.047 -1.894 1 88.62 185 ALA A C 1
ATOM 1406 O O . ALA A 1 185 ? -0.878 -29.453 -3.053 1 88.62 185 ALA A O 1
ATOM 1407 N N . LEU A 1 186 ? -0.497 -27.875 -1.536 1 89.88 186 LEU A N 1
ATOM 1408 C CA . LEU A 1 186 ? -0.252 -26.875 -2.57 1 89.88 186 LEU A CA 1
ATOM 1409 C C . LEU A 1 186 ? 0.99 -27.219 -3.383 1 89.88 186 LEU A C 1
ATOM 1411 O O . LEU A 1 186 ? 0.976 -27.141 -4.613 1 89.88 186 LEU A O 1
ATOM 1415 N N . SER A 1 187 ? 2.004 -27.609 -2.691 1 88.19 187 SER A N 1
ATOM 1416 C CA . SER A 1 187 ? 3.236 -28 -3.367 1 88.19 187 SER A CA 1
ATOM 1417 C C . SER A 1 187 ? 3.006 -29.172 -4.309 1 88.19 187 SER A C 1
ATOM 1419 O O . SER A 1 187 ? 3.479 -29.172 -5.449 1 88.19 187 SER A O 1
ATOM 1421 N N . ALA A 1 188 ? 2.309 -30.125 -3.83 1 89 188 ALA A N 1
ATOM 1422 C CA . ALA A 1 188 ? 2.006 -31.297 -4.633 1 89 188 ALA A CA 1
ATOM 1423 C C . ALA A 1 188 ? 1.143 -30.938 -5.836 1 89 188 ALA A C 1
ATOM 1425 O O . ALA A 1 188 ? 1.315 -31.5 -6.922 1 89 188 ALA A O 1
ATOM 1426 N N . PHE A 1 189 ? 0.295 -30.047 -5.633 1 92.06 189 PHE A N 1
ATOM 1427 C CA . PHE A 1 189 ? -0.623 -29.609 -6.676 1 92.06 189 PHE A CA 1
ATOM 1428 C C . PHE A 1 189 ? 0.114 -28.797 -7.742 1 92.06 189 PHE A C 1
ATOM 1430 O O . PHE A 1 189 ? -0.102 -29 -8.938 1 92.06 189 PHE A O 1
ATOM 1437 N N . LEU A 1 190 ? 1.021 -27.969 -7.363 1 93.19 190 LEU A N 1
ATOM 1438 C CA . LEU A 1 190 ? 1.662 -27 -8.258 1 93.19 190 LEU A CA 1
ATOM 1439 C C . LEU A 1 190 ? 2.82 -27.656 -9.008 1 93.19 190 LEU A C 1
ATOM 1441 O O . LEU A 1 190 ? 3.111 -27.281 -10.148 1 93.19 190 LEU A O 1
ATOM 1445 N N . GLY A 1 191 ? 3.465 -28.594 -8.43 1 91 191 GLY A N 1
ATOM 1446 C CA . GLY A 1 191 ? 4.66 -29.203 -9 1 91 191 GLY A CA 1
ATOM 1447 C C . GLY A 1 191 ? 4.504 -29.562 -10.469 1 91 191 GLY A C 1
ATOM 1448 O O . GLY A 1 191 ? 5.145 -28.953 -11.328 1 91 191 GLY A O 1
ATOM 1449 N N . PRO A 1 192 ? 3.643 -30.516 -10.742 1 92.62 192 PRO A N 1
ATOM 1450 C CA . PRO A 1 192 ? 3.479 -30.953 -12.133 1 92.62 192 PRO A CA 1
ATOM 1451 C C . PRO A 1 192 ? 2.959 -29.844 -13.047 1 92.62 192 PRO A C 1
ATOM 1453 O O . PRO A 1 192 ? 3.291 -29.797 -14.234 1 92.62 192 PRO A O 1
ATOM 1456 N N . ARG A 1 193 ? 2.201 -28.969 -12.625 1 94.5 193 ARG A N 1
ATOM 1457 C CA . ARG A 1 193 ? 1.605 -27.891 -13.406 1 94.5 193 ARG A CA 1
ATOM 1458 C C . ARG A 1 193 ? 2.648 -26.844 -13.773 1 94.5 193 ARG A C 1
ATOM 1460 O O . ARG A 1 193 ? 2.641 -26.312 -14.891 1 94.5 193 ARG A O 1
ATOM 1467 N N . LEU A 1 194 ? 3.502 -26.562 -12.812 1 94.81 194 LEU A N 1
ATOM 1468 C CA . LEU A 1 194 ? 4.594 -25.641 -13.094 1 94.81 194 LEU A CA 1
ATOM 1469 C C . LEU A 1 194 ? 5.551 -26.234 -14.125 1 94.81 194 LEU A C 1
ATOM 1471 O O . LEU A 1 194 ? 6.004 -25.531 -15.031 1 94.81 194 LEU A O 1
ATOM 1475 N N . GLU A 1 195 ? 5.848 -27.469 -13.984 1 93 195 GLU A N 1
ATOM 1476 C CA . GLU A 1 195 ? 6.68 -28.156 -14.969 1 93 195 GLU A CA 1
ATOM 1477 C C . GLU A 1 195 ? 6.043 -28.109 -16.359 1 93 195 GLU A C 1
ATOM 1479 O O . GLU A 1 195 ? 6.723 -27.844 -17.344 1 93 195 GLU A O 1
ATOM 1484 N N . GLY A 1 196 ? 4.82 -28.375 -16.406 1 94.62 196 GLY A N 1
ATOM 1485 C CA . GLY A 1 196 ? 4.102 -28.359 -17.656 1 94.62 196 GLY A CA 1
ATOM 1486 C C . GLY A 1 196 ? 4.121 -27.016 -18.344 1 94.62 196 GLY A C 1
ATOM 1487 O O . GLY A 1 196 ? 4.09 -26.938 -19.578 1 94.62 196 GLY A O 1
ATOM 1488 N N . ARG A 1 197 ? 4.242 -25.938 -17.625 1 94.75 197 ARG A N 1
ATOM 1489 C CA . ARG A 1 197 ? 4.219 -24.578 -18.172 1 94.75 197 ARG A CA 1
ATOM 1490 C C . ARG A 1 197 ? 5.633 -24.062 -18.406 1 94.75 197 ARG A C 1
ATOM 1492 O O . ARG A 1 197 ? 5.812 -22.953 -18.906 1 94.75 197 ARG A O 1
ATOM 1499 N N . GLY A 1 198 ? 6.562 -24.844 -17.953 1 94.38 198 GLY A N 1
ATOM 1500 C CA . GLY A 1 198 ? 7.949 -24.422 -18.109 1 94.38 198 GLY A CA 1
ATOM 1501 C C . GLY A 1 198 ? 8.391 -23.422 -17.062 1 94.38 198 GLY A C 1
ATOM 1502 O O . GLY A 1 198 ? 9.312 -22.641 -17.297 1 94.38 198 GLY A O 1
ATOM 1503 N N . TYR A 1 199 ? 7.648 -23.359 -15.969 1 95.19 199 TYR A N 1
ATOM 1504 C CA . TYR A 1 199 ? 8.008 -22.453 -14.875 1 95.19 199 TYR A CA 1
ATOM 1505 C C . TYR A 1 199 ? 9.031 -23.094 -13.953 1 95.19 199 TYR A C 1
ATOM 1507 O O . TYR A 1 199 ? 8.75 -23.344 -12.773 1 95.19 199 TYR A O 1
ATOM 1515 N N . ALA A 1 200 ? 10.219 -23.281 -14.469 1 93.94 200 ALA A N 1
ATOM 1516 C CA . ALA A 1 200 ? 11.25 -24.047 -13.773 1 93.94 200 ALA A CA 1
ATOM 1517 C C . ALA A 1 200 ? 11.812 -23.266 -12.594 1 93.94 200 ALA A C 1
ATOM 1519 O O . ALA A 1 200 ? 12.141 -23.844 -11.555 1 93.94 200 ALA A O 1
ATOM 1520 N N . ARG A 1 201 ? 11.922 -22 -12.727 1 93.62 201 ARG A N 1
ATOM 1521 C CA . ARG A 1 201 ? 12.539 -21.203 -11.68 1 93.62 201 ARG A CA 1
ATOM 1522 C C . ARG A 1 201 ? 11.625 -21.062 -10.469 1 93.62 201 ARG A C 1
ATOM 1524 O O . ARG A 1 201 ? 12.062 -21.219 -9.328 1 93.62 201 ARG A O 1
ATOM 1531 N N . VAL A 1 202 ? 10.352 -20.766 -10.727 1 93.81 202 VAL A N 1
ATOM 1532 C CA . VAL A 1 202 ? 9.406 -20.672 -9.617 1 93.81 202 VAL A CA 1
ATOM 1533 C C . VAL A 1 202 ? 9.242 -22.031 -8.953 1 93.81 202 VAL A C 1
ATOM 1535 O O . VAL A 1 202 ? 9.07 -22.109 -7.734 1 93.81 202 VAL A O 1
ATOM 1538 N N . ALA A 1 203 ? 9.273 -23.109 -9.758 1 92.75 203 ALA A N 1
ATOM 1539 C CA . ALA A 1 203 ? 9.195 -24.453 -9.195 1 92.75 203 ALA A CA 1
ATOM 1540 C C . ALA A 1 203 ? 10.312 -24.703 -8.188 1 92.75 203 ALA A C 1
ATOM 1542 O O . ALA A 1 203 ? 10.086 -25.312 -7.141 1 92.75 203 ALA A O 1
ATOM 1543 N N . ALA A 1 204 ? 11.414 -24.203 -8.492 1 88.81 204 ALA A N 1
ATOM 1544 C CA . ALA A 1 204 ? 12.555 -24.359 -7.598 1 88.81 204 ALA A CA 1
ATOM 1545 C C . ALA A 1 204 ? 12.352 -23.578 -6.301 1 88.81 204 ALA A C 1
ATOM 1547 O O . ALA A 1 204 ? 12.75 -24.047 -5.227 1 88.81 204 ALA A O 1
ATOM 1548 N N . VAL A 1 205 ? 11.742 -22.438 -6.41 1 88.12 205 VAL A N 1
ATOM 1549 C CA . VAL A 1 205 ? 11.5 -21.578 -5.25 1 88.12 205 VAL A CA 1
ATOM 1550 C C . VAL A 1 205 ? 10.445 -22.234 -4.348 1 88.12 205 VAL A C 1
ATOM 1552 O O . VAL A 1 205 ? 10.609 -22.266 -3.127 1 88.12 205 VAL A O 1
ATOM 1555 N N . ILE A 1 206 ? 9.43 -22.719 -4.957 1 83.44 206 ILE A N 1
ATOM 1556 C CA . ILE A 1 206 ? 8.305 -23.266 -4.199 1 83.44 206 ILE A CA 1
ATOM 1557 C C . ILE A 1 206 ? 8.719 -24.578 -3.533 1 83.44 206 ILE A C 1
ATOM 1559 O O . ILE A 1 206 ? 8.188 -24.938 -2.479 1 83.44 206 ILE A O 1
ATOM 1563 N N . SER A 1 207 ? 9.633 -25.359 -4.262 1 75.12 207 SER A N 1
ATOM 1564 C CA . SER A 1 207 ? 10.086 -26.641 -3.732 1 75.12 207 SER A CA 1
ATOM 1565 C C . SER A 1 207 ? 11.07 -26.453 -2.582 1 75.12 207 SER A C 1
ATOM 1567 O O . SER A 1 207 ? 11.336 -27.375 -1.819 1 75.12 207 SER A O 1
ATOM 1569 N N . GLY A 1 208 ? 11.797 -25.328 -2.684 1 65.81 208 GLY A N 1
ATOM 1570 C CA . GLY A 1 208 ? 12.75 -25.094 -1.616 1 65.81 208 GLY A CA 1
ATOM 1571 C C . GLY A 1 208 ? 12.094 -24.875 -0.265 1 65.81 208 GLY A C 1
ATOM 1572 O O . GLY A 1 208 ? 10.922 -25.188 -0.082 1 65.81 208 GLY A O 1
ATOM 1573 N N . GLU A 1 209 ? 12.914 -24.281 0.585 1 58.78 209 GLU A N 1
ATOM 1574 C CA . GLU A 1 209 ? 12.438 -24 1.937 1 58.78 209 GLU A CA 1
ATOM 1575 C C . GLU A 1 209 ? 11.031 -23.406 1.916 1 58.78 209 GLU A C 1
ATOM 1577 O O . GLU A 1 209 ? 10.555 -22.953 0.871 1 58.78 209 GLU A O 1
ATOM 1582 N N . ALA A 1 210 ? 10.25 -23.438 3.098 1 57.84 210 ALA A N 1
ATOM 1583 C CA . ALA A 1 210 ? 8.82 -23.375 3.391 1 57.84 210 ALA A CA 1
ATOM 1584 C C . ALA A 1 210 ? 8.172 -22.172 2.703 1 57.84 210 ALA A C 1
ATOM 1586 O O . ALA A 1 210 ? 8.023 -21.109 3.309 1 57.84 210 ALA A O 1
ATOM 1587 N N . TYR A 1 211 ? 8.18 -22.312 1.374 1 60.31 211 TYR A N 1
ATOM 1588 C CA . TYR A 1 211 ? 7.363 -21.359 0.629 1 60.31 211 TYR A CA 1
ATOM 1589 C C . TYR A 1 211 ? 5.992 -21.188 1.272 1 60.31 211 TYR A C 1
ATOM 1591 O O . TYR A 1 211 ? 5.227 -22.156 1.367 1 60.31 211 TYR A O 1
ATOM 1599 N N . GLY A 1 212 ? 5.836 -20.141 1.738 1 62.19 212 GLY A N 1
ATOM 1600 C CA . GLY A 1 212 ? 4.539 -19.891 2.34 1 62.19 212 GLY A CA 1
ATOM 1601 C C . GLY A 1 212 ? 4.461 -20.312 3.795 1 62.19 212 GLY A C 1
ATOM 1602 O O . GLY A 1 212 ? 3.502 -19.969 4.492 1 62.19 212 GLY A O 1
ATOM 1603 N N . GLU A 1 213 ? 5.504 -21.125 4.129 1 66.31 213 GLU A N 1
ATOM 1604 C CA . GLU A 1 213 ? 5.414 -21.672 5.477 1 66.31 213 GLU A CA 1
ATOM 1605 C C . GLU A 1 213 ? 5.566 -20.578 6.531 1 66.31 213 GLU A C 1
ATOM 1607 O O . GLU A 1 213 ? 4.969 -20.672 7.605 1 66.31 213 GLU A O 1
ATOM 1612 N N . GLU A 1 214 ? 6.379 -19.688 6.141 1 70.62 214 GLU A N 1
ATOM 1613 C CA . GLU A 1 214 ? 6.562 -18.594 7.086 1 70.62 214 GLU A CA 1
ATOM 1614 C C . GLU A 1 214 ? 6.086 -17.266 6.5 1 70.62 214 GLU A C 1
ATOM 1616 O O . GLU A 1 214 ? 6.215 -17.031 5.297 1 70.62 214 GLU A O 1
ATOM 1621 N N . GLY A 1 215 ? 5.016 -16.719 7.152 1 73.69 215 GLY A N 1
ATOM 1622 C CA . GLY A 1 215 ? 4.656 -15.367 6.773 1 73.69 215 GLY A CA 1
ATOM 1623 C C . GLY A 1 215 ? 5.859 -14.461 6.586 1 73.69 215 GLY A C 1
ATOM 1624 O O . GLY A 1 215 ? 6.969 -14.938 6.34 1 73.69 215 GLY A O 1
ATOM 1625 N N . MET A 1 216 ? 5.754 -13.336 6.305 1 79.25 216 MET A N 1
ATOM 1626 C CA . MET A 1 216 ? 6.82 -12.352 6.227 1 79.25 216 MET A CA 1
ATOM 1627 C C . MET A 1 216 ? 7.598 -12.273 7.535 1 79.25 216 MET A C 1
ATOM 1629 O O . MET A 1 216 ? 7 -12.18 8.609 1 79.25 216 MET A O 1
ATOM 1633 N N . GLU A 1 217 ? 8.906 -12.43 7.453 1 83.56 217 GLU A N 1
ATOM 1634 C CA . GLU A 1 217 ? 9.781 -12.375 8.617 1 83.56 217 GLU A CA 1
ATOM 1635 C C . GLU A 1 217 ? 10.555 -11.055 8.664 1 83.56 217 GLU A C 1
ATOM 1637 O O . GLU A 1 217 ? 10.57 -10.305 7.688 1 83.56 217 GLU A O 1
ATOM 1642 N N . GLU A 1 218 ? 11.164 -10.812 9.82 1 87.62 218 GLU A N 1
ATOM 1643 C CA . GLU A 1 218 ? 11.953 -9.602 10.023 1 87.62 218 GLU A CA 1
ATOM 1644 C C . GLU A 1 218 ? 13.078 -9.508 9 1 87.62 218 GLU A C 1
ATOM 1646 O O . GLU A 1 218 ? 13.422 -8.414 8.547 1 87.62 218 GLU A O 1
ATOM 1651 N N . ALA A 1 219 ? 13.609 -10.633 8.672 1 89.75 219 ALA A N 1
ATOM 1652 C CA . ALA A 1 219 ? 14.695 -10.656 7.688 1 89.75 219 ALA A CA 1
ATOM 1653 C C . ALA A 1 219 ? 14.219 -10.141 6.332 1 89.75 219 ALA A C 1
ATOM 1655 O O . ALA A 1 219 ? 14.984 -9.492 5.609 1 89.75 219 ALA A O 1
ATOM 1656 N N . ASP A 1 220 ? 12.977 -10.445 5.969 1 90.62 220 ASP A N 1
ATOM 1657 C CA . ASP A 1 220 ? 12.398 -9.945 4.727 1 90.62 220 ASP A CA 1
ATOM 1658 C C . ASP A 1 220 ? 12.258 -8.43 4.754 1 90.62 220 ASP A C 1
ATOM 1660 O O . ASP A 1 220 ? 12.523 -7.754 3.754 1 90.62 220 ASP A O 1
ATOM 1664 N N . VAL A 1 221 ? 11.891 -7.969 5.938 1 93.62 221 VAL A N 1
ATOM 1665 C CA . VAL A 1 221 ? 11.711 -6.535 6.129 1 93.62 221 VAL A CA 1
ATOM 1666 C C . VAL A 1 221 ? 13.055 -5.824 5.969 1 93.62 221 VAL A C 1
ATOM 1668 O O . VAL A 1 221 ? 13.164 -4.84 5.234 1 93.62 221 VAL A O 1
ATOM 1671 N N . GLU A 1 222 ? 14.047 -6.352 6.602 1 95.88 222 GLU A N 1
ATOM 1672 C CA . GLU A 1 222 ? 15.383 -5.758 6.551 1 95.88 222 GLU A CA 1
ATOM 1673 C C . GLU A 1 222 ? 15.945 -5.789 5.129 1 95.88 222 GLU A C 1
ATOM 1675 O O . GLU A 1 222 ? 16.641 -4.863 4.715 1 95.88 222 GLU A O 1
ATOM 1680 N N . PHE A 1 223 ? 15.664 -6.867 4.445 1 96.5 223 PHE A N 1
ATOM 1681 C CA . PHE A 1 223 ? 16.125 -6.98 3.066 1 96.5 223 PHE A CA 1
ATOM 1682 C C . PHE A 1 223 ? 15.578 -5.84 2.215 1 96.5 223 PHE A C 1
ATOM 1684 O O . PHE A 1 223 ? 16.328 -5.16 1.518 1 96.5 223 PHE A O 1
ATOM 1691 N N . GLY A 1 224 ? 14.258 -5.586 2.234 1 97.62 224 GLY A N 1
ATOM 1692 C CA . GLY A 1 224 ? 13.625 -4.535 1.45 1 97.62 224 GLY A CA 1
ATOM 1693 C C . GLY A 1 224 ? 14.141 -3.15 1.783 1 97.62 224 GLY A C 1
ATOM 1694 O O . GLY A 1 224 ? 14.492 -2.379 0.886 1 97.62 224 GLY A O 1
ATOM 1695 N N . LEU A 1 225 ? 14.211 -2.879 3.082 1 98.25 225 LEU A N 1
ATOM 1696 C CA . LEU A 1 225 ? 14.711 -1.576 3.508 1 98.25 225 LEU A CA 1
ATOM 1697 C C . LEU A 1 225 ? 16.156 -1.385 3.078 1 98.25 225 LEU A C 1
ATOM 1699 O O . LEU A 1 225 ? 16.531 -0.307 2.611 1 98.25 225 LEU A O 1
ATOM 1703 N N . GLY A 1 226 ? 16.953 -2.43 3.242 1 98.25 226 GLY A N 1
ATOM 1704 C CA . GLY A 1 226 ? 18.359 -2.367 2.857 1 98.25 226 GLY A CA 1
ATOM 1705 C C . GLY A 1 226 ? 18.562 -1.992 1.401 1 98.25 226 GLY A C 1
ATOM 1706 O O . GLY A 1 226 ? 19.438 -1.188 1.078 1 98.25 226 GLY A O 1
ATOM 1707 N N . ARG A 1 227 ? 17.75 -2.543 0.511 1 98.19 227 ARG A N 1
ATOM 1708 C CA . ARG A 1 227 ? 17.859 -2.24 -0.912 1 98.19 227 ARG A CA 1
ATOM 1709 C C . ARG A 1 227 ? 17.516 -0.781 -1.19 1 98.19 227 ARG A C 1
ATOM 1711 O O . ARG A 1 227 ? 18.172 -0.122 -1.995 1 98.19 227 ARG A O 1
ATOM 1718 N N . ILE A 1 228 ? 16.5 -0.269 -0.56 1 98.62 228 ILE A N 1
ATOM 1719 C CA . ILE A 1 228 ? 16.094 1.122 -0.744 1 98.62 228 ILE A CA 1
ATOM 1720 C C . ILE A 1 228 ? 17.219 2.047 -0.279 1 98.62 228 ILE A C 1
ATOM 1722 O O . ILE A 1 228 ? 17.578 2.988 -0.984 1 98.62 228 ILE A O 1
ATOM 1726 N N . LEU A 1 229 ? 17.766 1.704 0.892 1 98.69 229 LEU A N 1
ATOM 1727 C CA . LEU A 1 229 ? 18.844 2.518 1.443 1 98.69 229 LEU A CA 1
ATOM 1728 C C . LEU A 1 229 ? 20.062 2.469 0.544 1 98.69 229 LEU A C 1
ATOM 1730 O O . LEU A 1 229 ? 20.734 3.486 0.345 1 98.69 229 LEU A O 1
ATOM 1734 N N . ASP A 1 230 ? 20.359 1.296 0.022 1 98.44 230 ASP A N 1
ATOM 1735 C CA . ASP A 1 230 ? 21.469 1.171 -0.919 1 98.44 230 ASP A CA 1
ATOM 1736 C C . ASP A 1 230 ? 21.25 2.041 -2.152 1 98.44 230 ASP A C 1
ATOM 1738 O O . ASP A 1 230 ? 22.188 2.629 -2.686 1 98.44 230 ASP A O 1
ATOM 1742 N N . GLY A 1 231 ? 20.031 2.082 -2.615 1 98.56 231 GLY A N 1
ATOM 1743 C CA . GLY A 1 231 ? 19.703 2.932 -3.75 1 98.56 231 GLY A CA 1
ATOM 1744 C C . GLY A 1 231 ? 19.859 4.41 -3.455 1 98.56 231 GLY A C 1
ATOM 1745 O O . GLY A 1 231 ? 20.359 5.164 -4.293 1 98.56 231 GLY A O 1
ATOM 1746 N N . ILE A 1 232 ? 19.453 4.832 -2.336 1 98.38 232 ILE A N 1
ATOM 1747 C CA . ILE A 1 232 ? 19.625 6.219 -1.91 1 98.38 232 ILE A CA 1
ATOM 1748 C C . ILE A 1 232 ? 21.109 6.535 -1.791 1 98.38 232 ILE A C 1
ATOM 1750 O O . ILE A 1 232 ? 21.562 7.613 -2.193 1 98.38 232 ILE A O 1
ATOM 1754 N N . GLU A 1 233 ? 21.844 5.605 -1.233 1 98 233 GLU A N 1
ATOM 1755 C CA . GLU A 1 233 ? 23.281 5.781 -1.124 1 98 233 GLU A CA 1
ATOM 1756 C C . GLU A 1 233 ? 23.922 5.98 -2.496 1 98 233 GLU A C 1
ATOM 1758 O O . GLU A 1 233 ? 24.797 6.84 -2.666 1 98 233 GLU A O 1
ATOM 1763 N N . ALA A 1 234 ? 23.516 5.203 -3.449 1 97.56 234 ALA A N 1
ATOM 1764 C CA . ALA A 1 234 ? 24.016 5.352 -4.812 1 97.56 234 ALA A CA 1
ATOM 1765 C C . ALA A 1 234 ? 23.703 6.738 -5.367 1 97.56 234 ALA A C 1
ATOM 1767 O O . ALA A 1 234 ? 24.531 7.332 -6.066 1 97.56 234 ALA A O 1
ATOM 1768 N N . LEU A 1 235 ? 22.531 7.23 -5.066 1 97 235 LEU A N 1
ATOM 1769 C CA . LEU A 1 235 ? 22.156 8.57 -5.492 1 97 235 LEU A CA 1
ATOM 1770 C C . LEU A 1 235 ? 23.078 9.625 -4.875 1 97 235 LEU A C 1
ATOM 1772 O O . LEU A 1 235 ? 23.5 10.555 -5.559 1 97 235 LEU A O 1
ATOM 1776 N N . ILE A 1 236 ? 23.375 9.5 -3.656 1 97.12 236 ILE A N 1
ATOM 1777 C CA . ILE A 1 236 ? 24.234 10.43 -2.924 1 97.12 236 ILE A CA 1
ATOM 1778 C C . ILE A 1 236 ? 25.641 10.398 -3.518 1 97.12 236 ILE A C 1
ATOM 1780 O O . ILE A 1 236 ? 26.266 11.445 -3.688 1 97.12 236 ILE A O 1
ATOM 1784 N N . GLU A 1 237 ? 26.078 9.219 -3.842 1 95.69 237 GLU A N 1
ATOM 1785 C CA . GLU A 1 237 ? 27.438 9.055 -4.344 1 95.69 237 GLU A CA 1
ATOM 1786 C C . GLU A 1 237 ? 27.594 9.617 -5.754 1 95.69 237 GLU A C 1
ATOM 1788 O O . GLU A 1 237 ? 28.688 9.977 -6.176 1 95.69 237 GLU A O 1
ATOM 1793 N N . ARG A 1 238 ? 26.562 9.641 -6.465 1 91.94 238 ARG A N 1
ATOM 1794 C CA . ARG A 1 238 ? 26.609 10.188 -7.82 1 91.94 238 ARG A CA 1
ATOM 1795 C C . ARG A 1 238 ? 26.625 11.711 -7.801 1 91.94 238 ARG A C 1
ATOM 1797 O O . ARG A 1 238 ? 26.922 12.344 -8.812 1 91.94 238 ARG A O 1
ATOM 1804 N N . ARG A 1 239 ? 26.344 12.375 -6.73 1 82.94 239 ARG A N 1
ATOM 1805 C CA . ARG A 1 239 ? 26.391 13.828 -6.617 1 82.94 239 ARG A CA 1
ATOM 1806 C C . ARG A 1 239 ? 27.797 14.312 -6.305 1 82.94 239 ARG A C 1
ATOM 1808 O O . ARG A 1 239 ? 28.531 13.664 -5.551 1 82.94 239 ARG A O 1
ATOM 1815 N N . MET B 1 1 ? -4.496 -36.312 -9.188 1 54.97 1 MET B N 1
ATOM 1816 C CA . MET B 1 1 ? -4.59 -35.75 -7.844 1 54.97 1 MET B CA 1
ATOM 1817 C C . MET B 1 1 ? -5.969 -36 -7.246 1 54.97 1 MET B C 1
ATOM 1819 O O . MET B 1 1 ? -6.988 -35.812 -7.914 1 54.97 1 MET B O 1
ATOM 1823 N N . ASP B 1 2 ? -5.988 -36.594 -6.102 1 63 2 ASP B N 1
ATOM 1824 C CA . ASP B 1 2 ? -7.219 -37.031 -5.445 1 63 2 ASP B CA 1
ATOM 1825 C C . ASP B 1 2 ? -8.031 -35.812 -4.945 1 63 2 ASP B C 1
ATOM 1827 O O . ASP B 1 2 ? -7.477 -34.75 -4.691 1 63 2 ASP B O 1
ATOM 1831 N N . ASP B 1 3 ? -9.281 -35.906 -4.992 1 61.97 3 ASP B N 1
ATOM 1832 C CA . ASP B 1 3 ? -10.281 -34.938 -4.594 1 61.97 3 ASP B CA 1
ATOM 1833 C C . ASP B 1 3 ? -9.969 -34.344 -3.217 1 61.97 3 ASP B C 1
ATOM 1835 O O . ASP B 1 3 ? -10.188 -33.156 -2.975 1 61.97 3 ASP B O 1
ATOM 1839 N N . VAL B 1 4 ? -9.461 -35.219 -2.352 1 60.25 4 VAL B N 1
ATOM 1840 C CA . VAL B 1 4 ? -9.156 -34.844 -0.976 1 60.25 4 VAL B CA 1
ATOM 1841 C C . VAL B 1 4 ? -8.039 -33.781 -0.96 1 60.25 4 VAL B C 1
ATOM 1843 O O . VAL B 1 4 ? -8.07 -32.844 -0.171 1 60.25 4 VAL B O 1
ATOM 1846 N N . GLU B 1 5 ? -7.18 -33.812 -1.891 1 74.56 5 GLU B N 1
ATOM 1847 C CA . GLU B 1 5 ? -6.047 -32.875 -1.928 1 74.56 5 GLU B CA 1
ATOM 1848 C C . GLU B 1 5 ? -6.473 -31.5 -2.453 1 74.56 5 GLU B C 1
ATOM 1850 O O . GLU B 1 5 ? -5.977 -30.469 -1.988 1 74.56 5 GLU B O 1
ATOM 1855 N N . ILE B 1 6 ? -7.523 -31.562 -3.139 1 79.62 6 ILE B N 1
ATOM 1856 C CA . ILE B 1 6 ? -8 -30.312 -3.723 1 79.62 6 ILE B CA 1
ATOM 1857 C C . ILE B 1 6 ? -8.711 -29.484 -2.658 1 79.62 6 ILE B C 1
ATOM 1859 O O . ILE B 1 6 ? -8.633 -28.25 -2.662 1 79.62 6 ILE B O 1
ATOM 1863 N N . GLU B 1 7 ? -9.281 -30.172 -1.692 1 82 7 GLU B N 1
ATOM 1864 C CA . GLU B 1 7 ? -10.016 -29.516 -0.623 1 82 7 GLU B CA 1
ATOM 1865 C C . GLU B 1 7 ? -9.07 -28.766 0.32 1 82 7 GLU B C 1
ATOM 1867 O O . GLU B 1 7 ? -9.484 -27.859 1.027 1 82 7 GLU B O 1
ATOM 1872 N N . LEU B 1 8 ? -7.844 -29.188 0.244 1 87.44 8 LEU B N 1
ATOM 1873 C CA . LEU B 1 8 ? -6.867 -28.594 1.144 1 87.44 8 LEU B CA 1
ATOM 1874 C C . LEU B 1 8 ? -6.254 -27.344 0.519 1 87.44 8 LEU B C 1
ATOM 1876 O O . LEU B 1 8 ? -5.613 -26.547 1.211 1 87.44 8 LEU B O 1
ATOM 1880 N N . LEU B 1 9 ? -6.598 -27.172 -0.712 1 90.44 9 LEU B N 1
ATOM 1881 C CA . LEU B 1 9 ? -6.02 -26.031 -1.404 1 90.44 9 LEU B CA 1
ATOM 1882 C C . LEU B 1 9 ? -6.707 -24.734 -0.979 1 90.44 9 LE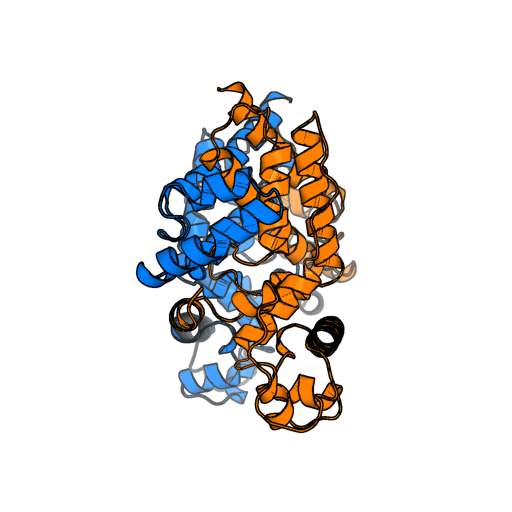U B C 1
ATOM 1884 O O . LEU B 1 9 ? -7.887 -24.734 -0.62 1 90.44 9 LEU B O 1
ATOM 1888 N N . PRO B 1 10 ? -5.957 -23.656 -0.997 1 89.31 10 PRO B N 1
ATOM 1889 C CA . PRO B 1 10 ? -6.641 -22.375 -0.797 1 89.31 10 PRO B CA 1
ATOM 1890 C C . PRO B 1 10 ? -7.801 -22.172 -1.771 1 89.31 10 PRO B C 1
ATOM 1892 O O . PRO B 1 10 ? -7.715 -22.578 -2.934 1 89.31 10 PRO B O 1
ATOM 1895 N N . PRO B 1 11 ? -8.812 -21.562 -1.291 1 88.56 11 PRO B N 1
ATOM 1896 C CA . PRO B 1 11 ? -9.984 -21.344 -2.143 1 8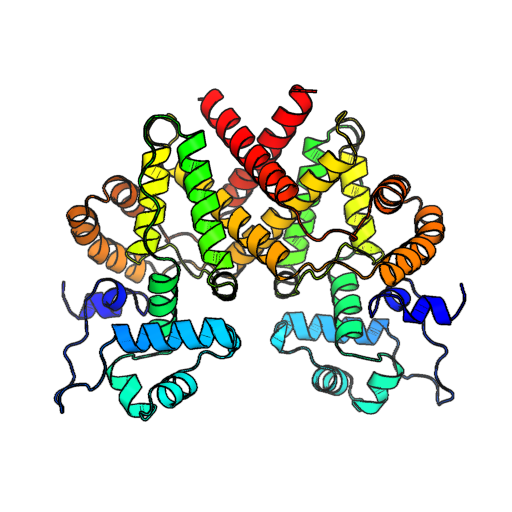8.56 11 PRO B CA 1
ATOM 1897 C C . PRO B 1 11 ? -9.633 -20.688 -3.48 1 88.56 11 PRO B C 1
ATOM 1899 O O . PRO B 1 11 ? -8.828 -19.766 -3.525 1 88.56 11 PRO B O 1
ATOM 1902 N N . GLY B 1 12 ? -10.125 -21.234 -4.559 1 92.44 12 GLY B N 1
ATOM 1903 C CA . GLY B 1 12 ? -9.992 -20.641 -5.879 1 92.44 12 GLY B CA 1
ATOM 1904 C C . GLY B 1 12 ? -8.773 -21.125 -6.633 1 92.44 12 GLY B C 1
ATOM 1905 O O . GLY B 1 12 ? -8.672 -20.953 -7.848 1 92.44 12 GLY B O 1
ATOM 1906 N N . THR B 1 13 ? -7.844 -21.781 -5.945 1 93.88 13 THR B N 1
ATOM 1907 C CA . THR B 1 13 ? -6.594 -22.188 -6.574 1 93.88 13 THR B CA 1
ATOM 1908 C C . THR B 1 13 ? -6.852 -23.219 -7.668 1 93.88 13 THR B C 1
ATOM 1910 O O . THR B 1 13 ? -6.43 -23.031 -8.812 1 93.88 13 THR B O 1
ATOM 1913 N N . ALA B 1 14 ? -7.559 -24.25 -7.305 1 92.88 14 ALA B N 1
ATOM 1914 C CA . ALA B 1 14 ? -7.836 -25.312 -8.273 1 92.88 14 ALA B CA 1
ATOM 1915 C C . ALA B 1 14 ? -8.609 -24.766 -9.469 1 92.88 14 ALA B C 1
ATOM 1917 O O . ALA B 1 14 ? -8.32 -25.109 -10.617 1 92.88 14 ALA B O 1
ATOM 1918 N N . LEU B 1 15 ? -9.555 -23.891 -9.258 1 91.81 15 LEU B N 1
ATOM 1919 C CA . LEU B 1 15 ? -10.359 -23.297 -10.32 1 91.81 15 LEU B CA 1
ATOM 1920 C C . LEU B 1 15 ? -9.5 -22.422 -11.227 1 91.81 15 LEU B C 1
ATOM 1922 O O . LEU B 1 15 ? -9.672 -22.438 -12.445 1 91.81 15 LEU B O 1
ATOM 1926 N N . ALA B 1 16 ? -8.602 -21.719 -10.617 1 94.62 16 ALA B N 1
ATOM 1927 C CA . ALA B 1 16 ? -7.715 -20.844 -11.383 1 94.62 16 ALA B CA 1
ATOM 1928 C C . ALA B 1 16 ? -6.848 -21.656 -12.344 1 94.62 16 ALA B C 1
ATOM 1930 O O . ALA B 1 16 ? -6.441 -21.156 -13.391 1 94.62 16 ALA B O 1
ATOM 1931 N N . TRP B 1 17 ? -6.602 -22.875 -11.961 1 94.69 17 TRP B N 1
ATOM 1932 C CA . TRP B 1 17 ? -5.766 -23.75 -12.781 1 94.69 17 TRP B CA 1
ATOM 1933 C C . TRP B 1 17 ? -6.617 -24.609 -13.711 1 94.69 17 TRP B C 1
ATOM 1935 O O . TRP B 1 17 ? -6.109 -25.516 -14.367 1 94.69 17 TRP B O 1
ATOM 1945 N N . GLY B 1 18 ? -7.934 -24.391 -13.695 1 89 18 GLY B N 1
ATOM 1946 C CA . GLY B 1 18 ? -8.82 -25.016 -14.664 1 89 18 GLY B CA 1
ATOM 1947 C C . GLY B 1 18 ? -9.5 -26.266 -14.125 1 89 18 GLY B C 1
ATOM 1948 O O . GLY B 1 18 ? -10.148 -27 -14.875 1 89 18 GLY B O 1
ATOM 1949 N N . HIS B 1 19 ? -9.258 -26.5 -12.875 1 82.75 19 HIS B N 1
ATOM 1950 C CA . HIS B 1 19 ? -9.914 -27.672 -12.297 1 82.75 19 HIS B CA 1
ATOM 1951 C C . HIS B 1 19 ? -11.336 -27.328 -11.844 1 82.75 19 HIS B C 1
ATOM 1953 O O . HIS B 1 19 ? -11.516 -26.609 -10.859 1 82.75 19 HIS B O 1
ATOM 1959 N N . ALA B 1 20 ? -12.211 -27.391 -12.773 1 67.31 20 ALA B N 1
ATOM 1960 C CA . ALA B 1 20 ? -13.602 -27.094 -12.453 1 67.31 20 ALA B CA 1
ATOM 1961 C C . ALA B 1 20 ? -14.266 -28.281 -11.742 1 67.31 20 ALA B C 1
ATOM 1963 O O . ALA B 1 20 ? -13.945 -29.438 -12.016 1 67.31 20 ALA B O 1
ATOM 1964 N N . PRO B 1 21 ? -14.898 -27.906 -10.633 1 59.22 21 PRO B N 1
ATOM 1965 C CA . PRO B 1 21 ? -15.672 -29 -10.039 1 59.22 21 PRO B CA 1
ATOM 1966 C C . PRO B 1 21 ? -16.656 -29.625 -11.023 1 59.22 21 PRO B C 1
ATOM 1968 O O . PRO B 1 21 ? -17.047 -28.984 -12 1 59.22 21 PRO B O 1
ATOM 1971 N N . GLU B 1 22 ? -16.75 -30.906 -11.109 1 56.25 22 GLU B N 1
ATOM 1972 C CA . GLU B 1 22 ? -17.766 -31.547 -11.914 1 56.25 22 GLU B CA 1
ATOM 1973 C C . GLU B 1 22 ? -19.125 -30.859 -11.758 1 56.25 22 GLU B C 1
ATOM 1975 O O . GLU B 1 22 ? -19.547 -30.578 -10.641 1 56.25 22 GLU B O 1
ATOM 1980 N N . PRO B 1 23 ? -19.531 -30.219 -12.867 1 54.53 23 PRO B N 1
ATOM 1981 C CA . PRO B 1 23 ? -20.844 -29.578 -12.766 1 54.53 23 PRO B CA 1
ATOM 1982 C C . PRO B 1 23 ? -21.875 -30.453 -12.031 1 54.53 23 PRO B C 1
ATOM 1984 O O . PRO B 1 23 ? -21.797 -31.672 -12.102 1 54.53 23 PRO B O 1
ATOM 1987 N N . ARG B 1 24 ? -22.281 -29.953 -10.969 1 53.84 24 ARG B N 1
ATOM 1988 C CA . ARG B 1 24 ? -23.406 -30.656 -10.375 1 53.84 24 ARG B CA 1
ATOM 1989 C C . ARG B 1 24 ? -24.453 -31 -11.422 1 53.84 24 ARG B C 1
ATOM 1991 O O . ARG B 1 24 ? -24.578 -30.312 -12.445 1 53.84 24 ARG B O 1
ATOM 1998 N N . ARG B 1 25 ? -24.891 -32.156 -11.32 1 50.94 25 ARG B N 1
ATOM 1999 C CA . ARG B 1 25 ? -26.016 -32.75 -12.039 1 50.94 25 ARG B CA 1
ATOM 2000 C C . ARG B 1 25 ? -27.141 -31.719 -12.195 1 50.94 25 ARG B C 1
ATOM 2002 O O . ARG B 1 25 ? -27.484 -31.016 -11.25 1 50.94 25 ARG B O 1
ATOM 2009 N N . GLY B 1 26 ? -27.156 -30.875 -13.477 1 53.78 26 GLY B N 1
ATOM 2010 C CA . GLY B 1 26 ? -28.312 -30.078 -13.859 1 53.78 26 GLY B CA 1
ATOM 2011 C C . GLY B 1 26 ? -28.172 -29.453 -15.227 1 53.78 26 GLY B C 1
ATOM 2012 O O . GLY B 1 26 ? -27.25 -29.766 -15.977 1 53.78 26 GLY B O 1
ATOM 2013 N N . PRO B 1 27 ? -29.266 -28.75 -15.594 1 56.81 27 PRO B N 1
ATOM 2014 C CA . PRO B 1 27 ? -29.312 -28.141 -16.922 1 56.81 27 PRO B CA 1
ATOM 2015 C C . PRO B 1 27 ? -28.031 -27.391 -17.281 1 56.81 27 PRO B C 1
ATOM 2017 O O . PRO B 1 27 ? -27.281 -26.969 -16.391 1 56.81 27 PRO B O 1
ATOM 2020 N N . LYS B 1 28 ? -27.672 -27.453 -18.609 1 58.69 28 LYS B N 1
ATOM 2021 C CA . LYS B 1 28 ? -26.438 -26.859 -19.141 1 58.69 28 LYS B CA 1
ATOM 2022 C C . LYS B 1 28 ? -26.219 -25.469 -18.578 1 58.69 28 LYS B C 1
ATOM 2024 O O . LYS B 1 28 ? -27.141 -24.641 -18.578 1 58.69 28 LYS B O 1
ATOM 2029 N N . PRO B 1 29 ? -25.109 -25.203 -17.859 1 63.62 29 PRO B N 1
ATOM 2030 C CA . PRO B 1 29 ? -24.859 -23.891 -17.25 1 63.62 29 PRO B CA 1
ATOM 2031 C C . PRO B 1 29 ? -24.844 -22.766 -18.266 1 63.62 29 PRO B C 1
ATOM 2033 O O . PRO B 1 29 ? -24.328 -22.922 -19.375 1 63.62 29 PRO B O 1
ATOM 2036 N N . GLY B 1 30 ? -25.812 -21.812 -18.156 1 76.38 30 GLY B N 1
ATOM 2037 C CA . GLY B 1 30 ? -25.953 -20.672 -19.031 1 76.38 30 GLY B CA 1
ATOM 2038 C C . GLY B 1 30 ? -24.703 -19.812 -19.109 1 76.38 30 GLY B C 1
ATOM 2039 O O . GLY B 1 30 ? -24.5 -19.094 -20.094 1 76.38 30 GLY B O 1
ATOM 2040 N N . TYR B 1 31 ? -23.859 -19.875 -18.141 1 85 31 TYR B N 1
ATOM 2041 C CA . TYR B 1 31 ? -22.656 -19.062 -18.141 1 85 31 TYR B CA 1
ATOM 2042 C C . TYR B 1 31 ? -21.422 -19.922 -17.906 1 85 31 TYR B C 1
ATOM 2044 O O . TYR B 1 31 ? -21.5 -20.969 -17.281 1 85 31 TYR B O 1
ATOM 2052 N N . SER B 1 32 ? -20.406 -19.438 -18.484 1 88.69 32 SER B N 1
ATOM 2053 C CA . SER B 1 32 ? -19.109 -20.016 -18.156 1 88.69 32 SER B CA 1
ATOM 2054 C C . SER B 1 32 ? -18.469 -19.281 -16.984 1 88.69 32 SER B C 1
ATOM 2056 O O . SER B 1 32 ? -18.859 -18.156 -16.656 1 88.69 32 SER B O 1
ATOM 2058 N N . LEU B 1 33 ? -17.562 -19.891 -16.375 1 90.75 33 LEU B N 1
ATOM 2059 C CA . LEU B 1 33 ? -16.797 -19.234 -15.312 1 90.75 33 LEU B CA 1
ATOM 2060 C C . LEU B 1 33 ? -16.109 -17.969 -15.828 1 90.75 33 LEU B C 1
ATOM 2062 O O . LEU B 1 33 ? -16.062 -16.969 -15.117 1 90.75 33 LEU B O 1
ATOM 2066 N N . GLU B 1 34 ? -15.711 -18.047 -17.047 1 93.38 34 GLU B N 1
ATOM 2067 C CA . GLU B 1 34 ? -15.062 -16.906 -17.672 1 93.38 34 GLU B CA 1
ATOM 2068 C C . GLU B 1 34 ? -16.031 -15.727 -17.812 1 93.38 34 GLU B C 1
ATOM 2070 O O . GLU B 1 34 ? -15.656 -14.578 -17.562 1 93.38 34 GLU B O 1
ATOM 2075 N N . GLN B 1 35 ? -17.172 -16 -18.125 1 94.06 35 GLN B N 1
ATOM 2076 C CA . GLN B 1 35 ? -18.188 -14.953 -18.25 1 94.06 35 GLN B CA 1
ATOM 2077 C C . GLN B 1 35 ? -18.516 -14.328 -16.906 1 94.06 35 GLN B C 1
ATOM 2079 O O . GLN B 1 35 ? -18.734 -13.117 -16.812 1 94.06 35 GLN B O 1
ATOM 2084 N N . ILE B 1 36 ? -18.531 -15.164 -15.93 1 94.81 36 ILE B N 1
ATOM 2085 C CA . ILE B 1 36 ? -18.797 -14.688 -14.57 1 94.81 36 ILE B CA 1
ATOM 2086 C C . ILE B 1 36 ? -17.672 -13.781 -14.109 1 94.81 36 ILE B C 1
ATOM 2088 O O . ILE B 1 36 ? -17.906 -12.695 -13.578 1 94.81 36 ILE B O 1
ATOM 2092 N N . VAL B 1 37 ? -16.5 -14.195 -14.375 1 96.75 37 VAL B N 1
ATOM 2093 C CA . VAL B 1 37 ? -15.32 -13.445 -13.977 1 96.75 37 VAL B CA 1
ATOM 2094 C C . VAL B 1 37 ? -15.273 -12.117 -14.734 1 96.75 37 VAL B C 1
ATOM 2096 O O . VAL B 1 37 ? -15 -11.07 -14.148 1 96.75 37 VAL B O 1
ATOM 2099 N N . ASP B 1 38 ? -15.641 -12.156 -15.984 1 97.19 38 ASP B N 1
ATOM 2100 C CA . ASP B 1 38 ? -15.656 -10.938 -16.781 1 97.19 38 ASP B CA 1
ATOM 2101 C C . ASP B 1 38 ? -16.688 -9.945 -16.25 1 97.19 38 ASP B C 1
ATOM 2103 O O . ASP B 1 38 ? -16.422 -8.742 -16.203 1 97.19 38 ASP B O 1
ATOM 2107 N N . ALA B 1 39 ? -17.766 -10.453 -15.867 1 96.69 39 ALA B N 1
ATOM 2108 C CA . ALA B 1 39 ? -18.812 -9.602 -15.297 1 96.69 39 ALA B CA 1
ATOM 2109 C C . ALA B 1 39 ? -18.359 -8.977 -13.984 1 96.69 39 ALA B C 1
ATOM 2111 O O . ALA B 1 39 ? -18.641 -7.801 -13.727 1 96.69 39 ALA B O 1
ATOM 2112 N N . ALA B 1 40 ? -17.734 -9.75 -13.211 1 97.44 40 ALA B N 1
ATOM 2113 C CA . ALA B 1 40 ? -17.234 -9.266 -11.93 1 97.44 40 ALA B CA 1
ATOM 2114 C C . ALA B 1 40 ? -16.172 -8.18 -12.125 1 97.44 40 ALA B C 1
ATOM 2116 O O . ALA B 1 40 ? -16.172 -7.172 -11.422 1 97.44 40 ALA B O 1
ATOM 2117 N N . ILE B 1 41 ? -15.266 -8.352 -13.086 1 98 41 ILE B N 1
ATOM 2118 C CA . ILE B 1 41 ? -14.234 -7.359 -13.391 1 98 41 ILE B CA 1
ATOM 2119 C C . ILE B 1 41 ? -14.891 -6.062 -13.859 1 98 41 ILE B C 1
ATOM 2121 O O . ILE B 1 41 ? -14.523 -4.977 -13.398 1 98 41 ILE B O 1
ATOM 2125 N N . ALA B 1 42 ? -15.875 -6.195 -14.695 1 97.38 42 ALA B N 1
ATOM 2126 C CA . ALA B 1 42 ? -16.578 -5.02 -15.188 1 97.38 42 ALA B CA 1
ATOM 2127 C C . ALA B 1 42 ? -17.25 -4.258 -14.047 1 97.38 42 ALA B C 1
ATOM 2129 O O . ALA B 1 42 ? -17.203 -3.023 -14.008 1 97.38 42 ALA B O 1
ATOM 2130 N N . GLN B 1 43 ? -17.812 -4.988 -13.148 1 97.06 43 GLN B N 1
ATOM 2131 C CA . GLN B 1 43 ? -18.438 -4.355 -12 1 97.06 43 GLN B CA 1
ATOM 2132 C C . GLN B 1 43 ? -17.406 -3.656 -11.125 1 97.06 43 GLN B C 1
ATOM 2134 O O . GLN B 1 43 ? -17.609 -2.521 -10.688 1 97.06 43 GLN B O 1
ATOM 2139 N N . ALA B 1 44 ? -16.344 -4.305 -10.883 1 97.06 44 ALA B N 1
ATOM 2140 C CA . ALA B 1 44 ? -15.289 -3.723 -10.055 1 97.06 44 ALA B CA 1
ATOM 2141 C C . ALA B 1 44 ? -14.695 -2.48 -10.719 1 97.06 44 ALA B C 1
ATOM 2143 O O . ALA B 1 44 ? -14.414 -1.486 -10.047 1 97.06 44 ALA B O 1
ATOM 2144 N N . ASP B 1 45 ? -14.539 -2.535 -12.031 1 97.44 45 ASP B N 1
ATOM 2145 C CA . ASP B 1 45 ? -14.016 -1.394 -12.773 1 97.44 45 ASP B CA 1
ATOM 2146 C C . ASP B 1 45 ? -14.953 -0.193 -12.672 1 97.44 45 ASP B C 1
ATOM 2148 O O . ASP B 1 45 ? -14.5 0.95 -12.586 1 97.44 45 ASP B O 1
ATOM 2152 N N . ALA B 1 46 ? -16.219 -0.459 -12.586 1 96 46 ALA B N 1
ATOM 2153 C CA . ALA B 1 46 ? -17.234 0.597 -12.602 1 96 46 ALA B CA 1
ATOM 2154 C C . ALA B 1 46 ? -17.516 1.098 -11.188 1 96 46 ALA B C 1
ATOM 2156 O O . ALA B 1 46 ? -17.719 2.297 -10.977 1 96 46 ALA B O 1
ATOM 2157 N N . GLU B 1 47 ? -17.516 0.115 -10.227 1 95.38 47 GLU B N 1
ATOM 2158 C CA . GLU B 1 47 ? -18.094 0.453 -8.922 1 95.38 47 GLU B CA 1
ATOM 2159 C C . GLU B 1 47 ? -17.078 0.234 -7.801 1 95.38 47 GLU B C 1
ATOM 2161 O O . GLU B 1 47 ? -17.344 0.568 -6.645 1 95.38 47 GLU B O 1
ATOM 2166 N N . GLY B 1 48 ? -15.961 -0.338 -8.094 1 94.38 48 GLY B N 1
ATOM 2167 C CA . GLY B 1 48 ? -14.938 -0.573 -7.086 1 94.38 48 GLY B CA 1
ATOM 2168 C C . GLY B 1 48 ? -15.023 -1.953 -6.461 1 94.38 48 GLY B C 1
ATOM 2169 O O . GLY B 1 48 ? -16 -2.676 -6.672 1 94.38 48 GLY B O 1
ATOM 2170 N N . TYR B 1 49 ? -14.039 -2.227 -5.617 1 91.75 49 TYR B N 1
ATOM 2171 C CA . TYR B 1 49 ? -13.875 -3.523 -4.973 1 91.75 49 TYR B CA 1
ATOM 2172 C C . TYR B 1 49 ? -15.016 -3.793 -3.998 1 91.75 49 TYR B C 1
ATOM 2174 O O . TYR B 1 49 ? -15.523 -4.914 -3.92 1 91.75 49 TYR B O 1
ATOM 2182 N N . ALA B 1 50 ? -15.398 -2.848 -3.275 1 87.62 50 ALA B N 1
ATOM 2183 C CA . ALA B 1 50 ? -16.406 -2.984 -2.215 1 87.62 50 ALA B CA 1
ATOM 2184 C C . ALA B 1 50 ? -17.75 -3.389 -2.787 1 87.62 50 ALA B C 1
ATOM 2186 O O . ALA B 1 50 ? -18.594 -3.936 -2.072 1 87.62 50 ALA B O 1
ATOM 2187 N N . ALA B 1 51 ? -17.906 -3.221 -4.031 1 91.38 51 ALA B N 1
ATOM 2188 C CA . ALA B 1 51 ? -19.188 -3.498 -4.672 1 91.38 51 ALA B CA 1
ATOM 2189 C C . ALA B 1 51 ? -19.312 -4.969 -5.062 1 91.38 51 ALA B C 1
ATOM 2191 O O . ALA B 1 51 ? -20.391 -5.449 -5.395 1 91.38 51 ALA B O 1
ATOM 2192 N N . LEU B 1 52 ? -18.25 -5.664 -5.035 1 93.5 52 LEU B N 1
ATOM 2193 C CA . LEU B 1 52 ? -18.234 -7.051 -5.484 1 93.5 52 LEU B CA 1
ATOM 2194 C C . LEU B 1 52 ? -18.891 -7.965 -4.449 1 93.5 52 LEU B C 1
ATOM 2196 O O . LEU B 1 52 ? -18.422 -8.039 -3.309 1 93.5 52 LEU B O 1
ATOM 2200 N N . SER B 1 53 ? -19.938 -8.555 -4.797 1 93.94 53 SER B N 1
ATOM 2201 C CA . SER B 1 53 ? -20.609 -9.57 -4 1 93.94 53 SER B CA 1
ATOM 2202 C C . SER B 1 53 ? -21.297 -10.594 -4.891 1 93.94 53 SER B C 1
ATOM 2204 O O . SER B 1 53 ? -21.578 -10.328 -6.062 1 93.94 53 SER B O 1
ATOM 2206 N N . MET B 1 54 ? -21.5 -11.773 -4.262 1 93.81 54 MET B N 1
ATOM 2207 C CA . MET B 1 54 ? -22.156 -12.82 -5.039 1 93.81 54 MET B CA 1
ATOM 2208 C C . MET B 1 54 ? -23.547 -12.367 -5.504 1 93.81 54 MET B C 1
ATOM 2210 O O . MET B 1 54 ? -23.875 -12.484 -6.688 1 93.81 54 MET B O 1
ATOM 2214 N N . PRO B 1 55 ? -24.328 -11.695 -4.648 1 94.75 55 PRO B N 1
ATOM 2215 C CA . PRO B 1 55 ? -25.625 -11.219 -5.102 1 94.75 55 PRO B CA 1
ATOM 2216 C C . PRO B 1 55 ? -25.531 -10.133 -6.172 1 94.75 55 PRO B C 1
ATOM 2218 O O . PRO B 1 55 ? -26.297 -10.141 -7.137 1 94.75 55 PRO B O 1
ATOM 2221 N N . SER B 1 56 ? -24.609 -9.25 -6.062 1 95.06 56 SER B N 1
ATOM 2222 C CA . SER B 1 56 ? -24.484 -8.156 -7.023 1 95.06 56 SER B CA 1
ATOM 2223 C C . SER B 1 56 ? -24.062 -8.672 -8.398 1 95.06 56 SER B C 1
ATOM 2225 O O . SER B 1 56 ? -24.547 -8.188 -9.422 1 95.06 56 SER B O 1
ATOM 2227 N N . ILE B 1 57 ? -23.188 -9.648 -8.438 1 94.88 57 ILE B N 1
ATOM 2228 C CA . ILE B 1 57 ? -22.719 -10.211 -9.695 1 94.88 57 ILE B CA 1
ATOM 2229 C C . ILE B 1 57 ? -23.844 -11.008 -10.359 1 94.88 57 ILE B C 1
ATOM 2231 O O . ILE B 1 57 ? -24.031 -10.93 -11.578 1 94.88 57 ILE B O 1
ATOM 2235 N N . ALA B 1 58 ? -24.562 -11.781 -9.547 1 94.88 58 ALA B N 1
ATOM 2236 C CA . ALA B 1 58 ? -25.703 -12.516 -10.07 1 94.88 58 ALA B CA 1
ATOM 2237 C C . ALA B 1 58 ? -26.703 -11.578 -10.727 1 94.88 58 ALA B C 1
ATOM 2239 O O . ALA B 1 58 ? -27.188 -11.844 -11.836 1 94.88 58 ALA B O 1
ATOM 2240 N N . LYS B 1 59 ? -26.938 -10.484 -10.055 1 94.94 59 LYS B N 1
ATOM 2241 C CA . LYS B 1 59 ? -27.859 -9.477 -10.586 1 94.94 59 LYS B CA 1
ATOM 2242 C C . LYS B 1 59 ? -27.359 -8.93 -11.922 1 94.94 59 LYS B C 1
ATOM 2244 O O . LYS B 1 59 ? -28.141 -8.789 -12.867 1 94.94 59 LYS B O 1
ATOM 2249 N N . ARG B 1 60 ? -26.141 -8.68 -12.016 1 93.44 60 ARG B N 1
ATOM 2250 C CA . ARG B 1 60 ? -25.547 -8.156 -13.242 1 93.44 60 ARG B CA 1
ATOM 2251 C C . ARG B 1 60 ? -25.688 -9.156 -14.391 1 93.44 60 ARG B C 1
ATOM 2253 O O . ARG B 1 60 ? -25.828 -8.758 -15.547 1 93.44 60 ARG B O 1
ATOM 2260 N N . LEU B 1 61 ? -25.641 -10.43 -14.086 1 93.88 61 LEU B N 1
ATOM 2261 C CA . LEU B 1 61 ? -25.719 -11.5 -15.07 1 93.88 61 LEU B CA 1
ATOM 2262 C C . LEU B 1 61 ? -27.156 -11.883 -15.359 1 93.88 61 LEU B C 1
ATOM 2264 O O . LEU B 1 61 ? -27.438 -12.672 -16.266 1 93.88 61 LEU B O 1
ATOM 2268 N N . GLY B 1 62 ? -28.062 -11.398 -14.57 1 93.25 62 GLY B N 1
ATOM 2269 C CA . GLY B 1 62 ? -29.469 -11.727 -14.75 1 93.25 62 GLY B CA 1
ATOM 2270 C C . GLY B 1 62 ? -29.828 -13.117 -14.266 1 93.25 62 GLY B C 1
ATOM 2271 O O . GLY B 1 62 ? -30.688 -13.773 -14.836 1 93.25 62 GLY B O 1
ATOM 2272 N N . ILE B 1 63 ? -29.094 -13.594 -13.297 1 91.94 63 ILE B N 1
ATOM 2273 C CA . ILE B 1 63 ? -29.375 -14.898 -12.719 1 91.94 63 ILE B CA 1
ATOM 2274 C C . ILE B 1 63 ? -29.547 -14.773 -11.211 1 91.94 63 ILE B C 1
ATOM 2276 O O . ILE B 1 63 ? -29.344 -13.695 -10.648 1 91.94 63 ILE B O 1
ATOM 2280 N N . THR B 1 64 ? -29.984 -15.891 -10.586 1 89.81 64 THR B N 1
ATOM 2281 C CA . THR B 1 64 ? -30.141 -15.883 -9.133 1 89.81 64 THR B CA 1
ATOM 2282 C C . THR B 1 64 ? -28.797 -16.156 -8.445 1 89.81 64 THR B C 1
ATOM 2284 O O . THR B 1 64 ? -27.922 -16.797 -9.023 1 89.81 64 THR B O 1
ATOM 2287 N N . ALA B 1 65 ? -28.672 -15.688 -7.184 1 88.75 65 ALA B N 1
ATOM 2288 C CA . ALA B 1 65 ? -27.484 -15.977 -6.395 1 88.75 65 ALA B CA 1
ATOM 2289 C C . ALA B 1 65 ? -27.266 -17.484 -6.254 1 88.75 65 ALA B C 1
ATOM 2291 O O . ALA B 1 65 ? -26.125 -17.953 -6.297 1 88.75 65 ALA B O 1
ATOM 2292 N N . ASN B 1 66 ? -28.297 -18.203 -6.168 1 88 66 ASN B N 1
ATOM 2293 C CA . ASN B 1 66 ? -28.234 -19.656 -6.035 1 88 66 ASN B CA 1
ATOM 2294 C C . ASN B 1 66 ? -27.594 -20.312 -7.262 1 88 66 ASN B C 1
ATOM 2296 O O . ASN B 1 66 ? -26.812 -21.25 -7.141 1 88 66 ASN B O 1
ATOM 2300 N N . ALA B 1 67 ? -27.906 -19.781 -8.367 1 88.31 67 ALA B N 1
ATOM 2301 C CA . ALA B 1 67 ? -27.328 -20.281 -9.609 1 88.31 67 ALA B CA 1
ATOM 2302 C C . ALA B 1 67 ? -25.828 -20.031 -9.664 1 88.31 67 ALA B C 1
ATOM 2304 O O . ALA B 1 67 ? -25.062 -20.859 -10.156 1 88.31 67 ALA B O 1
ATOM 2305 N N . LEU B 1 68 ? -25.406 -18.875 -9.164 1 90.56 68 LEU B N 1
ATOM 2306 C CA . LEU B 1 68 ? -23.984 -18.516 -9.164 1 90.56 68 LEU B CA 1
ATOM 2307 C C . LEU B 1 68 ? -23.188 -19.453 -8.258 1 90.56 68 LEU B C 1
ATOM 2309 O O . LEU B 1 68 ? -22.047 -19.797 -8.562 1 90.56 68 LEU B O 1
ATOM 2313 N N . TYR B 1 69 ? -23.828 -19.906 -7.246 1 89.25 69 TYR B N 1
ATOM 2314 C CA . TYR B 1 69 ? -23.172 -20.75 -6.258 1 89.25 69 TYR B CA 1
ATOM 2315 C C . TYR B 1 69 ? -22.922 -22.141 -6.82 1 89.25 69 TYR B C 1
ATOM 2317 O O . TYR B 1 69 ? -22.156 -22.922 -6.242 1 89.25 69 TYR B O 1
ATOM 2325 N N . ARG B 1 70 ? -23.5 -22.453 -7.965 1 87.06 70 ARG B N 1
ATOM 2326 C CA . ARG B 1 70 ? -23.203 -23.703 -8.672 1 87.06 70 ARG B CA 1
ATOM 2327 C C . ARG B 1 70 ? -21.812 -23.656 -9.289 1 87.06 70 ARG B C 1
ATOM 2329 O O . ARG B 1 70 ? -21.203 -24.703 -9.531 1 87.06 70 ARG B O 1
ATOM 2336 N N . TYR B 1 71 ? -21.391 -22.438 -9.539 1 88.19 71 TYR B N 1
ATOM 2337 C CA . TYR B 1 71 ? -20.094 -22.25 -10.18 1 88.19 71 TYR B CA 1
ATOM 2338 C C . TYR B 1 71 ? -19 -21.969 -9.148 1 88.19 71 TYR B C 1
ATOM 2340 O O . TYR B 1 71 ? -17.844 -22.375 -9.336 1 88.19 71 TYR B O 1
ATOM 2348 N N . LEU B 1 72 ? -19.359 -21.234 -8.141 1 91.06 72 LEU B N 1
ATOM 2349 C CA . LEU B 1 72 ? -18.438 -20.766 -7.113 1 91.06 72 LEU B CA 1
ATOM 2350 C C . LEU B 1 72 ? -18.969 -21.078 -5.723 1 91.06 72 LEU B C 1
ATOM 2352 O O . LEU B 1 72 ? -20.125 -20.766 -5.41 1 91.06 72 LEU B O 1
ATOM 2356 N N . SER B 1 73 ? -18.094 -21.516 -4.871 1 87.81 73 SER B N 1
ATOM 2357 C CA . SER B 1 73 ? -18.531 -21.938 -3.549 1 87.81 73 SER B CA 1
ATOM 2358 C C . SER B 1 73 ? -18.5 -20.781 -2.555 1 87.81 73 SER B C 1
ATOM 2360 O O . SER B 1 73 ? -19.094 -20.875 -1.474 1 87.81 73 SER B O 1
ATOM 2362 N N . SER B 1 74 ? -17.75 -19.734 -2.941 1 90.62 74 SER B N 1
ATOM 2363 C CA . SER B 1 74 ? -17.609 -18.625 -1.997 1 90.62 74 SER B CA 1
ATOM 2364 C C . SER B 1 74 ? -17.188 -17.344 -2.705 1 90.62 74 SER B C 1
ATOM 2366 O O . SER B 1 74 ? -16.703 -17.391 -3.84 1 90.62 74 SER B O 1
ATOM 2368 N N . LYS B 1 75 ? -17.375 -16.281 -2.021 1 92.38 75 LYS B N 1
ATOM 2369 C CA . LYS B 1 75 ? -16.875 -15 -2.504 1 92.38 75 LYS B CA 1
ATOM 2370 C C . LYS B 1 75 ? -15.359 -15.016 -2.652 1 92.38 75 LYS B C 1
ATOM 2372 O O . LYS B 1 75 ? -14.812 -14.398 -3.568 1 92.38 75 LYS B O 1
ATOM 2377 N N . GLU B 1 76 ? -14.75 -15.742 -1.836 1 92.5 76 GLU B N 1
ATOM 2378 C CA . GLU B 1 76 ? -13.289 -15.82 -1.881 1 92.5 76 GLU B CA 1
ATOM 2379 C C . GLU B 1 76 ? -12.812 -16.469 -3.176 1 92.5 76 GLU B C 1
ATOM 2381 O O . GLU B 1 76 ? -11.859 -16 -3.795 1 92.5 76 GLU B O 1
ATOM 2386 N N . GLU B 1 77 ? -13.5 -17.484 -3.557 1 93.31 77 GLU B N 1
ATOM 2387 C CA . GLU B 1 77 ? -13.164 -18.125 -4.82 1 93.31 77 GLU B CA 1
ATOM 2388 C C . GLU B 1 77 ? -13.32 -17.156 -5.992 1 93.31 77 GLU B C 1
ATOM 2390 O O . GLU B 1 77 ? -12.461 -17.094 -6.871 1 93.31 77 GLU B O 1
ATOM 2395 N N . LEU B 1 78 ? -14.43 -16.469 -5.934 1 94.06 78 LEU B N 1
ATOM 2396 C CA . LEU B 1 78 ? -14.68 -15.469 -6.973 1 94.06 78 LEU B CA 1
ATOM 2397 C C . LEU B 1 78 ? -13.562 -14.43 -7.016 1 94.06 78 LEU B C 1
ATOM 2399 O O . LEU B 1 78 ? -13.039 -14.125 -8.086 1 94.06 78 LEU B O 1
ATOM 2403 N N . LEU B 1 79 ? -13.141 -13.961 -5.898 1 95.06 79 LEU B N 1
ATOM 2404 C CA . LEU B 1 79 ? -12.141 -12.898 -5.816 1 95.06 79 LEU B CA 1
ATOM 2405 C C . LEU B 1 79 ? -10.797 -13.383 -6.352 1 95.06 79 LEU B C 1
ATOM 2407 O O . LEU B 1 79 ? -10.086 -12.625 -7.02 1 95.06 79 LEU B O 1
ATOM 2411 N N . VAL B 1 80 ? -10.477 -14.578 -6.047 1 95.69 80 VAL B N 1
ATOM 2412 C CA . VAL B 1 80 ? -9.219 -15.148 -6.531 1 95.69 80 VAL B CA 1
ATOM 2413 C C . VAL B 1 80 ? -9.234 -15.203 -8.055 1 95.69 80 VAL B C 1
ATOM 2415 O O . VAL B 1 80 ? -8.266 -14.797 -8.703 1 95.69 80 VAL B O 1
ATOM 2418 N N . LEU B 1 81 ? -10.359 -15.609 -8.609 1 96.25 81 LEU B N 1
ATOM 2419 C CA . LEU B 1 81 ? -10.461 -15.734 -10.055 1 96.25 81 LEU B CA 1
ATOM 2420 C C . LEU B 1 81 ? -10.477 -14.367 -10.727 1 96.25 81 LEU B C 1
ATOM 2422 O O . LEU B 1 81 ? -9.859 -14.172 -11.773 1 96.25 81 LEU B O 1
ATOM 2426 N N . VAL B 1 82 ? -11.156 -13.469 -10.125 1 97 82 VAL B N 1
ATOM 2427 C CA . VAL B 1 82 ? -11.258 -12.117 -10.656 1 97 82 VAL B CA 1
ATOM 2428 C C . VAL B 1 82 ? -9.883 -11.445 -10.633 1 97 82 VAL B C 1
ATOM 2430 O O . VAL B 1 82 ? -9.469 -10.836 -11.617 1 97 82 VAL B O 1
ATOM 2433 N N . ALA B 1 83 ? -9.156 -11.594 -9.562 1 96.81 83 ALA B N 1
ATOM 2434 C CA . ALA B 1 83 ? -7.809 -11.047 -9.453 1 96.81 83 ALA B CA 1
ATOM 2435 C C . ALA B 1 83 ? -6.875 -11.688 -10.477 1 96.81 83 ALA B C 1
ATOM 2437 O O . ALA B 1 83 ? -6.109 -10.992 -11.148 1 96.81 83 ALA B O 1
ATOM 2438 N N . GLU B 1 84 ? -6.965 -12.945 -10.555 1 97.25 84 GLU B N 1
ATOM 2439 C CA . GLU B 1 84 ? -6.141 -13.703 -11.492 1 97.25 84 GLU B CA 1
ATOM 2440 C C . GLU B 1 84 ? -6.324 -13.203 -12.922 1 97.25 84 GLU B C 1
ATOM 2442 O O . GLU B 1 84 ? -5.344 -12.961 -13.633 1 97.25 84 GLU B O 1
ATOM 2447 N N . ALA B 1 85 ? -7.547 -13.008 -13.242 1 97.5 85 ALA B N 1
ATOM 2448 C CA . ALA B 1 85 ? -7.867 -12.555 -14.594 1 97.5 85 ALA B CA 1
ATOM 2449 C C . ALA B 1 85 ? -7.457 -11.094 -14.789 1 97.5 85 ALA B C 1
ATOM 2451 O O . ALA B 1 85 ? -6.949 -10.719 -15.852 1 97.5 85 ALA B O 1
ATOM 2452 N N . ALA B 1 86 ? -7.645 -10.289 -13.836 1 97.81 86 ALA B N 1
ATOM 2453 C CA . ALA B 1 86 ? -7.371 -8.859 -13.938 1 97.81 86 ALA B CA 1
ATOM 2454 C C . ALA B 1 86 ? -5.867 -8.586 -13.977 1 97.81 86 ALA B C 1
ATOM 2456 O O . ALA B 1 86 ? -5.41 -7.699 -14.695 1 97.81 86 ALA B O 1
ATOM 2457 N N . TRP B 1 87 ? -5.09 -9.281 -13.18 1 97.62 87 TRP B N 1
ATOM 2458 C CA . TRP B 1 87 ? -3.639 -9.164 -13.25 1 97.62 87 TRP B CA 1
ATOM 2459 C C . TRP B 1 87 ? -3.127 -9.57 -14.633 1 97.62 87 TRP B C 1
ATOM 2461 O O . TRP B 1 87 ? -2.201 -8.945 -15.156 1 97.62 87 TRP B O 1
ATOM 2471 N N . GLY B 1 88 ? -3.734 -10.641 -15.195 1 97.81 88 GLY B N 1
ATOM 2472 C CA . GLY B 1 88 ? -3.312 -11.109 -16.5 1 97.81 88 GLY B CA 1
ATOM 2473 C C . GLY B 1 88 ? -1.904 -11.672 -16.516 1 97.81 88 GLY B C 1
ATOM 2474 O O . GLY B 1 88 ? -1.27 -11.789 -15.461 1 97.81 88 GLY B O 1
ATOM 2475 N N . PRO B 1 89 ? -1.446 -12.062 -17.672 1 97.69 89 PRO B N 1
ATOM 2476 C CA . PRO B 1 89 ? -0.105 -12.641 -17.781 1 97.69 89 PRO B CA 1
ATOM 2477 C C . PRO B 1 89 ? 1 -11.594 -17.672 1 97.69 89 PRO B C 1
ATOM 2479 O O . PRO B 1 89 ? 0.755 -10.406 -17.891 1 97.69 89 PRO B O 1
ATOM 2482 N N . PRO B 1 90 ? 2.152 -12.023 -17.281 1 97.81 90 PRO B N 1
ATOM 2483 C CA . PRO B 1 90 ? 3.295 -11.109 -17.25 1 97.81 90 PRO B CA 1
ATOM 2484 C C . PRO B 1 90 ? 3.723 -10.656 -18.641 1 97.81 90 PRO B C 1
ATOM 2486 O O . PRO B 1 90 ? 3.25 -11.203 -19.641 1 97.81 90 PRO B O 1
ATOM 2489 N N . PRO B 1 91 ? 4.551 -9.617 -18.703 1 97.56 91 PRO B N 1
ATOM 2490 C CA . PRO B 1 91 ? 5.062 -9.188 -20 1 97.56 91 PRO B CA 1
ATOM 2491 C C . PRO B 1 91 ? 6 -10.219 -20.641 1 97.56 91 PRO B C 1
ATOM 2493 O O . PRO B 1 91 ? 6.402 -11.18 -19.984 1 97.56 91 PRO B O 1
ATOM 2496 N N . GLU B 1 92 ? 6.238 -9.961 -21.891 1 94.94 92 GLU B N 1
ATOM 2497 C CA . GLU B 1 92 ? 7.25 -10.781 -22.547 1 94.94 92 GLU B CA 1
ATOM 2498 C C . GLU B 1 92 ? 8.602 -10.656 -21.859 1 94.94 92 GLU B C 1
ATOM 2500 O O . GLU B 1 92 ? 9.008 -9.562 -21.469 1 94.94 92 GLU B O 1
ATOM 2505 N N . PRO B 1 93 ? 9.258 -11.773 -21.688 1 90.31 93 PRO B N 1
ATOM 2506 C CA . PRO B 1 93 ? 10.555 -11.727 -21.031 1 90.31 93 PRO B CA 1
ATOM 2507 C C . PRO B 1 93 ? 11.57 -10.852 -21.766 1 90.31 93 PRO B C 1
ATOM 2509 O O . PRO B 1 93 ? 11.594 -10.836 -23 1 90.31 93 PRO B O 1
ATOM 2512 N N . VAL B 1 94 ? 12.234 -10.047 -21.016 1 87.56 94 VAL B N 1
ATOM 2513 C CA . VAL B 1 94 ? 13.359 -9.266 -21.5 1 87.56 94 VAL B CA 1
ATOM 2514 C C . VAL B 1 94 ? 14.672 -9.969 -21.156 1 87.56 94 VAL B C 1
ATOM 2516 O O . VAL B 1 94 ? 14.898 -10.328 -20 1 87.56 94 VAL B O 1
ATOM 2519 N N . SER B 1 95 ? 15.531 -10.266 -22.156 1 81.25 95 SER B N 1
ATOM 2520 C CA . SER B 1 95 ? 16.766 -11.016 -21.922 1 81.25 95 SER B CA 1
ATOM 2521 C C . SER B 1 95 ? 17.969 -10.094 -21.891 1 81.25 95 SER B C 1
ATOM 2523 O O . SER B 1 95 ? 17.984 -9.062 -22.562 1 81.25 95 SER B O 1
ATOM 2525 N N . GLY B 1 96 ? 18.875 -10.461 -21.062 1 84.38 96 GLY B N 1
ATOM 2526 C CA . GLY B 1 96 ? 20.234 -9.938 -21.125 1 84.38 96 GLY B CA 1
ATOM 2527 C C . GLY B 1 96 ? 20.422 -8.703 -20.25 1 84.38 96 GLY B C 1
ATOM 2528 O O . GLY B 1 96 ? 21.547 -8.367 -19.891 1 84.38 96 GLY B O 1
ATOM 2529 N N . ASP B 1 97 ? 19.453 -7.945 -19.875 1 94 97 ASP B N 1
ATOM 2530 C CA . ASP B 1 97 ? 19.562 -6.758 -19.031 1 94 97 ASP B CA 1
ATOM 2531 C C . ASP B 1 97 ? 18.547 -6.793 -17.891 1 94 97 ASP B C 1
ATOM 2533 O O . ASP B 1 97 ? 17.375 -6.465 -18.094 1 94 97 ASP B O 1
ATOM 2537 N N . TRP B 1 98 ? 19.094 -7.227 -16.719 1 97.38 98 TRP B N 1
ATOM 2538 C CA . TRP B 1 98 ? 18.188 -7.402 -15.594 1 97.38 98 TRP B CA 1
ATOM 2539 C C . TRP B 1 98 ? 17.438 -6.105 -15.281 1 97.38 98 TRP B C 1
ATOM 2541 O O . TRP B 1 98 ? 16.266 -6.125 -14.914 1 97.38 98 TRP B O 1
ATOM 2551 N N . ARG B 1 99 ? 18.141 -4.969 -15.391 1 97.94 99 ARG B N 1
ATOM 2552 C CA . ARG B 1 99 ? 17.531 -3.674 -15.078 1 97.94 99 ARG B CA 1
ATOM 2553 C C . ARG B 1 99 ? 16.375 -3.365 -16.016 1 97.94 99 ARG B C 1
ATOM 2555 O O . ARG B 1 99 ? 15.32 -2.91 -15.586 1 97.94 99 ARG B O 1
ATOM 2562 N N . ALA B 1 100 ? 16.547 -3.627 -17.281 1 97.62 100 ALA B N 1
ATOM 2563 C CA . ALA B 1 100 ? 15.484 -3.453 -18.266 1 97.62 100 ALA B CA 1
ATOM 2564 C C . ALA B 1 100 ? 14.328 -4.414 -17.984 1 97.62 100 ALA B C 1
ATOM 2566 O O . ALA B 1 100 ? 13.156 -4.035 -18.078 1 97.62 100 ALA B O 1
ATOM 2567 N N . ALA B 1 101 ? 14.672 -5.668 -17.656 1 98.06 101 ALA B N 1
ATOM 2568 C CA . ALA B 1 101 ? 13.656 -6.68 -17.391 1 98.06 101 ALA B CA 1
ATOM 2569 C C . ALA B 1 101 ? 12.773 -6.277 -16.219 1 98.06 101 ALA B C 1
ATOM 2571 O O . ALA B 1 101 ? 11.547 -6.328 -16.312 1 98.06 101 ALA B O 1
ATOM 2572 N N . VAL B 1 102 ? 13.391 -5.82 -15.125 1 98.25 102 VAL B N 1
ATOM 2573 C CA . VAL B 1 102 ? 12.648 -5.449 -13.922 1 98.25 102 VAL B CA 1
ATOM 2574 C C . VAL B 1 102 ? 11.859 -4.168 -14.18 1 98.25 102 VAL B C 1
ATOM 2576 O O . VAL B 1 102 ? 10.742 -4.012 -13.68 1 98.25 102 VAL B O 1
ATOM 2579 N N . THR B 1 103 ? 12.414 -3.242 -14.977 1 98.31 103 THR B N 1
ATOM 2580 C CA . THR B 1 103 ? 11.719 -2.006 -15.328 1 98.31 103 THR B CA 1
ATOM 2581 C C . THR B 1 103 ? 10.43 -2.307 -16.094 1 98.31 103 THR B C 1
ATOM 2583 O O . THR B 1 103 ? 9.367 -1.793 -15.75 1 98.31 103 THR B O 1
ATOM 2586 N N . VAL B 1 104 ? 10.492 -3.178 -17.078 1 98.12 104 VAL B N 1
ATOM 2587 C CA . VAL B 1 104 ? 9.32 -3.551 -17.875 1 98.12 104 VAL B CA 1
ATOM 2588 C C . VAL B 1 104 ? 8.297 -4.258 -16.984 1 98.12 104 VAL B C 1
ATOM 2590 O O . VAL B 1 104 ? 7.102 -3.986 -17.078 1 98.12 104 VAL B O 1
ATOM 2593 N N . TRP B 1 105 ? 8.797 -5.137 -16.141 1 98.31 105 TRP B N 1
ATOM 2594 C CA . TRP B 1 105 ? 7.961 -5.855 -15.18 1 98.31 105 TRP B CA 1
ATOM 2595 C C . TRP B 1 105 ? 7.16 -4.879 -14.32 1 98.31 105 TRP B C 1
ATOM 2597 O O . TRP B 1 105 ? 5.934 -4.969 -14.25 1 98.31 105 TRP B O 1
ATOM 2607 N N . ALA B 1 106 ? 7.859 -3.893 -13.727 1 98.44 106 ALA B N 1
ATOM 2608 C CA . ALA B 1 106 ? 7.25 -2.92 -12.82 1 98.44 106 ALA B CA 1
ATOM 2609 C C . ALA B 1 106 ? 6.258 -2.031 -13.562 1 98.44 106 ALA B C 1
ATOM 2611 O O . ALA B 1 106 ? 5.141 -1.806 -13.086 1 98.44 106 ALA B O 1
ATOM 2612 N N . ARG B 1 107 ? 6.605 -1.574 -14.719 1 97.94 107 ARG B N 1
ATOM 2613 C CA . ARG B 1 107 ? 5.758 -0.671 -15.492 1 97.94 107 ARG B CA 1
ATOM 2614 C C . ARG B 1 107 ? 4.5 -1.382 -15.977 1 97.94 107 ARG B C 1
ATOM 2616 O O . ARG B 1 107 ? 3.414 -0.798 -15.977 1 97.94 107 ARG B O 1
ATOM 2623 N N . THR B 1 108 ? 4.66 -2.613 -16.406 1 98.44 108 THR B N 1
ATOM 2624 C CA . THR B 1 108 ? 3.506 -3.385 -16.859 1 98.44 108 THR B CA 1
ATOM 2625 C C . THR B 1 108 ? 2.541 -3.639 -15.703 1 98.44 108 THR B C 1
ATOM 2627 O O . THR B 1 108 ? 1.324 -3.518 -15.867 1 98.44 108 THR B O 1
ATOM 2630 N N . LEU B 1 109 ? 3.1 -3.982 -14.57 1 98.31 109 LEU B N 1
ATOM 2631 C CA . LEU B 1 109 ? 2.258 -4.207 -13.406 1 98.31 109 LEU B CA 1
ATOM 2632 C C . LEU B 1 109 ? 1.536 -2.926 -13 1 98.31 109 LEU B C 1
ATOM 2634 O O . LEU B 1 109 ? 0.354 -2.957 -12.648 1 98.31 109 LEU B O 1
ATOM 2638 N N . LEU B 1 110 ? 2.229 -1.787 -13.031 1 97.81 110 LEU B N 1
ATOM 2639 C CA . LEU B 1 110 ? 1.62 -0.498 -12.727 1 97.81 110 LEU B CA 1
ATOM 2640 C C . LEU B 1 110 ? 0.487 -0.185 -13.695 1 97.81 110 LEU B C 1
ATOM 2642 O O . LEU B 1 110 ? -0.556 0.334 -13.289 1 97.81 110 LEU B O 1
ATOM 2646 N N . GLU B 1 111 ? 0.672 -0.531 -14.938 1 97.5 111 GLU B N 1
ATOM 2647 C CA . GLU B 1 111 ? -0.366 -0.322 -15.945 1 97.5 111 GLU B CA 1
ATOM 2648 C C . GLU B 1 111 ? -1.603 -1.165 -15.648 1 97.5 111 GLU B C 1
ATOM 2650 O O . GLU B 1 111 ? -2.73 -0.719 -15.859 1 97.5 111 GLU B O 1
ATOM 2655 N N . ARG B 1 112 ? -1.402 -2.381 -15.125 1 98.06 112 ARG B N 1
ATOM 2656 C CA . ARG B 1 112 ? -2.533 -3.211 -14.727 1 98.06 112 ARG B CA 1
ATOM 2657 C C . ARG B 1 112 ? -3.322 -2.555 -13.594 1 98.06 112 ARG B C 1
ATOM 2659 O O . ARG B 1 112 ? -4.555 -2.551 -13.617 1 98.06 112 ARG B O 1
ATOM 2666 N N . CYS B 1 113 ? -2.586 -1.993 -12.664 1 97.5 113 CYS B N 1
ATOM 2667 C CA . CYS B 1 113 ? -3.225 -1.312 -11.539 1 97.5 113 CYS B CA 1
ATOM 2668 C C . CYS B 1 113 ? -3.984 -0.079 -12.016 1 97.5 113 CYS B C 1
ATOM 2670 O O . CYS B 1 113 ? -5.016 0.278 -11.445 1 97.5 113 CYS B O 1
ATOM 2672 N N . ARG B 1 114 ? -3.461 0.607 -13.062 1 95.5 114 ARG B N 1
ATOM 2673 C CA . ARG B 1 114 ? -4.148 1.765 -13.625 1 95.5 114 ARG B CA 1
ATOM 2674 C C . ARG B 1 114 ? -5.426 1.345 -14.344 1 95.5 114 ARG B C 1
ATOM 2676 O O . ARG B 1 114 ? -6.445 2.033 -14.266 1 95.5 114 ARG B O 1
ATOM 2683 N N . ARG B 1 115 ? -5.348 0.23 -15.008 1 97 115 ARG B N 1
ATOM 2684 C CA . ARG B 1 115 ? -6.488 -0.286 -15.758 1 97 115 ARG B CA 1
ATOM 2685 C C . ARG B 1 115 ? -7.586 -0.779 -14.812 1 97 115 ARG B C 1
ATOM 2687 O O . ARG B 1 115 ? -8.773 -0.601 -15.086 1 97 115 ARG B O 1
ATOM 2694 N N . HIS B 1 116 ? -7.152 -1.436 -13.742 1 98 116 HIS B N 1
ATOM 2695 C CA . HIS B 1 116 ? -8.039 -1.96 -12.703 1 98 116 HIS B CA 1
ATOM 2696 C C . HIS B 1 116 ? -7.645 -1.445 -11.328 1 98 116 HIS B C 1
ATOM 2698 O O . HIS B 1 116 ? -7.086 -2.191 -10.516 1 98 116 HIS B O 1
ATOM 2704 N N . PRO B 1 117 ? -8.023 -0.257 -11 1 96.38 117 PRO B N 1
ATOM 2705 C CA . PRO B 1 117 ? -7.516 0.378 -9.781 1 96.38 117 PRO B CA 1
ATOM 2706 C C . PRO B 1 117 ? -7.922 -0.372 -8.516 1 96.38 117 PRO B C 1
ATOM 2708 O O . PRO B 1 117 ? -7.227 -0.298 -7.5 1 96.38 117 PRO B O 1
ATOM 2711 N N . TRP B 1 118 ? -8.992 -1.134 -8.586 1 96.25 118 TRP B N 1
ATOM 2712 C CA . TRP B 1 118 ? -9.508 -1.866 -7.434 1 96.25 118 TRP B CA 1
ATOM 2713 C C . TRP B 1 118 ? -8.586 -3.033 -7.078 1 96.25 118 TRP B C 1
ATOM 2715 O O . TRP B 1 118 ? -8.719 -3.629 -6.008 1 96.25 118 TRP B O 1
ATOM 2725 N N . LEU B 1 119 ? -7.594 -3.428 -7.906 1 96.81 119 LEU B N 1
ATOM 2726 C CA . LEU B 1 119 ? -6.691 -4.551 -7.676 1 96.81 119 LEU B CA 1
ATOM 2727 C C . LEU B 1 119 ? -5.879 -4.348 -6.402 1 96.81 119 LEU B C 1
ATOM 2729 O O . LEU B 1 119 ? -5.645 -5.297 -5.652 1 96.81 119 LEU B O 1
ATOM 2733 N N . ILE B 1 120 ? -5.5 -3.121 -6.148 1 94.88 120 ILE B N 1
ATOM 2734 C CA . ILE B 1 120 ? -4.602 -2.852 -5.031 1 94.88 120 ILE B CA 1
ATOM 2735 C C . ILE B 1 120 ? -5.387 -2.85 -3.725 1 94.88 120 ILE B C 1
ATOM 2737 O O . ILE B 1 120 ? -4.801 -2.809 -2.641 1 94.88 120 ILE B O 1
ATOM 2741 N N . ASP B 1 121 ? -6.695 -2.936 -3.807 1 93.19 121 ASP B N 1
ATOM 2742 C CA . ASP B 1 121 ? -7.539 -3.027 -2.619 1 93.19 121 ASP B CA 1
ATOM 2743 C C . ASP B 1 121 ? -7.699 -4.477 -2.168 1 93.19 121 ASP B C 1
ATOM 2745 O O . ASP B 1 121 ? -8.18 -4.738 -1.063 1 93.19 121 ASP B O 1
ATOM 2749 N N . LEU B 1 122 ? -7.297 -5.434 -3.016 1 92.38 122 LEU B N 1
ATOM 2750 C CA . LEU B 1 122 ? -7.363 -6.84 -2.646 1 92.38 122 LEU B CA 1
ATOM 2751 C C . LEU B 1 122 ? -6.219 -7.211 -1.707 1 92.38 122 LEU B C 1
ATOM 2753 O O . LEU B 1 122 ? -5.051 -6.996 -2.033 1 92.38 122 LEU B O 1
ATOM 2757 N N . PRO B 1 123 ? -6.531 -7.789 -0.594 1 87.56 123 PRO B N 1
ATOM 2758 C CA . PRO B 1 123 ? -5.461 -8.188 0.324 1 87.56 123 PRO B CA 1
ATOM 2759 C C . PRO B 1 123 ? -4.617 -9.336 -0.215 1 87.56 123 PRO B C 1
ATOM 2761 O O . PRO B 1 123 ? -5.145 -10.242 -0.867 1 87.56 123 PRO B O 1
ATOM 2764 N N . VAL B 1 124 ? -3.367 -9.25 0.011 1 90.06 124 VAL B N 1
ATOM 2765 C CA . VAL B 1 124 ? -2.461 -10.359 -0.242 1 90.06 124 VAL B CA 1
ATOM 2766 C C . VAL B 1 124 ? -2.408 -11.273 0.983 1 90.06 124 VAL B C 1
ATOM 2768 O O . VAL B 1 124 ? -1.771 -10.938 1.985 1 90.06 124 VAL B O 1
ATOM 2771 N N . ARG B 1 125 ? -2.93 -12.438 0.88 1 88 125 ARG B N 1
ATOM 2772 C CA . ARG B 1 125 ? -3.121 -13.266 2.066 1 88 125 ARG B CA 1
ATOM 2773 C C . ARG B 1 125 ? -2.078 -14.383 2.131 1 88 125 ARG B C 1
ATOM 2775 O O . ARG B 1 125 ? -1.87 -14.984 3.186 1 88 125 ARG B O 1
ATOM 2782 N N . ARG B 1 126 ? -1.479 -14.633 0.992 1 87.88 126 ARG B N 1
ATOM 2783 C CA . ARG B 1 126 ? -0.52 -15.727 0.896 1 87.88 126 ARG B CA 1
ATOM 2784 C C . ARG B 1 126 ? 0.381 -15.562 -0.323 1 87.88 126 ARG B C 1
ATOM 2786 O O . ARG B 1 126 ? 0.183 -14.648 -1.128 1 87.88 126 ARG B O 1
ATOM 2793 N N . ALA B 1 127 ? 1.3 -16.406 -0.344 1 87.94 127 ALA B N 1
ATOM 2794 C CA . ALA B 1 127 ? 2.148 -16.453 -1.532 1 87.94 127 ALA B CA 1
ATOM 2795 C C . ALA B 1 127 ? 1.33 -16.797 -2.775 1 87.94 127 ALA B C 1
ATOM 2797 O O . ALA B 1 127 ? 0.296 -17.469 -2.684 1 87.94 127 ALA B O 1
ATOM 2798 N N . PRO B 1 128 ? 1.805 -16.312 -3.895 1 91.75 128 PRO B N 1
ATOM 2799 C CA . PRO B 1 128 ? 1.089 -16.609 -5.137 1 91.75 128 PRO B CA 1
ATOM 2800 C C . PRO B 1 128 ? 0.879 -18.094 -5.359 1 91.75 128 PRO B C 1
ATOM 2802 O O . PRO B 1 128 ? 1.767 -18.906 -5.059 1 91.75 128 PRO B O 1
ATOM 2805 N N . SER B 1 129 ? -0.321 -18.438 -5.883 1 92.94 129 SER B N 1
ATOM 2806 C CA . SER B 1 129 ? -0.618 -19.859 -6.121 1 92.94 129 SER B CA 1
ATOM 2807 C C . SER B 1 129 ? -1.392 -20.047 -7.422 1 92.94 129 SER B C 1
ATOM 2809 O O . SER B 1 129 ? -1.731 -21.172 -7.789 1 92.94 129 SER B O 1
ATOM 2811 N N . THR B 1 130 ? -1.658 -19 -8.109 1 96.12 130 THR B N 1
ATOM 2812 C CA . THR B 1 130 ? -2.443 -19.062 -9.336 1 96.12 130 THR B CA 1
ATOM 2813 C C . THR B 1 130 ? -1.553 -18.859 -10.562 1 96.12 130 THR B C 1
ATOM 2815 O O . THR B 1 130 ? -0.432 -18.344 -10.445 1 96.12 130 THR B O 1
ATOM 2818 N N . PRO B 1 131 ? -1.994 -19.219 -11.711 1 96.56 131 PRO B N 1
ATOM 2819 C CA . PRO B 1 131 ? -1.133 -19.266 -12.898 1 96.56 131 PRO B CA 1
ATOM 2820 C C . PRO B 1 131 ? -0.501 -17.922 -13.234 1 96.56 131 PRO B C 1
ATOM 2822 O O . PRO B 1 131 ? 0.719 -17.828 -13.383 1 96.56 131 PRO B O 1
ATOM 2825 N N . ASN B 1 132 ? -1.265 -16.875 -13.352 1 97.56 132 ASN B N 1
ATOM 2826 C CA . ASN B 1 132 ? -0.72 -15.578 -13.75 1 97.56 132 ASN B CA 1
ATOM 2827 C C . ASN B 1 132 ? 0.222 -15.016 -12.688 1 97.56 132 ASN B C 1
ATOM 2829 O O . ASN B 1 132 ? 1.302 -14.523 -13.008 1 97.56 132 ASN B O 1
ATOM 2833 N N . LEU B 1 133 ? -0.16 -15.094 -11.445 1 96.62 133 LEU B N 1
ATOM 2834 C CA . LEU B 1 133 ? 0.698 -14.578 -10.383 1 96.62 133 LEU B CA 1
ATOM 2835 C C . LEU B 1 133 ? 2.025 -15.328 -10.344 1 96.62 133 LEU B C 1
ATOM 2837 O O . LEU B 1 133 ? 3.084 -14.711 -10.18 1 96.62 133 LEU B O 1
ATOM 2841 N N . LEU B 1 134 ? 1.962 -16.609 -10.523 1 96.81 134 LEU B N 1
ATOM 2842 C CA . LEU B 1 134 ? 3.188 -17.406 -10.57 1 96.81 134 LEU B CA 1
ATOM 2843 C C . LEU B 1 134 ? 3.982 -17.094 -11.836 1 96.81 134 LEU B C 1
ATOM 2845 O O . LEU B 1 134 ? 5.215 -17.125 -11.828 1 96.81 134 LEU B O 1
ATOM 2849 N N . GLY B 1 135 ? 3.283 -16.844 -12.922 1 97.62 135 GLY B N 1
ATOM 2850 C CA . GLY B 1 135 ? 3.938 -16.406 -14.141 1 97.62 135 GLY B CA 1
ATOM 2851 C C . GLY B 1 135 ? 4.707 -15.109 -13.969 1 97.62 135 GLY B C 1
ATOM 2852 O O . GLY B 1 135 ? 5.793 -14.945 -14.531 1 97.62 135 GLY B O 1
ATOM 2853 N N . TRP B 1 136 ? 4.121 -14.219 -13.258 1 98.06 136 TRP B N 1
ATOM 2854 C CA . TRP B 1 136 ? 4.797 -12.961 -12.953 1 98.06 136 TRP B CA 1
ATOM 2855 C C . TRP B 1 136 ? 6.078 -13.211 -12.172 1 98.06 136 TRP B C 1
ATOM 2857 O O . TRP B 1 136 ? 7.113 -12.602 -12.445 1 98.06 136 TRP B O 1
ATOM 2867 N N . LEU B 1 137 ? 5.992 -14.07 -11.172 1 96.75 137 LEU B N 1
ATOM 2868 C CA . LEU B 1 137 ? 7.191 -14.391 -10.398 1 96.75 137 LEU B CA 1
ATOM 2869 C C . LEU B 1 137 ? 8.234 -15.07 -11.281 1 96.75 137 LEU B C 1
ATOM 2871 O O . LEU B 1 137 ? 9.422 -14.734 -11.219 1 96.75 137 LEU B O 1
ATOM 2875 N N . GLU B 1 138 ? 7.824 -16 -12.109 1 97 138 GLU B N 1
ATOM 2876 C CA . GLU B 1 138 ? 8.727 -16.672 -13.047 1 97 138 GLU B CA 1
ATOM 2877 C C . GLU B 1 138 ? 9.414 -15.648 -13.9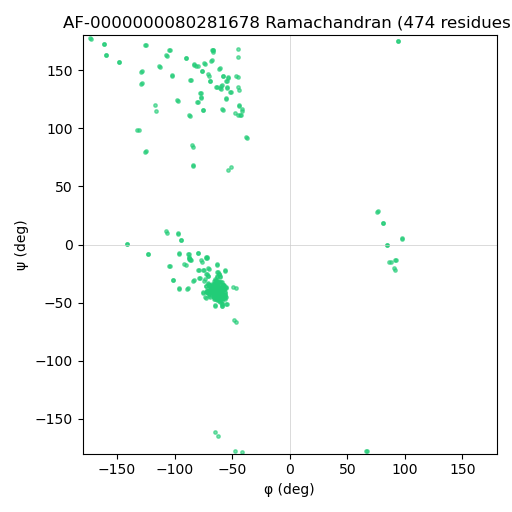53 1 97 138 GLU B C 1
ATOM 2879 O O . GLU B 1 138 ? 10.625 -15.742 -14.195 1 97 138 GLU B O 1
ATOM 2884 N N . ASN B 1 139 ? 8.617 -14.766 -14.445 1 97.62 139 ASN B N 1
ATOM 2885 C CA . ASN B 1 139 ? 9.133 -13.719 -15.32 1 97.62 139 ASN B CA 1
ATOM 2886 C C . ASN B 1 139 ? 10.203 -12.891 -14.633 1 97.62 139 ASN B C 1
ATOM 2888 O O . ASN B 1 139 ? 11.25 -12.609 -15.219 1 97.62 139 ASN B O 1
ATOM 2892 N N . PHE B 1 140 ? 9.969 -12.516 -13.414 1 97.81 140 PHE B N 1
ATOM 2893 C CA . PHE B 1 140 ? 10.922 -11.734 -12.641 1 97.81 140 PHE B CA 1
ATOM 2894 C C . PHE B 1 140 ? 12.211 -12.516 -12.422 1 97.81 140 PHE B C 1
ATOM 2896 O O . PHE B 1 140 ? 13.305 -11.984 -12.609 1 97.81 140 PHE B O 1
ATOM 2903 N N . LEU B 1 141 ? 12.086 -13.75 -12.016 1 96.25 141 LEU B N 1
ATOM 2904 C CA . LEU B 1 141 ? 13.234 -14.617 -11.789 1 96.25 141 LEU B CA 1
ATOM 2905 C C . LEU B 1 141 ? 14.047 -14.789 -13.07 1 96.25 141 LEU B C 1
ATOM 2907 O O . LEU B 1 141 ? 15.281 -14.75 -13.031 1 96.25 141 LEU B O 1
ATOM 2911 N N . ALA B 1 142 ? 13.383 -14.969 -14.133 1 96.44 142 ALA B N 1
ATOM 2912 C CA . ALA B 1 142 ? 14.055 -15.133 -15.422 1 96.44 142 ALA B CA 1
ATOM 2913 C C . ALA B 1 142 ? 14.812 -13.859 -15.805 1 96.44 142 ALA B C 1
ATOM 2915 O O . ALA B 1 142 ? 15.938 -13.938 -16.297 1 96.44 142 ALA B O 1
ATOM 2916 N N . GLY B 1 143 ? 14.18 -12.773 -15.602 1 97.06 143 GLY B N 1
ATOM 2917 C CA . GLY B 1 143 ? 14.805 -11.5 -15.922 1 97.06 143 GLY B CA 1
ATOM 2918 C C . GLY B 1 143 ? 16.062 -11.242 -15.125 1 97.06 143 GLY B C 1
ATOM 2919 O O . GLY B 1 143 ? 16.953 -10.516 -15.578 1 97.06 143 GLY B O 1
ATOM 2920 N N . MET B 1 144 ? 16.156 -11.859 -13.969 1 96.62 144 MET B N 1
ATOM 2921 C CA . MET B 1 144 ? 17.281 -11.625 -13.078 1 96.62 144 MET B CA 1
ATOM 2922 C C . MET B 1 144 ? 18.219 -12.828 -13.055 1 96.62 144 MET B C 1
ATOM 2924 O O . MET B 1 144 ? 19.109 -12.914 -12.203 1 96.62 144 MET B O 1
ATOM 2928 N N . ALA B 1 145 ? 18.062 -13.734 -13.93 1 93.75 145 ALA B N 1
ATOM 2929 C CA . ALA B 1 145 ? 18.75 -15.023 -13.898 1 93.75 145 ALA B CA 1
ATOM 2930 C C . ALA B 1 145 ? 20.266 -14.836 -13.945 1 93.75 145 ALA B C 1
ATOM 2932 O O . ALA B 1 145 ? 21 -15.578 -13.305 1 93.75 145 ALA B O 1
ATOM 2933 N N . ASP B 1 146 ? 20.719 -13.844 -14.594 1 93.12 146 ASP B N 1
ATOM 2934 C CA . ASP B 1 146 ? 22.156 -13.672 -14.789 1 93.12 146 ASP B CA 1
ATOM 2935 C C . ASP B 1 146 ? 22.734 -12.703 -13.758 1 93.12 146 ASP B C 1
ATOM 2937 O O . ASP B 1 146 ? 23.906 -12.305 -13.859 1 93.12 146 ASP B O 1
ATOM 2941 N N . SER B 1 147 ? 21.953 -12.352 -12.789 1 94.75 147 SER B N 1
ATOM 2942 C CA . SER B 1 147 ? 22.375 -11.359 -11.797 1 94.75 147 SER B CA 1
ATOM 2943 C C . SER B 1 147 ? 23.375 -11.961 -10.812 1 94.75 147 SER B C 1
ATOM 2945 O O . SER B 1 147 ? 24.062 -11.227 -10.109 1 94.75 147 SER B O 1
ATOM 2947 N N . GLY B 1 148 ? 23.391 -13.297 -10.664 1 94.81 148 GLY B N 1
ATOM 2948 C CA . GLY B 1 148 ? 24.25 -13.953 -9.68 1 94.81 148 GLY B CA 1
ATOM 2949 C C . GLY B 1 148 ? 23.625 -14 -8.297 1 94.81 148 GLY B C 1
ATOM 2950 O O . GLY B 1 148 ? 24.188 -14.602 -7.383 1 94.81 148 GLY B O 1
ATOM 2951 N N . LEU B 1 149 ? 22.453 -13.477 -8.148 1 95.81 149 LEU B N 1
ATOM 2952 C CA . LEU B 1 149 ? 21.781 -13.492 -6.852 1 95.81 149 LEU B CA 1
ATOM 2953 C C . LEU B 1 149 ? 21.109 -14.836 -6.598 1 95.81 149 LEU B C 1
ATOM 2955 O O . LEU B 1 149 ? 20.766 -15.555 -7.543 1 95.81 149 LEU B O 1
ATOM 2959 N N . SER B 1 150 ? 20.953 -15.18 -5.297 1 92.88 150 SER B N 1
ATOM 2960 C CA . SER B 1 150 ? 20.203 -16.375 -4.938 1 92.88 150 SER B CA 1
ATOM 2961 C C . SER B 1 150 ? 18.719 -16.219 -5.273 1 92.88 150 SER B C 1
ATOM 2963 O O . SER B 1 150 ? 18.219 -15.102 -5.398 1 92.88 150 SER B O 1
ATOM 2965 N N . ALA B 1 151 ? 18.016 -17.312 -5.414 1 90.69 151 ALA B N 1
ATOM 2966 C CA . ALA B 1 151 ? 16.578 -17.281 -5.656 1 90.69 151 ALA B CA 1
ATOM 2967 C C . ALA B 1 151 ? 15.852 -16.547 -4.543 1 90.69 151 ALA B C 1
ATOM 2969 O O . ALA B 1 151 ? 14.867 -15.844 -4.793 1 90.69 151 ALA B O 1
ATOM 2970 N N . GLN B 1 152 ? 16.344 -16.688 -3.381 1 89.38 152 GLN B N 1
ATOM 2971 C CA . GLN B 1 152 ? 15.758 -16 -2.236 1 89.38 152 GLN B CA 1
ATOM 2972 C C . GLN B 1 152 ? 15.914 -14.492 -2.365 1 89.38 152 GLN B C 1
ATOM 2974 O O . GLN B 1 152 ? 14.961 -13.742 -2.129 1 89.38 152 GLN B O 1
ATOM 2979 N N . ASP B 1 153 ? 17.094 -14.086 -2.738 1 94.56 153 ASP B N 1
ATOM 2980 C CA . ASP B 1 153 ? 17.344 -12.656 -2.91 1 94.56 153 ASP B CA 1
ATOM 2981 C C . ASP B 1 153 ? 16.5 -12.086 -4.051 1 94.56 153 ASP B C 1
ATOM 2983 O O . ASP B 1 153 ? 15.945 -11 -3.932 1 94.56 153 ASP B O 1
ATOM 2987 N N . VAL B 1 154 ? 16.422 -12.859 -5.141 1 96.44 154 VAL B N 1
ATOM 2988 C CA . VAL B 1 154 ? 15.641 -12.391 -6.285 1 96.44 154 VAL B CA 1
ATOM 2989 C C . VAL B 1 154 ? 14.164 -12.328 -5.91 1 96.44 154 VAL B C 1
ATOM 2991 O O . VAL B 1 154 ? 13.469 -11.375 -6.277 1 96.44 154 VAL B O 1
ATOM 2994 N N . THR B 1 155 ? 13.656 -13.289 -5.16 1 94.06 155 THR B N 1
ATOM 2995 C CA . THR B 1 155 ? 12.281 -13.258 -4.68 1 94.06 155 THR B CA 1
ATOM 2996 C C . THR B 1 155 ? 12.047 -12.047 -3.779 1 94.06 155 THR B C 1
ATOM 2998 O O . THR B 1 155 ? 11.008 -11.391 -3.871 1 94.06 155 THR B O 1
ATOM 3001 N N . GLY B 1 156 ? 13.016 -11.758 -2.916 1 95.12 156 GLY B N 1
ATOM 3002 C CA . GLY B 1 156 ? 12.93 -10.555 -2.105 1 95.12 156 GLY B CA 1
ATOM 3003 C C . GLY B 1 156 ? 12.852 -9.289 -2.932 1 95.12 156 GLY B C 1
ATOM 3004 O O . GLY B 1 156 ? 12.094 -8.375 -2.602 1 95.12 156 GLY B O 1
ATOM 3005 N N . CYS B 1 157 ? 13.625 -9.242 -4.016 1 97.94 157 CYS B N 1
ATOM 3006 C CA . CYS B 1 157 ? 13.562 -8.102 -4.93 1 97.94 157 CYS B CA 1
ATOM 3007 C C . CYS B 1 157 ? 12.188 -7.992 -5.578 1 97.94 157 CYS B C 1
ATOM 3009 O O . CYS B 1 157 ? 11.656 -6.895 -5.734 1 97.94 157 CYS B O 1
ATOM 3011 N N . ALA B 1 158 ? 11.617 -9.125 -5.934 1 97.12 158 ALA B N 1
ATOM 3012 C CA . ALA B 1 158 ? 10.289 -9.125 -6.543 1 97.12 158 ALA B CA 1
ATOM 3013 C C . ALA B 1 158 ? 9.242 -8.57 -5.578 1 97.12 158 ALA B C 1
ATOM 3015 O O . ALA B 1 158 ? 8.391 -7.777 -5.977 1 97.12 158 ALA B O 1
ATOM 3016 N N . VAL B 1 159 ? 9.297 -8.969 -4.324 1 95.81 159 VAL B N 1
ATOM 3017 C CA . VAL B 1 159 ? 8.383 -8.492 -3.295 1 95.81 159 VAL B CA 1
ATOM 3018 C C . VAL B 1 159 ? 8.531 -6.984 -3.129 1 95.81 159 VAL B C 1
ATOM 3020 O O . VAL B 1 159 ? 7.531 -6.262 -3.049 1 95.81 159 VAL B O 1
ATOM 3023 N N . LEU B 1 160 ? 9.75 -6.539 -3.092 1 97.75 160 LEU B N 1
ATOM 3024 C CA . LEU B 1 160 ? 10.039 -5.117 -2.939 1 97.75 160 LEU B CA 1
ATOM 3025 C C . LEU B 1 160 ? 9.461 -4.316 -4.102 1 97.75 160 LEU B C 1
ATOM 3027 O O . LEU B 1 160 ? 8.773 -3.314 -3.887 1 97.75 160 LEU B O 1
ATOM 3031 N N . VAL B 1 161 ? 9.695 -4.754 -5.336 1 98.62 161 VAL B N 1
ATOM 3032 C CA . VAL B 1 161 ? 9.219 -4.039 -6.516 1 98.62 161 VAL B CA 1
ATOM 3033 C C . VAL B 1 161 ? 7.695 -4.09 -6.574 1 98.62 161 VAL B C 1
ATOM 3035 O O . VAL B 1 161 ? 7.047 -3.088 -6.883 1 98.62 161 VAL B O 1
ATOM 3038 N N . ASP B 1 162 ? 7.156 -5.234 -6.254 1 97.62 162 ASP B N 1
ATOM 3039 C CA . ASP B 1 162 ? 5.703 -5.371 -6.211 1 97.62 162 ASP B CA 1
ATOM 3040 C C . ASP B 1 162 ? 5.09 -4.402 -5.203 1 97.62 162 ASP B C 1
ATOM 3042 O O . ASP B 1 162 ? 4.102 -3.73 -5.504 1 97.62 162 ASP B O 1
ATOM 3046 N N . GLY B 1 163 ? 5.668 -4.383 -4.016 1 97.38 163 GLY B N 1
ATOM 3047 C CA . GLY B 1 163 ? 5.203 -3.453 -3 1 97.38 163 GLY B CA 1
ATOM 3048 C C . GLY B 1 163 ? 5.258 -2.004 -3.445 1 97.38 163 GLY B C 1
ATOM 3049 O O . GLY B 1 163 ? 4.324 -1.237 -3.197 1 97.38 163 GLY B O 1
ATOM 3050 N N . TRP B 1 164 ? 6.336 -1.663 -4.062 1 97.81 164 TRP B N 1
ATOM 3051 C CA . TRP B 1 164 ? 6.469 -0.308 -4.586 1 97.81 164 TRP B CA 1
ATOM 3052 C C . TRP B 1 164 ? 5.379 -0.006 -5.609 1 97.81 164 TRP B C 1
ATOM 3054 O O . TRP B 1 164 ? 4.777 1.07 -5.586 1 97.81 164 TRP B O 1
ATOM 3064 N N . VAL B 1 165 ? 5.129 -0.913 -6.531 1 98.19 165 VAL B N 1
ATOM 3065 C CA . VAL B 1 165 ? 4.109 -0.718 -7.555 1 98.19 165 VAL B CA 1
ATOM 3066 C C . VAL B 1 165 ? 2.752 -0.476 -6.898 1 98.19 165 VAL B C 1
ATOM 3068 O O . VAL B 1 165 ? 2.033 0.458 -7.266 1 98.19 165 VAL B O 1
ATOM 3071 N N . ARG B 1 166 ? 2.445 -1.276 -5.945 1 96.75 166 ARG B N 1
ATOM 3072 C CA . ARG B 1 166 ? 1.147 -1.164 -5.289 1 96.75 166 ARG B CA 1
ATOM 3073 C C . ARG B 1 166 ? 1.023 0.161 -4.547 1 96.75 166 ARG B C 1
ATOM 3075 O O . ARG B 1 166 ? -0.008 0.831 -4.629 1 96.75 166 ARG B O 1
ATOM 3082 N N . SER B 1 167 ? 2.053 0.537 -3.846 1 96 167 SER B N 1
ATOM 3083 C CA . SER B 1 167 ? 2.027 1.808 -3.129 1 96 167 SER B CA 1
ATOM 3084 C C . SER B 1 167 ? 1.951 2.986 -4.094 1 96 167 SER B C 1
ATOM 3086 O O . SER B 1 167 ? 1.215 3.945 -3.854 1 96 167 SER B O 1
ATOM 3088 N N . THR B 1 168 ? 2.682 2.941 -5.164 1 96.12 168 THR B N 1
ATOM 3089 C CA . THR B 1 168 ? 2.676 3.996 -6.172 1 96.12 168 THR B CA 1
ATOM 3090 C C . THR B 1 168 ? 1.311 4.09 -6.848 1 96.12 168 THR B C 1
ATOM 3092 O O . THR B 1 168 ? 0.788 5.188 -7.055 1 96.12 168 THR B O 1
ATOM 3095 N N . ALA B 1 169 ? 0.756 2.959 -7.172 1 95.88 169 ALA B N 1
ATOM 3096 C CA . ALA B 1 169 ? -0.574 2.934 -7.777 1 95.88 169 ALA B CA 1
ATOM 3097 C C . ALA B 1 169 ? -1.607 3.576 -6.855 1 95.88 169 ALA B C 1
ATOM 3099 O O . ALA B 1 169 ? -2.494 4.297 -7.312 1 95.88 169 ALA B O 1
ATOM 3100 N N . SER B 1 170 ? -1.486 3.258 -5.613 1 94.81 170 SER B N 1
ATOM 3101 C CA . SER B 1 170 ? -2.396 3.844 -4.633 1 94.81 170 SER B CA 1
ATOM 3102 C C . SER B 1 170 ? -2.281 5.363 -4.613 1 94.81 170 SER B C 1
ATOM 3104 O O . SER B 1 170 ? -3.293 6.066 -4.602 1 94.81 170 SER B O 1
ATOM 3106 N N . LEU B 1 171 ? -1.082 5.902 -4.602 1 92.94 171 LEU B N 1
ATOM 3107 C CA . LEU B 1 171 ? -0.865 7.344 -4.602 1 92.94 171 LEU B CA 1
ATOM 3108 C C . LEU B 1 171 ? -1.395 7.973 -5.887 1 92.94 171 LEU B C 1
ATOM 3110 O O . LEU B 1 171 ? -2.062 9.008 -5.848 1 92.94 171 LEU B O 1
ATOM 3114 N N . LEU B 1 172 ? -1.126 7.348 -6.977 1 91.56 172 LEU B N 1
ATOM 3115 C CA . LEU B 1 172 ? -1.583 7.863 -8.266 1 91.56 172 LEU B CA 1
ATOM 3116 C C . LEU B 1 172 ? -3.105 7.906 -8.32 1 91.56 172 LEU B C 1
ATOM 3118 O O . LEU B 1 172 ? -3.684 8.812 -8.93 1 91.56 172 LEU B O 1
ATOM 3122 N N . ARG B 1 173 ? -3.674 6.98 -7.695 1 89.88 173 ARG B N 1
ATOM 3123 C CA . ARG B 1 173 ? -5.129 6.895 -7.664 1 89.88 173 ARG B CA 1
ATOM 3124 C C . ARG B 1 173 ? -5.719 7.941 -6.723 1 89.88 173 ARG B C 1
ATOM 3126 O O . ARG B 1 173 ? -6.73 8.57 -7.043 1 89.88 173 ARG B O 1
ATOM 3133 N N . ASP B 1 174 ? -5.109 8.125 -5.594 1 89.56 174 ASP B N 1
ATOM 3134 C CA . ASP B 1 174 ? -5.797 8.781 -4.484 1 89.56 174 ASP B CA 1
ATOM 3135 C C . ASP B 1 174 ? -5.359 10.242 -4.352 1 89.56 174 ASP B C 1
ATOM 3137 O O . ASP B 1 174 ? -6.113 11.078 -3.854 1 89.56 174 ASP B O 1
ATOM 3141 N N . VAL B 1 175 ? -4.137 10.523 -4.711 1 87.19 175 VAL B N 1
ATOM 3142 C CA . VAL B 1 175 ? -3.639 11.883 -4.562 1 87.19 175 VAL B CA 1
ATOM 3143 C C . VAL B 1 175 ? -4.141 12.75 -5.723 1 87.19 175 VAL B C 1
ATOM 3145 O O . VAL B 1 175 ? -3.908 12.422 -6.891 1 87.19 175 VAL B O 1
ATOM 3148 N N . ASN B 1 176 ? -4.797 13.75 -5.34 1 79.69 176 ASN B N 1
ATOM 3149 C CA . ASN B 1 176 ? -5.328 14.672 -6.336 1 79.69 176 ASN B CA 1
ATOM 3150 C C . ASN B 1 176 ? -4.645 16.031 -6.254 1 79.69 176 ASN B C 1
ATOM 3152 O O . ASN B 1 176 ? -4.145 16.422 -5.199 1 79.69 176 ASN B O 1
ATOM 3156 N N . ALA B 1 177 ? -4.676 16.656 -7.473 1 76.19 177 ALA B N 1
ATOM 3157 C CA . ALA B 1 177 ? -4.25 18.047 -7.48 1 76.19 177 ALA B CA 1
ATOM 3158 C C . ALA B 1 177 ? -5.191 18.922 -6.645 1 76.19 177 ALA B C 1
ATOM 3160 O O . ALA B 1 177 ? -6.406 18.703 -6.652 1 76.19 177 ALA B O 1
ATOM 3161 N N . SER B 1 178 ? -4.543 19.734 -5.895 1 82 178 SER B N 1
ATOM 3162 C CA . SER B 1 178 ? -5.332 20.703 -5.129 1 82 178 SER B CA 1
ATOM 3163 C C . SER B 1 178 ? -5.621 21.953 -5.949 1 82 178 SER B C 1
ATOM 3165 O O . SER B 1 178 ? -4.766 22.422 -6.703 1 82 178 SER B O 1
ATOM 3167 N N . PRO B 1 179 ? -6.809 22.453 -5.773 1 84.25 179 PRO B N 1
ATOM 3168 C CA . PRO B 1 179 ? -7.078 23.734 -6.434 1 84.25 179 PRO B CA 1
ATOM 3169 C C . PRO B 1 179 ? -6.113 24.828 -6.004 1 84.25 179 PRO B C 1
ATOM 3171 O O . PRO B 1 179 ? -5.711 24.891 -4.836 1 84.25 179 PRO B O 1
ATOM 3174 N N . PRO B 1 180 ? -5.84 25.656 -7.012 1 83.69 180 PRO B N 1
ATOM 3175 C CA . PRO B 1 180 ? -4.844 26.688 -6.727 1 83.69 180 PRO B CA 1
ATOM 3176 C C . PRO B 1 180 ? -5.211 27.531 -5.512 1 83.69 180 PRO B C 1
ATOM 3178 O O . PRO B 1 180 ? -4.336 27.922 -4.73 1 83.69 180 PRO B O 1
ATOM 3181 N N . ASP B 1 181 ? -6.434 27.812 -5.355 1 86.31 181 ASP B N 1
ATOM 3182 C CA . ASP B 1 181 ? -6.855 28.625 -4.219 1 86.31 181 ASP B CA 1
ATOM 3183 C C . ASP B 1 181 ? -6.637 27.875 -2.902 1 86.31 181 ASP B C 1
ATOM 3185 O O . ASP B 1 181 ? -6.285 28.5 -1.892 1 86.31 181 ASP B O 1
ATOM 3189 N N . GLN B 1 182 ? -6.84 26.641 -2.926 1 87.5 182 GLN B N 1
ATOM 3190 C CA . GLN B 1 182 ? -6.598 25.828 -1.734 1 87.5 182 GLN B CA 1
ATOM 3191 C C . GLN B 1 182 ? -5.105 25.766 -1.413 1 87.5 182 GLN B C 1
ATOM 3193 O O . GLN B 1 182 ? -4.715 25.828 -0.247 1 87.5 182 GLN B O 1
ATOM 3198 N N . VAL B 1 183 ? -4.348 25.641 -2.457 1 85.69 183 VAL B N 1
ATOM 3199 C CA . VAL B 1 183 ? -2.9 25.578 -2.291 1 85.69 183 VAL B CA 1
ATOM 3200 C C . VAL B 1 183 ? -2.398 26.875 -1.657 1 85.69 183 VAL B C 1
ATOM 3202 O O . VAL B 1 183 ? -1.601 26.844 -0.717 1 85.69 183 VAL B O 1
ATOM 3205 N N . ARG B 1 184 ? -2.846 27.938 -2.107 1 85.31 184 ARG B N 1
ATOM 3206 C CA . ARG B 1 184 ? -2.451 29.25 -1.585 1 85.31 184 ARG B CA 1
ATOM 3207 C C . ARG B 1 184 ? -2.881 29.406 -0.131 1 85.31 184 ARG B C 1
ATOM 3209 O O . ARG B 1 184 ? -2.104 29.875 0.704 1 85.31 184 ARG B O 1
ATOM 3216 N N . ALA B 1 185 ? -4.07 29.031 0.106 1 88.44 185 ALA B N 1
ATOM 3217 C CA . ALA B 1 185 ? -4.59 29.141 1.466 1 88.44 185 ALA B CA 1
ATOM 3218 C C . ALA B 1 185 ? -3.789 28.266 2.432 1 88.44 185 ALA B C 1
ATOM 3220 O O . ALA B 1 185 ? -3.484 28.688 3.549 1 88.44 185 ALA B O 1
ATOM 3221 N N . LEU B 1 186 ? -3.531 27.125 1.971 1 89.75 186 LEU B N 1
ATOM 3222 C CA . LEU B 1 186 ? -2.775 26.203 2.801 1 89.75 186 LEU B CA 1
ATOM 3223 C C . LEU B 1 186 ? -1.371 26.734 3.07 1 89.75 186 LEU B C 1
ATOM 3225 O O . LEU B 1 186 ? -0.894 26.688 4.207 1 89.75 186 LEU B O 1
ATOM 3229 N N . SER B 1 187 ? -0.762 27.219 2.049 1 88.06 187 SER B N 1
ATOM 3230 C CA . SER B 1 187 ? 0.577 27.781 2.197 1 88.06 187 SER B CA 1
ATOM 3231 C C . SER B 1 187 ? 0.583 28.953 3.186 1 88.06 187 SER B C 1
ATOM 3233 O O . SER B 1 187 ? 1.462 29.031 4.047 1 88.06 187 SER B O 1
ATOM 3235 N N . ALA B 1 188 ? -0.357 29.781 3.035 1 88.88 188 ALA B N 1
ATOM 3236 C CA . ALA B 1 188 ? -0.469 30.938 3.922 1 88.88 188 ALA B CA 1
ATOM 3237 C C . ALA B 1 188 ? -0.738 30.5 5.359 1 88.88 188 ALA B C 1
ATOM 3239 O O . ALA B 1 188 ? -0.225 31.109 6.305 1 88.88 188 ALA B O 1
ATOM 3240 N N . PHE B 1 189 ? -1.484 29.516 5.484 1 91.94 189 PHE B N 1
ATOM 3241 C CA . PHE B 1 189 ? -1.854 28.984 6.793 1 91.94 189 PHE B CA 1
ATOM 3242 C C . PHE B 1 189 ? -0.664 28.312 7.461 1 91.94 189 PHE B C 1
ATOM 3244 O O . PHE B 1 189 ? -0.414 28.516 8.648 1 91.94 189 PHE B O 1
ATOM 3251 N N . LEU B 1 190 ? 0.122 27.578 6.734 1 93.19 190 LEU B N 1
ATOM 3252 C CA . LEU B 1 190 ? 1.18 26.734 7.281 1 93.19 190 LEU B CA 1
ATOM 3253 C C . LEU B 1 190 ? 2.445 27.547 7.531 1 93.19 190 LEU B C 1
ATOM 3255 O O . LEU B 1 190 ? 3.207 27.25 8.453 1 93.19 190 LEU B O 1
ATOM 3259 N N . GLY B 1 191 ? 2.688 28.562 6.77 1 91 191 GLY B N 1
ATOM 3260 C CA . GLY B 1 191 ? 3.924 29.312 6.84 1 91 191 GLY B CA 1
ATOM 3261 C C . GLY B 1 191 ? 4.312 29.703 8.258 1 91 191 GLY B C 1
ATOM 3262 O O . GLY B 1 191 ? 5.312 29.203 8.781 1 91 191 GLY B O 1
ATOM 3263 N N . PRO B 1 192 ? 3.504 30.531 8.883 1 92.56 192 PRO B N 1
ATOM 3264 C CA . PRO B 1 192 ? 3.842 30.984 10.234 1 92.56 192 PRO B CA 1
ATOM 3265 C C . PRO B 1 192 ? 3.865 29.844 11.242 1 92.56 192 PRO B C 1
ATOM 3267 O O . PRO B 1 192 ? 4.641 29.891 12.203 1 92.56 192 PRO B O 1
ATOM 3270 N N . ARG B 1 193 ? 3.125 28.875 11.141 1 94.44 193 ARG B N 1
ATOM 3271 C CA . ARG B 1 193 ? 3.029 27.75 12.062 1 94.44 193 ARG B CA 1
ATOM 3272 C C . ARG B 1 193 ? 4.262 26.859 11.969 1 94.44 193 ARG B C 1
ATOM 3274 O O . ARG B 1 193 ? 4.758 26.375 12.984 1 94.44 193 ARG B O 1
ATOM 3281 N N . LEU B 1 194 ? 4.699 26.656 10.742 1 94.75 194 LEU B N 1
ATOM 3282 C CA . LEU B 1 194 ? 5.926 25.891 10.555 1 94.75 194 LEU B CA 1
ATOM 3283 C C . LEU B 1 194 ? 7.121 26.625 11.148 1 94.75 194 LEU B C 1
ATOM 3285 O O . LEU B 1 194 ? 7.98 26.016 11.781 1 94.75 194 LEU B O 1
ATOM 3289 N N . GLU B 1 195 ? 7.18 27.891 10.938 1 93.06 195 GLU B N 1
ATOM 3290 C CA . GLU B 1 195 ? 8.234 28.703 11.539 1 93.06 195 GLU B CA 1
ATOM 3291 C C . GLU B 1 195 ? 8.203 28.609 13.062 1 93.06 195 GLU B C 1
ATOM 3293 O O . GLU B 1 195 ? 9.242 28.453 13.703 1 93.06 195 GLU B O 1
ATOM 3298 N N . GLY B 1 196 ? 7.062 28.719 13.586 1 94.75 196 GLY B N 1
ATOM 3299 C CA . GLY B 1 196 ? 6.902 28.656 15.031 1 94.75 196 GLY B CA 1
ATOM 3300 C C . GLY B 1 196 ? 7.363 27.328 15.617 1 94.75 196 GLY B C 1
ATOM 3301 O O . GLY B 1 196 ? 7.828 27.281 16.766 1 94.75 196 GLY B O 1
ATOM 3302 N N . ARG B 1 197 ? 7.332 26.266 14.875 1 94.81 197 ARG B N 1
ATOM 3303 C CA . ARG B 1 197 ? 7.695 24.938 15.352 1 94.81 197 ARG B CA 1
ATOM 3304 C C . ARG B 1 197 ? 9.148 24.609 15.008 1 94.81 197 ARG B C 1
ATOM 3306 O O . ARG B 1 197 ? 9.648 23.547 15.367 1 94.81 197 ARG B O 1
ATOM 3313 N N . GLY B 1 198 ? 9.711 25.484 14.234 1 94.44 198 GLY B N 1
ATOM 3314 C CA . GLY B 1 198 ? 11.086 25.25 13.828 1 94.44 198 GLY B CA 1
ATOM 3315 C C . GLY B 1 198 ? 11.211 24.281 12.664 1 94.44 198 GLY B C 1
ATOM 3316 O O . GLY B 1 198 ? 12.25 23.641 12.5 1 94.44 198 GLY B O 1
ATOM 3317 N N . TYR B 1 199 ? 10.117 24.094 11.953 1 95.19 199 TYR B N 1
ATOM 3318 C CA . TYR B 1 199 ? 10.133 23.219 10.781 1 95.19 199 TYR B CA 1
ATOM 3319 C C . TYR B 1 199 ? 10.625 23.969 9.555 1 95.19 199 TYR B C 1
ATOM 3321 O O . TYR B 1 199 ? 9.875 24.156 8.586 1 95.19 199 TYR B O 1
ATOM 3329 N N . ALA B 1 200 ? 11.883 24.328 9.562 1 93.94 200 ALA B N 1
ATOM 3330 C CA . ALA B 1 200 ? 12.445 25.203 8.539 1 93.94 200 ALA B CA 1
ATOM 3331 C C . ALA B 1 200 ? 12.602 24.469 7.215 1 93.94 200 ALA B C 1
ATOM 3333 O O . ALA B 1 200 ? 12.422 25.047 6.145 1 93.94 200 ALA B O 1
ATOM 3334 N N . ARG B 1 201 ? 12.93 23.234 7.262 1 93.62 201 ARG B N 1
ATOM 3335 C CA . ARG B 1 201 ? 13.195 22.484 6.035 1 93.62 201 ARG B CA 1
ATOM 3336 C C . ARG B 1 201 ? 11.898 22.203 5.277 1 93.62 201 ARG B C 1
ATOM 3338 O O . ARG B 1 201 ? 11.836 22.391 4.059 1 93.62 201 ARG B O 1
ATOM 3345 N N . VAL B 1 202 ? 10.883 21.75 6 1 93.75 202 VAL B N 1
ATOM 3346 C CA . VAL B 1 202 ? 9.602 21.484 5.352 1 93.75 202 VAL B CA 1
ATOM 3347 C C . VAL B 1 202 ? 9 22.797 4.844 1 93.75 202 VAL B C 1
ATOM 3349 O O . VAL B 1 202 ? 8.359 22.828 3.791 1 93.75 202 VAL B O 1
ATOM 3352 N N . ALA B 1 203 ? 9.203 23.891 5.594 1 92.69 203 ALA B N 1
ATOM 3353 C CA . ALA B 1 203 ? 8.734 25.203 5.148 1 92.69 203 ALA B CA 1
ATOM 3354 C C . ALA B 1 203 ? 9.32 25.562 3.785 1 92.69 203 ALA B C 1
ATOM 3356 O O . ALA B 1 203 ? 8.625 26.109 2.928 1 92.69 203 ALA B O 1
ATOM 3357 N N . ALA B 1 204 ? 10.516 25.234 3.611 1 88.81 204 ALA B N 1
ATOM 3358 C CA . ALA B 1 204 ? 11.188 25.516 2.346 1 88.81 204 ALA B CA 1
ATOM 3359 C C . ALA B 1 204 ? 10.594 24.688 1.214 1 88.81 204 ALA B C 1
ATOM 3361 O O . ALA B 1 204 ? 10.469 25.156 0.083 1 88.81 204 ALA B O 1
ATOM 3362 N N . VAL B 1 205 ? 10.234 23.469 1.53 1 88.19 205 VAL B N 1
ATOM 3363 C CA . VAL B 1 205 ? 9.664 22.547 0.541 1 88.19 205 VAL B CA 1
ATOM 3364 C C . VAL B 1 205 ? 8.273 23.031 0.139 1 88.19 205 VAL B C 1
ATOM 3366 O O . VAL B 1 205 ? 7.934 23.047 -1.047 1 88.19 205 VAL B O 1
ATOM 3369 N N . ILE B 1 206 ? 7.508 23.406 1.113 1 83.69 206 ILE B N 1
ATOM 3370 C CA . ILE B 1 206 ? 6.113 23.766 0.871 1 83.69 206 ILE B CA 1
ATOM 3371 C C . ILE B 1 206 ? 6.051 25.094 0.133 1 83.69 206 ILE B C 1
ATOM 3373 O O . ILE B 1 206 ? 5.102 25.359 -0.608 1 83.69 206 ILE B O 1
ATOM 3377 N N . SER B 1 207 ? 7.07 26.016 0.458 1 75.25 207 SER B N 1
ATOM 3378 C CA . SER B 1 207 ? 7.105 27.328 -0.173 1 75.25 207 SER B CA 1
ATOM 3379 C C . SER B 1 207 ? 7.578 27.234 -1.619 1 75.25 207 SER B C 1
ATOM 3381 O O . SER B 1 207 ? 7.398 28.172 -2.398 1 75.25 207 SER B O 1
ATOM 3383 N N . GLY B 1 208 ? 8.438 26.234 -1.822 1 66.06 208 GLY B N 1
ATOM 3384 C CA . GLY B 1 208 ? 8.922 26.078 -3.186 1 66.06 208 GLY B CA 1
ATOM 3385 C C . GLY B 1 208 ? 7.824 25.75 -4.18 1 66.06 208 GLY B C 1
ATOM 3386 O O . GLY B 1 208 ? 6.641 25.875 -3.863 1 66.06 208 GLY B O 1
ATOM 3387 N N . GLU B 1 209 ? 8.32 25.312 -5.301 1 58.66 209 GLU B N 1
ATOM 3388 C CA . GLU B 1 209 ? 7.387 24.953 -6.359 1 58.66 209 GLU B CA 1
ATOM 3389 C C . GLU B 1 209 ? 6.223 24.125 -5.812 1 58.66 209 GLU B C 1
ATOM 3391 O O . GLU B 1 209 ? 6.27 23.656 -4.676 1 58.66 209 GLU B O 1
ATOM 3396 N N . ALA B 1 210 ? 5.086 23.891 -6.645 1 58 210 ALA B N 1
ATOM 3397 C CA . ALA B 1 210 ? 3.674 23.594 -6.434 1 58 210 ALA B CA 1
ATOM 3398 C C . ALA B 1 210 ? 3.502 22.375 -5.531 1 58 210 ALA B C 1
ATOM 3400 O O . ALA B 1 210 ? 3.295 21.25 -6.016 1 58 210 ALA B O 1
ATOM 3401 N N . TYR B 1 211 ? 3.99 22.609 -4.297 1 60.34 211 TYR B N 1
ATOM 3402 C CA . TYR B 1 211 ? 3.633 21.609 -3.303 1 60.34 211 TYR B CA 1
ATOM 3403 C C . TYR B 1 211 ? 2.143 21.297 -3.354 1 60.34 211 TYR B C 1
ATOM 3405 O O . TYR B 1 211 ? 1.309 22.172 -3.129 1 60.34 211 TYR B O 1
ATOM 3413 N N . GLY B 1 212 ? 1.927 20.234 -3.711 1 62.12 212 GLY B N 1
ATOM 3414 C CA . GLY B 1 212 ? 0.53 19.828 -3.76 1 62.12 212 GLY B CA 1
ATOM 3415 C C . GLY B 1 212 ? -0.153 20.203 -5.062 1 62.12 212 GLY B C 1
ATOM 3416 O O . GLY B 1 212 ? -1.259 19.734 -5.344 1 62.12 212 GLY B O 1
ATOM 3417 N N . GLU B 1 213 ? 0.577 21.125 -5.762 1 66.31 213 GLU B N 1
ATOM 3418 C CA . GLU B 1 213 ? -0.089 21.625 -6.961 1 66.31 213 GLU B CA 1
ATOM 3419 C C . GLU B 1 213 ? -0.218 20.531 -8.016 1 66.31 213 GLU B C 1
ATOM 3421 O O . GLU B 1 213 ? -1.184 20.5 -8.781 1 66.31 213 GLU B O 1
ATOM 3426 N N . GLU B 1 214 ? 0.777 19.75 -7.969 1 70.81 214 GLU B N 1
ATOM 3427 C CA . GLU B 1 214 ? 0.717 18.641 -8.93 1 70.81 214 GLU B CA 1
ATOM 3428 C C . GLU B 1 214 ? 0.67 17.297 -8.219 1 70.81 214 GLU B C 1
ATOM 3430 O O . GLU B 1 214 ? 1.264 17.125 -7.152 1 70.81 214 GLU B O 1
ATOM 3435 N N . GLY B 1 215 ? -0.442 16.562 -8.484 1 73.81 215 GLY B N 1
ATOM 3436 C CA . GLY B 1 215 ? -0.442 15.195 -8.008 1 73.81 215 GLY B CA 1
ATOM 3437 C C . GLY B 1 215 ? 0.839 14.445 -8.336 1 73.81 215 GLY B C 1
ATOM 3438 O O . GLY B 1 215 ? 1.883 15.062 -8.555 1 73.81 215 GLY B O 1
ATOM 3439 N N . MET B 1 216 ? 0.986 13.328 -8.055 1 79.25 216 MET B N 1
ATOM 3440 C CA . MET B 1 216 ? 2.121 12.492 -8.422 1 79.25 216 MET B CA 1
ATOM 3441 C C . MET B 1 216 ? 2.32 12.477 -9.938 1 79.25 216 MET B C 1
ATOM 3443 O O . MET B 1 216 ? 1.37 12.273 -10.688 1 79.25 216 MET B O 1
ATOM 3447 N N . GLU B 1 217 ? 3.529 12.82 -10.367 1 83.5 217 GLU B N 1
ATOM 3448 C CA . GLU B 1 217 ? 3.875 12.844 -11.781 1 83.5 217 GLU B CA 1
ATOM 3449 C C . GLU B 1 217 ? 4.734 11.641 -12.164 1 83.5 217 GLU B C 1
ATOM 3451 O O . GLU B 1 217 ? 5.234 10.93 -11.289 1 83.5 217 GLU B O 1
ATOM 3456 N N . GLU B 1 218 ? 4.871 11.445 -13.469 1 87.38 218 GLU B N 1
ATOM 3457 C CA . GLU B 1 218 ? 5.672 10.344 -14 1 87.38 218 GLU B CA 1
ATOM 3458 C C . GLU B 1 218 ? 7.113 10.422 -13.508 1 87.38 218 GLU B C 1
ATOM 3460 O O . GLU B 1 218 ? 7.746 9.398 -13.25 1 87.38 218 GLU B O 1
ATOM 3465 N N . ALA B 1 219 ? 7.586 11.617 -13.383 1 89.62 219 ALA B N 1
ATOM 3466 C CA . ALA B 1 219 ? 8.953 11.812 -12.906 1 89.62 219 ALA B CA 1
ATOM 3467 C C . ALA B 1 219 ? 9.117 11.266 -11.484 1 89.62 219 ALA B C 1
ATOM 3469 O O . ALA B 1 219 ? 10.18 10.75 -11.133 1 89.62 219 ALA B O 1
ATOM 3470 N N . ASP B 1 220 ? 8.078 11.414 -10.656 1 90.62 220 ASP B N 1
ATOM 3471 C CA . ASP B 1 220 ? 8.102 10.883 -9.297 1 90.62 220 ASP B CA 1
ATOM 3472 C C . ASP B 1 220 ? 8.156 9.359 -9.305 1 90.62 220 ASP B C 1
ATOM 3474 O O . ASP B 1 220 ? 8.875 8.75 -8.508 1 90.62 220 ASP B O 1
ATOM 3478 N N . VAL B 1 221 ? 7.426 8.828 -10.258 1 93.56 221 VAL B N 1
ATOM 3479 C CA . VAL B 1 221 ? 7.379 7.375 -10.406 1 93.56 221 VAL B CA 1
ATOM 3480 C C . VAL B 1 221 ? 8.758 6.852 -10.805 1 93.56 221 VAL B C 1
ATOM 3482 O O . VAL B 1 221 ? 9.266 5.91 -10.195 1 93.56 221 VAL B O 1
ATOM 3485 N N . GLU B 1 222 ? 9.344 7.48 -11.758 1 95.75 222 GLU B N 1
ATOM 3486 C CA . GLU B 1 222 ? 10.656 7.07 -12.25 1 95.75 222 GLU B CA 1
ATOM 3487 C C . GLU B 1 222 ? 11.719 7.211 -11.164 1 95.75 222 GLU B C 1
ATOM 3489 O O . GLU B 1 222 ? 12.641 6.398 -11.078 1 95.75 222 GLU B O 1
ATOM 3494 N N . PHE B 1 223 ? 11.594 8.258 -10.391 1 96.5 223 PHE B N 1
ATOM 3495 C CA . PHE B 1 223 ? 12.539 8.469 -9.297 1 96.5 223 PHE B CA 1
ATOM 3496 C C . PHE B 1 223 ? 12.516 7.297 -8.328 1 96.5 223 PHE B C 1
ATOM 3498 O O . PHE B 1 223 ? 13.57 6.738 -8 1 96.5 223 PHE B O 1
ATOM 3505 N N . GLY B 1 224 ? 11.336 6.867 -7.836 1 97.56 224 GLY B N 1
ATOM 3506 C CA . GLY B 1 224 ? 11.203 5.766 -6.898 1 97.56 224 GLY B CA 1
ATOM 3507 C C . GLY B 1 224 ? 11.727 4.449 -7.441 1 97.56 224 GLY B C 1
ATOM 3508 O O . GLY B 1 224 ? 12.492 3.756 -6.773 1 97.56 224 GLY B O 1
ATOM 3509 N N . LEU B 1 225 ? 11.312 4.156 -8.656 1 98.25 225 LEU B N 1
ATOM 3510 C CA . LEU B 1 225 ? 11.773 2.918 -9.281 1 98.25 225 LEU B CA 1
ATOM 3511 C C . LEU B 1 225 ? 13.281 2.928 -9.461 1 98.25 225 LEU B C 1
ATOM 3513 O O . LEU B 1 225 ? 13.953 1.922 -9.211 1 98.25 225 LEU B O 1
ATOM 3517 N N . GLY B 1 226 ? 13.805 4.066 -9.906 1 98.25 226 GLY B N 1
ATOM 3518 C CA . GLY B 1 226 ? 15.242 4.195 -10.102 1 98.25 226 GLY B CA 1
ATOM 3519 C C . GLY B 1 226 ? 16.047 3.889 -8.859 1 98.25 226 GLY B C 1
ATOM 3520 O O . GLY B 1 226 ? 17.078 3.215 -8.922 1 98.25 226 GLY B O 1
ATOM 3521 N N . ARG B 1 227 ? 15.578 4.355 -7.699 1 98.19 227 ARG B N 1
ATOM 3522 C CA . ARG B 1 227 ? 16.281 4.109 -6.445 1 98.19 227 ARG B CA 1
ATOM 3523 C C . ARG B 1 227 ? 16.266 2.625 -6.094 1 98.19 227 ARG B C 1
ATOM 3525 O O . ARG B 1 227 ? 17.266 2.082 -5.633 1 98.19 227 ARG B O 1
ATOM 3532 N N . ILE B 1 228 ? 15.164 1.964 -6.293 1 98.62 228 ILE B N 1
ATOM 3533 C CA . ILE B 1 228 ? 15.055 0.538 -6.004 1 98.62 228 ILE B CA 1
ATOM 3534 C C . ILE B 1 228 ? 16.016 -0.243 -6.898 1 98.62 228 ILE B C 1
ATOM 3536 O O . ILE B 1 228 ? 16.75 -1.107 -6.418 1 98.62 228 ILE B O 1
ATOM 3540 N N . LEU B 1 229 ? 16.016 0.133 -8.18 1 98.69 229 LEU B N 1
ATOM 3541 C CA . LEU B 1 229 ? 16.891 -0.543 -9.125 1 98.69 229 LEU B CA 1
ATOM 3542 C C . LEU B 1 229 ? 18.359 -0.31 -8.781 1 98.69 229 LEU B C 1
ATOM 3544 O O . LEU B 1 229 ? 19.172 -1.225 -8.883 1 98.69 229 LEU B O 1
ATOM 3548 N N . ASP B 1 230 ? 18.672 0.909 -8.391 1 98.44 230 ASP B N 1
ATOM 3549 C CA . ASP B 1 230 ? 20.031 1.204 -7.953 1 98.44 230 ASP B CA 1
ATOM 3550 C C . ASP B 1 230 ? 20.422 0.344 -6.754 1 98.44 230 ASP B C 1
ATOM 3552 O O . ASP B 1 230 ? 21.562 -0.099 -6.645 1 98.44 230 ASP B O 1
ATOM 3556 N N . GLY B 1 231 ? 19.5 0.15 -5.844 1 98.56 231 GLY B N 1
ATOM 3557 C CA . GLY B 1 231 ? 19.75 -0.704 -4.695 1 98.56 231 GLY B CA 1
ATOM 3558 C C . GLY B 1 231 ? 19.984 -2.156 -5.07 1 98.56 231 GLY B C 1
ATOM 3559 O O . GLY B 1 231 ? 20.859 -2.814 -4.516 1 98.56 231 GLY B O 1
ATOM 3560 N N . ILE B 1 232 ? 19.219 -2.666 -5.949 1 98.38 232 ILE B N 1
ATOM 3561 C CA . ILE B 1 232 ? 19.391 -4.023 -6.445 1 98.38 232 ILE B CA 1
ATOM 3562 C C . ILE B 1 232 ? 20.75 -4.148 -7.145 1 98.38 232 ILE B C 1
ATOM 3564 O O . ILE B 1 232 ? 21.453 -5.145 -6.977 1 98.38 232 ILE B O 1
ATOM 3568 N N . GLU B 1 233 ? 21.078 -3.141 -7.93 1 98 233 GLU B N 1
ATOM 3569 C CA . GLU B 1 233 ? 22.375 -3.127 -8.602 1 98 233 GLU B CA 1
ATOM 3570 C C . GLU B 1 233 ? 23.516 -3.203 -7.59 1 98 233 GLU B C 1
ATOM 3572 O O . GLU B 1 233 ? 24.484 -3.936 -7.797 1 98 233 GLU B O 1
ATOM 3577 N N . ALA B 1 234 ? 23.422 -2.459 -6.527 1 97.5 234 ALA B N 1
ATOM 3578 C CA . ALA B 1 234 ? 24.422 -2.5 -5.477 1 97.5 234 ALA B CA 1
ATOM 3579 C C . ALA B 1 234 ? 24.547 -3.9 -4.883 1 97.5 234 ALA B C 1
ATOM 3581 O O . ALA B 1 234 ? 25.656 -4.359 -4.582 1 97.5 234 ALA B O 1
ATOM 3582 N N . LEU B 1 235 ? 23.438 -4.551 -4.707 1 97 235 LEU B N 1
ATOM 3583 C CA . LEU B 1 235 ? 23.422 -5.918 -4.199 1 97 235 LEU B CA 1
ATOM 3584 C C . LEU B 1 235 ? 24.156 -6.855 -5.152 1 97 235 LEU B C 1
ATOM 3586 O O . LEU B 1 235 ? 24.938 -7.707 -4.719 1 97 235 LEU B O 1
ATOM 3590 N N . ILE B 1 236 ? 23.922 -6.738 -6.398 1 97.06 236 ILE B N 1
ATOM 3591 C CA . ILE B 1 236 ? 24.547 -7.562 -7.434 1 97.06 236 ILE B CA 1
ATOM 3592 C C . ILE B 1 236 ? 26.047 -7.336 -7.438 1 97.06 236 ILE B C 1
ATOM 3594 O O . ILE B 1 236 ? 26.828 -8.289 -7.555 1 97.06 236 ILE B O 1
ATOM 3598 N N . GLU B 1 237 ? 26.438 -6.102 -7.289 1 95.69 237 GLU B N 1
ATOM 3599 C CA . GLU B 1 237 ? 27.844 -5.742 -7.359 1 95.69 237 GLU B CA 1
ATOM 3600 C C . GLU B 1 237 ? 28.609 -6.242 -6.133 1 95.69 237 GLU B C 1
ATOM 3602 O O . GLU B 1 237 ? 29.812 -6.441 -6.184 1 95.69 237 GLU B O 1
ATOM 3607 N N . ARG B 1 238 ? 27.938 -6.375 -5.07 1 92.06 238 ARG B N 1
ATOM 3608 C CA . ARG B 1 238 ? 28.578 -6.867 -3.852 1 92.06 238 ARG B CA 1
ATOM 3609 C C . ARG B 1 238 ? 28.797 -8.375 -3.916 1 92.06 238 ARG B C 1
ATOM 3611 O O . ARG B 1 238 ? 29.547 -8.938 -3.119 1 92.06 238 ARG B O 1
ATOM 3618 N N . ARG B 1 239 ? 28.188 -9.102 -4.809 1 83.12 239 ARG B N 1
ATOM 3619 C CA . ARG B 1 239 ? 28.375 -10.539 -4.965 1 83.12 239 ARG B CA 1
ATOM 3620 C C . ARG B 1 239 ? 29.594 -10.844 -5.824 1 83.12 239 ARG B C 1
ATOM 3622 O O . ARG B 1 239 ? 29.859 -10.141 -6.797 1 83.12 239 ARG B O 1
#

pLDDT: mean 90.11, std 10.75, range [50.5, 98.69]

Foldseek 3Di:
DDPVVVVPDPAQLCVLVPNFDDQPPDDDQPDDLVRLLVLQLVCCQVPNDVQDDLQSSCVSVVHHSVSSCSRGVDSRNSVVNNLLVLQDAFDDADPDALLVQLVSLLVSSLVSCVSRVNSLVDDDDDQDRGDRSVRSLVSQCRSCVPLPDDSVVSVVLVVVSVVLSSVVSVQLVPQDADDPVVLVVVLVVCQVVCVVVVVVPVNVVSPDDRVSRDRDDPVNVCVVSVVSSVVSNVVSVVD/DDPVVVVPDPAQLCVLVPNFDDQPPDDDQPDDLVRLLVLQLVCCQVPNDVQDDLQNSCVSVVHHSVSSCSRGVDSRNSVVNNLLVLQDAFDDADPDALLVQLVSLLVSSLVSCVSRVNSLVDDDDDQDRGDRSVRSLVSQCRSCVPLPDDNVVSVVLVVVSVVLSSVVSVQLVPQDADDPVVLVVVLVVCQVVCVVVVVVPVNVVSPDPRPSRDRDDPVNVCVVSVVSSVVSNVVSVVD

Radius of gyration: 24.54 Å; Cα contacts (8 Å, |Δi|>4): 589; chains: 2; bounding box: 59×72×51 Å

Sequence (478 aa):
MDDVEIELLPPGTALAWGHAPEPRRGPKPGYSLEQIVDAAIAQADAEGYAALSMPSIAKRLGITANALYRYLSSKEELLVLVAEAAWGPPPEPVSGDWRAAVTVWARTLLERCRRHPWLIDLPVRRAPSTPNLLGWLENFLAGMADSGLSAQDVTGCAVLVDGWVRSTASLLRDVNASPPDQVRALSAFLGPRLEGRGYARVAAVISGEAYGEEGMEEADVEFGLGRILDGIEALIERRMDDVEIELLPPGTALAWGHAPEPRRGPKPGYSLEQIVDAAIAQADAEGYAALSMPSIAKRLGITANALYRYLSSKEELLVLVAEAAWGPPPEPVSGDWRAAVTVWARTLLERCRRHPWLIDLPVRRAPSTPNLLGWLENFLAGMADSGLSAQDVTGCAVLVDGWVRSTASLLRDVNASPPDQVRALSAFLGPRLEGRGYARVAAVISGEAYGEEGMEEADVEFGLGRILDGIEALIERR